Protein AF-A0A4T9T9B6-F1 (afdb_monomer_lite)

Organism: NCBI:txid747645

pLDDT: mean 70.19, std 24.86, range [22.59, 97.62]

Radius of gyration: 35.28 Å; chains: 1; bounding box: 96×68×118 Å

Foldseek 3Di:
DDPPPPPQDDDPDDPDDDDPPPPPVDPPCPCPQFDPLLVVCLVDFDQAGEDPPFDFKKKFFDDPPFTWIKMKTFDADPVQQAGQFMHIDTDDDSLLSSLNSQLRVVRHRDHLVNSLVDALVNSCVSRVHDHPVCSLSSLNSNLRSLLRVLRVCVSVPDALVNCCVPRNDDCPDPSNVSRPDINNVVSNVVRVVVVVVVVVVVPPDDDDDDDDDDDDDDDDDDDDDDDDDDDDDDDDDDCVVVVVVVQVVLQVVLVVLLLLVLLQVVVVVQAVCLLVLHWDWLVCSVVDLSDDPPDDSVRSQVVNVVCCVVPNDPQQEDDDLDAPDPPPDPPVPPPPDDDDDDDDDDDDDDDDDDDDDDDDDDDDDDDDDDDDDDDPPPDDDPPDDDDQRVQWDQAPPPRDTHGNQWHFDQDPNDTDTGGHVPDDRRDRDDRDNPQWHWYDDPNTIIIHGCVNHPPVSVVQSRCLVNLDLLCNLQVVQACCCQVPVEWAFLCVCCDPPNVQDSVSNVVSVVVLVVGPSRVQKDWDAEPVGTITIHGVVRHPPVSHHVRNCCVVPVPPPPD

Structure (mmCIF, N/CA/C/O backbone):
data_AF-A0A4T9T9B6-F1
#
_entry.id   AF-A0A4T9T9B6-F1
#
loop_
_atom_site.group_PDB
_atom_site.id
_atom_site.type_symbol
_atom_site.label_atom_id
_atom_site.label_alt_id
_atom_site.label_comp_id
_atom_site.label_asym_id
_atom_site.label_entity_id
_atom_site.label_seq_id
_atom_site.pdbx_PDB_ins_code
_atom_site.Cartn_x
_atom_site.Cartn_y
_atom_site.Cartn_z
_atom_site.occupancy
_atom_site.B_iso_or_equiv
_atom_site.auth_seq_id
_atom_site.auth_comp_id
_atom_site.auth_asym_id
_atom_site.auth_atom_id
_atom_site.pdbx_PDB_model_num
ATOM 1 N N . MET A 1 1 ? -18.193 35.977 -16.967 1.00 39.41 1 MET A N 1
ATOM 2 C CA . MET A 1 1 ? -18.194 34.610 -16.411 1.00 39.41 1 MET A CA 1
ATOM 3 C C . MET A 1 1 ? -17.295 33.796 -17.313 1.00 39.41 1 MET A C 1
ATOM 5 O O . MET A 1 1 ? -17.590 33.698 -18.492 1.00 39.41 1 MET A O 1
ATOM 9 N N . SER A 1 2 ? -16.124 33.406 -16.819 1.00 36.44 2 SER A N 1
ATOM 10 C CA . SER A 1 2 ? -15.125 32.674 -17.598 1.00 36.44 2 SER A CA 1
ATOM 11 C C . SER A 1 2 ? -15.703 31.337 -18.059 1.00 36.44 2 SER A C 1
ATOM 13 O O . SER A 1 2 ? -16.121 30.552 -17.209 1.00 36.44 2 SER A O 1
ATOM 15 N N . ASP A 1 3 ? -15.697 31.091 -19.371 1.00 49.25 3 ASP A N 1
ATOM 16 C CA . ASP A 1 3 ? -15.932 29.780 -19.990 1.00 49.25 3 ASP A CA 1
ATOM 17 C C . ASP A 1 3 ? -14.792 28.833 -19.582 1.00 49.25 3 ASP A C 1
ATOM 19 O O . ASP A 1 3 ? -13.838 28.571 -20.317 1.00 49.25 3 ASP A O 1
ATOM 23 N N . VAL A 1 4 ? -14.835 28.369 -18.335 1.00 45.12 4 VAL A N 1
ATOM 24 C CA . VAL A 1 4 ? -13.996 27.267 -17.884 1.00 45.12 4 VAL A CA 1
ATOM 25 C C . VAL A 1 4 ? -14.558 26.034 -18.568 1.00 45.12 4 VAL A C 1
ATOM 27 O O . VAL A 1 4 ? -15.692 25.643 -18.306 1.00 45.12 4 VAL A O 1
ATOM 30 N N . ARG A 1 5 ? -13.772 25.449 -19.476 1.00 45.28 5 ARG A N 1
ATOM 31 C CA . ARG A 1 5 ? -14.108 24.208 -20.175 1.00 45.28 5 ARG A CA 1
ATOM 32 C C . ARG A 1 5 ? -14.525 23.168 -19.138 1.00 45.28 5 ARG A C 1
ATOM 34 O O . ARG A 1 5 ? -13.685 22.669 -18.390 1.00 45.28 5 ARG A O 1
ATOM 41 N N . ASP A 1 6 ? -15.818 22.866 -19.083 1.00 57.53 6 ASP A N 1
ATOM 42 C CA . ASP A 1 6 ? -16.346 21.855 -18.183 1.00 57.53 6 ASP A CA 1
ATOM 43 C C . ASP A 1 6 ? -15.881 20.482 -18.668 1.00 57.53 6 ASP A C 1
ATOM 45 O O . ASP A 1 6 ? -16.494 19.845 -19.524 1.00 57.53 6 ASP A O 1
ATOM 49 N N . VAL A 1 7 ? -14.757 20.027 -18.112 1.00 51.78 7 VAL A N 1
ATOM 50 C CA . VAL A 1 7 ? -14.144 18.729 -18.417 1.00 51.78 7 VAL A CA 1
ATOM 51 C C . VAL A 1 7 ? -15.118 17.577 -18.111 1.00 51.78 7 VAL A C 1
ATOM 53 O O . VAL A 1 7 ? -14.856 16.437 -18.493 1.00 51.78 7 VAL A O 1
ATOM 56 N N . PHE A 1 8 ? -16.231 17.825 -17.404 1.00 46.34 8 PHE A N 1
ATOM 57 C CA . PHE A 1 8 ? -17.240 16.842 -17.008 1.00 46.34 8 PHE A CA 1
ATOM 58 C C . PHE A 1 8 ? -18.432 16.689 -17.947 1.00 46.34 8 PHE A C 1
ATOM 60 O O . PHE A 1 8 ? -19.163 15.711 -17.789 1.00 46.34 8 PHE A O 1
ATOM 67 N N . PHE A 1 9 ? -18.570 17.548 -18.952 1.00 52.28 9 PHE A N 1
ATOM 68 C CA . PHE A 1 9 ? -19.613 17.442 -19.965 1.00 52.28 9 PHE A CA 1
ATOM 69 C C . PHE A 1 9 ? -19.110 16.684 -21.204 1.00 52.28 9 PHE A C 1
ATOM 71 O O . PHE A 1 9 ? -18.056 17.007 -21.755 1.00 52.28 9 PHE A O 1
ATOM 78 N N . GLN A 1 10 ? -19.853 15.669 -21.652 1.00 49.59 10 GLN A N 1
ATOM 79 C CA . GLN A 1 10 ? -19.535 14.922 -22.869 1.00 49.59 10 GLN A CA 1
ATOM 80 C C . GLN A 1 10 ? -20.368 15.461 -24.044 1.00 49.59 10 GLN A C 1
ATOM 82 O O . GLN A 1 10 ? -21.593 15.499 -23.941 1.00 49.59 10 GLN A O 1
ATOM 87 N N . PRO A 1 11 ? -19.744 15.889 -25.157 1.00 51.25 11 PRO A N 1
ATOM 88 C CA . PRO A 1 11 ? -20.480 16.357 -26.327 1.00 51.25 11 PRO A CA 1
ATOM 89 C C . PRO A 1 11 ? -21.240 15.205 -27.002 1.00 51.25 11 PRO A C 1
ATOM 91 O O . PRO A 1 11 ? -20.767 14.069 -27.010 1.00 51.25 11 PRO A O 1
ATOM 94 N N . ALA A 1 12 ? -22.403 15.519 -27.581 1.00 49.34 12 ALA A N 1
ATOM 95 C CA . ALA A 1 12 ? -23.322 14.539 -28.167 1.00 49.34 12 ALA A CA 1
ATOM 96 C C . ALA A 1 12 ? -22.730 13.760 -29.359 1.00 49.34 12 ALA A C 1
ATOM 98 O O . ALA A 1 12 ? -23.023 12.578 -29.507 1.00 49.34 12 ALA A O 1
ATOM 99 N N . ASP A 1 13 ? -21.857 14.388 -30.154 1.00 42.00 13 ASP A N 1
ATOM 100 C CA . ASP A 1 13 ? -21.219 13.768 -31.317 1.00 42.00 13 ASP A CA 1
ATOM 101 C C . ASP A 1 13 ? -19.698 13.713 -31.156 1.00 42.00 13 ASP A C 1
ATOM 103 O O . ASP A 1 13 ? -19.012 14.735 -31.060 1.00 42.00 13 ASP A O 1
ATOM 107 N N . ARG A 1 14 ? -19.149 12.493 -31.169 1.00 45.69 14 ARG A N 1
ATOM 108 C CA . ARG A 1 14 ? -17.706 12.253 -31.250 1.00 45.69 14 ARG A CA 1
ATOM 109 C C . ARG A 1 14 ? -17.367 11.784 -32.661 1.00 45.69 14 ARG A C 1
ATOM 111 O O . ARG A 1 14 ? -17.537 10.613 -32.987 1.00 4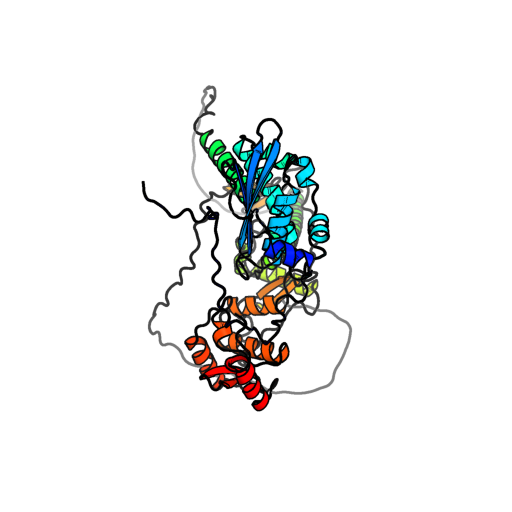5.69 14 ARG A O 1
ATOM 118 N N . ALA A 1 15 ? -16.843 12.679 -33.493 1.00 38.75 15 ALA A N 1
ATOM 119 C CA . ALA A 1 15 ? -16.238 12.283 -34.759 1.00 38.75 15 ALA A CA 1
ATOM 120 C C . ALA A 1 15 ? -14.876 11.627 -34.474 1.00 38.75 15 ALA A C 1
ATOM 122 O O . ALA A 1 15 ? -13.885 12.305 -34.208 1.00 38.75 15 ALA A O 1
ATOM 123 N N . VAL A 1 16 ? -14.830 10.295 -34.479 1.00 43.72 16 VAL A N 1
ATOM 124 C CA . VAL A 1 16 ? -13.568 9.548 -34.461 1.00 43.72 16 VAL A CA 1
ATOM 125 C C . VAL A 1 16 ? -13.115 9.411 -35.911 1.00 43.72 16 VAL A C 1
ATOM 127 O O . VAL A 1 16 ? -13.676 8.617 -36.662 1.00 43.72 16 VAL A O 1
ATOM 130 N N . ILE A 1 17 ? -12.132 10.209 -36.330 1.00 34.97 17 ILE A N 1
ATOM 131 C CA . ILE A 1 17 ? -11.514 10.043 -37.650 1.00 34.97 17 ILE A CA 1
ATOM 132 C C . ILE A 1 17 ? -10.691 8.754 -37.597 1.00 34.97 17 ILE A C 1
ATOM 134 O O . ILE A 1 17 ? -9.646 8.711 -36.952 1.00 34.97 17 ILE A O 1
ATOM 138 N N . ARG A 1 18 ? -11.173 7.694 -38.249 1.00 42.81 18 ARG A N 1
ATOM 139 C CA . ARG A 1 18 ? -10.375 6.502 -38.548 1.00 42.81 18 ARG A CA 1
ATOM 140 C C . ARG A 1 18 ? -9.937 6.604 -40.004 1.00 42.81 18 ARG A C 1
ATOM 142 O O . ARG A 1 18 ? -10.768 6.480 -40.899 1.00 42.81 18 ARG A O 1
ATOM 149 N N . THR A 1 19 ? -8.666 6.908 -40.244 1.00 36.88 19 THR A N 1
ATOM 150 C CA . THR A 1 19 ? -8.081 6.824 -41.587 1.00 36.88 19 THR A CA 1
ATOM 151 C C . THR A 1 19 ? -7.805 5.363 -41.941 1.00 36.88 19 THR A C 1
ATOM 153 O O . THR A 1 19 ? -7.561 4.534 -41.065 1.00 36.88 19 THR A O 1
ATOM 156 N N . ALA A 1 20 ? -7.885 5.044 -43.234 1.00 40.19 20 ALA A N 1
ATOM 157 C CA . ALA A 1 20 ? -7.827 3.685 -43.783 1.00 40.19 20 ALA A CA 1
ATOM 158 C C . ALA A 1 20 ? -6.448 2.998 -43.668 1.00 40.19 20 ALA A C 1
ATOM 160 O O . ALA A 1 20 ? -6.299 1.858 -44.100 1.00 40.19 20 ALA A O 1
ATOM 161 N N . ASP A 1 21 ? -5.465 3.665 -43.063 1.00 41.81 21 ASP A N 1
ATOM 162 C CA . ASP A 1 21 ? -4.065 3.228 -43.023 1.00 41.81 21 ASP A CA 1
ATOM 163 C C . ASP A 1 21 ? -3.727 2.458 -41.730 1.00 41.81 21 ASP A C 1
ATOM 165 O O . ASP A 1 21 ? -2.594 2.035 -41.528 1.00 41.81 21 ASP A O 1
ATOM 169 N N . VAL A 1 22 ? -4.714 2.240 -40.854 1.00 45.09 22 VAL A N 1
ATOM 170 C CA . VAL A 1 22 ? -4.575 1.434 -39.632 1.00 45.09 22 VAL A CA 1
ATO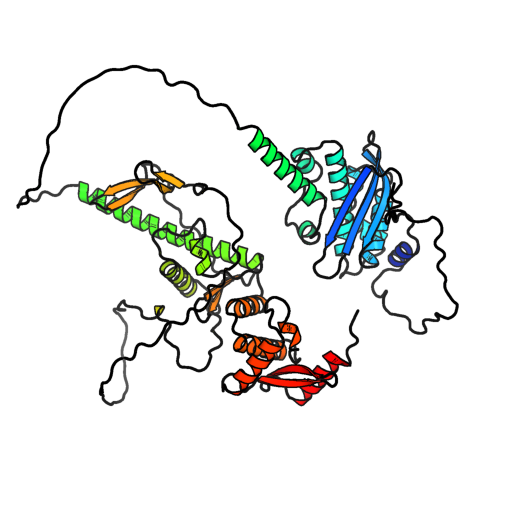M 171 C C . VAL A 1 22 ? -5.014 -0.002 -39.920 1.00 45.09 22 VAL A C 1
ATOM 173 O O . VAL A 1 22 ? -6.012 -0.491 -39.395 1.00 45.09 22 VAL A O 1
ATOM 176 N N . TYR A 1 23 ? -4.275 -0.693 -40.785 1.00 39.91 23 TYR A N 1
ATOM 177 C CA . TYR A 1 23 ? -4.243 -2.152 -40.730 1.00 39.91 23 TYR A CA 1
ATOM 178 C C . TYR A 1 23 ? -3.197 -2.528 -39.683 1.00 39.91 23 TYR A C 1
ATOM 180 O O . TYR A 1 23 ? -2.010 -2.620 -39.983 1.00 39.91 23 TYR A O 1
ATOM 188 N N . GLN A 1 24 ? -3.640 -2.703 -38.436 1.00 37.84 24 GLN A N 1
ATOM 189 C CA . GLN A 1 24 ? -2.887 -3.453 -37.430 1.00 37.84 24 GLN A CA 1
ATOM 190 C C . GLN A 1 24 ? -2.742 -4.885 -37.970 1.00 37.84 24 GLN A C 1
ATOM 192 O O . GLN A 1 24 ? -3.678 -5.679 -37.929 1.00 37.84 24 GLN A O 1
ATOM 197 N N . THR A 1 25 ? -1.601 -5.183 -38.592 1.00 36.56 25 THR A N 1
ATOM 198 C CA . THR A 1 25 ? -1.269 -6.515 -39.130 1.00 36.56 25 THR A CA 1
ATOM 199 C C . THR A 1 25 ? -0.764 -7.479 -38.061 1.00 36.56 25 THR A C 1
ATOM 201 O O . THR A 1 25 ? -0.588 -8.662 -38.341 1.00 36.56 25 THR A O 1
ATOM 204 N N . GLU A 1 26 ? -0.580 -6.998 -36.835 1.00 35.72 26 GLU A N 1
ATOM 205 C CA . GLU A 1 26 ? -0.356 -7.816 -35.652 1.00 35.72 26 GLU A CA 1
ATOM 206 C C . GLU A 1 26 ? -1.596 -7.712 -34.763 1.00 35.72 26 GLU A C 1
ATOM 208 O O . GLU A 1 26 ? -2.068 -6.615 -34.457 1.00 35.72 26 GLU A O 1
ATOM 213 N N . ILE A 1 27 ? -2.158 -8.861 -34.381 1.00 42.44 27 ILE A N 1
ATOM 214 C CA . ILE A 1 27 ? -3.179 -8.923 -33.338 1.00 42.44 27 ILE A CA 1
ATOM 215 C C . ILE A 1 27 ? -2.441 -8.595 -32.040 1.00 42.44 27 ILE A C 1
ATOM 217 O O . ILE A 1 27 ? -1.769 -9.458 -31.482 1.00 42.44 27 ILE A O 1
ATOM 221 N N . GLU A 1 28 ? -2.511 -7.344 -31.586 1.00 42.38 28 GLU A N 1
ATOM 222 C CA . GLU A 1 28 ? -2.079 -6.991 -30.235 1.00 42.38 28 GLU A CA 1
ATOM 223 C C . GLU A 1 28 ? -2.854 -7.871 -29.249 1.00 42.38 28 GLU A C 1
ATOM 225 O O . GLU A 1 28 ? -4.065 -7.719 -29.073 1.00 42.38 28 GLU A O 1
ATOM 230 N N . SER A 1 29 ? -2.160 -8.786 -28.574 1.00 48.81 29 SER A N 1
ATOM 231 C CA . SER A 1 29 ? -2.691 -9.615 -27.488 1.00 48.81 29 SER A CA 1
ATOM 232 C C . SER A 1 29 ? -2.919 -8.787 -26.204 1.00 48.81 29 SER A C 1
ATOM 234 O O . SER A 1 29 ? -2.569 -9.195 -25.100 1.00 48.81 29 SER A O 1
ATOM 236 N N . GLY A 1 30 ? -3.443 -7.562 -26.336 1.00 53.66 30 GLY A N 1
ATOM 237 C CA . GLY A 1 30 ? -3.680 -6.609 -25.243 1.00 53.66 30 GLY A CA 1
ATOM 238 C C . GLY A 1 30 ? -5.034 -6.786 -24.546 1.00 53.66 30 GLY A C 1
ATOM 239 O O . GLY A 1 30 ? -5.304 -6.145 -23.527 1.00 53.66 30 GLY A O 1
ATOM 240 N N . VAL A 1 31 ? -5.890 -7.654 -25.089 1.00 63.09 31 VAL A N 1
ATOM 241 C CA . VAL A 1 31 ? -7.201 -8.002 -24.522 1.00 63.09 31 VAL A CA 1
ATOM 242 C C . VAL A 1 31 ? -7.249 -9.417 -23.939 1.00 63.09 31 VAL A C 1
ATOM 244 O O . VAL A 1 31 ? -8.297 -9.840 -23.450 1.00 63.09 31 VAL A O 1
ATOM 247 N N . ASP A 1 32 ? -6.120 -10.126 -23.938 1.00 66.25 32 ASP A N 1
ATOM 248 C CA . ASP A 1 32 ? -6.032 -11.483 -23.407 1.00 66.25 32 ASP A CA 1
ATOM 249 C C . ASP A 1 32 ? -6.466 -11.520 -21.934 1.00 66.25 32 ASP A C 1
ATOM 251 O O . ASP A 1 32 ? -6.008 -10.748 -21.086 1.00 66.25 32 ASP A O 1
ATOM 255 N N . GLY A 1 33 ? -7.413 -12.414 -21.643 1.00 75.56 33 GLY A N 1
ATOM 256 C CA . GLY A 1 33 ? -8.013 -12.594 -20.321 1.00 75.56 33 GLY A CA 1
ATOM 257 C C . GLY A 1 33 ? -9.276 -11.767 -20.052 1.00 75.56 33 GLY A C 1
ATOM 258 O O . GLY A 1 33 ? -9.974 -12.067 -19.082 1.00 75.56 33 GLY A O 1
ATOM 259 N N . TYR A 1 34 ? -9.610 -10.762 -20.870 1.00 83.50 34 TYR A N 1
ATOM 260 C CA . TYR A 1 34 ? -10.922 -10.108 -20.797 1.00 83.50 34 TYR A CA 1
ATOM 261 C C . TYR A 1 34 ? -11.974 -10.933 -21.545 1.00 83.50 34 TYR A C 1
ATOM 263 O O . TYR A 1 34 ? -11.689 -11.511 -22.589 1.00 83.50 34 TYR A O 1
ATOM 271 N N . SER A 1 35 ? -13.197 -10.972 -21.022 1.00 89.81 35 SER A N 1
ATOM 272 C CA . SER A 1 35 ? -14.323 -11.606 -21.708 1.00 89.81 35 SER A CA 1
ATOM 273 C C . SER A 1 35 ? -14.823 -10.742 -22.872 1.00 89.81 35 SER A C 1
ATOM 275 O O . SER A 1 35 ? -14.729 -9.508 -22.845 1.00 89.81 35 SER A O 1
ATOM 277 N N . ASP A 1 36 ? -15.441 -11.381 -23.866 1.00 87.19 36 ASP A N 1
ATOM 278 C CA . ASP A 1 36 ? -16.078 -10.679 -24.987 1.00 87.19 36 ASP A CA 1
ATOM 279 C C . ASP A 1 36 ? -17.169 -9.714 -24.502 1.00 87.19 36 ASP A C 1
ATOM 281 O O . ASP A 1 36 ? -17.299 -8.596 -25.007 1.00 87.19 36 ASP A O 1
ATOM 285 N N . THR A 1 37 ? -17.919 -10.110 -23.469 1.00 91.06 37 THR A N 1
ATOM 286 C CA . THR A 1 37 ? -18.964 -9.289 -22.844 1.00 91.06 37 THR A CA 1
ATOM 287 C C . THR A 1 37 ? -18.385 -8.011 -22.239 1.00 91.06 37 THR A C 1
ATOM 289 O O . THR A 1 37 ? -18.909 -6.921 -22.477 1.00 91.06 37 THR A O 1
ATOM 292 N N . LEU A 1 38 ? -17.271 -8.108 -21.507 1.00 91.56 38 LEU A N 1
ATOM 293 C CA . LEU A 1 38 ? -16.600 -6.953 -20.916 1.00 91.56 38 LEU A CA 1
ATOM 294 C C . LEU A 1 38 ? -16.121 -5.981 -21.996 1.00 91.56 38 LEU A C 1
ATOM 296 O O . LEU A 1 38 ? -16.374 -4.777 -21.904 1.00 91.56 38 LEU A O 1
ATOM 300 N N . LEU A 1 39 ? -15.474 -6.493 -23.044 1.00 88.06 39 LEU A N 1
ATOM 301 C CA . LEU A 1 39 ? -15.006 -5.676 -24.164 1.00 88.06 39 LEU A CA 1
ATOM 302 C C . LEU A 1 39 ? -16.174 -5.012 -24.906 1.00 88.06 39 LEU A C 1
ATOM 304 O O . LEU A 1 39 ? -16.085 -3.838 -25.273 1.00 88.06 39 LEU A O 1
ATOM 308 N N . ALA A 1 40 ? -17.297 -5.717 -25.064 1.00 88.44 40 ALA A N 1
ATOM 309 C CA . ALA A 1 40 ? -18.508 -5.170 -25.663 1.00 88.44 40 ALA A CA 1
ATOM 310 C C . ALA A 1 40 ? -19.112 -4.030 -24.828 1.00 88.44 40 ALA A C 1
ATOM 312 O O . ALA A 1 40 ? -19.539 -3.025 -25.404 1.00 88.44 40 ALA A O 1
ATOM 313 N N . VAL A 1 41 ? -19.112 -4.137 -23.494 1.00 90.94 41 VAL A N 1
ATOM 314 C CA . VAL A 1 41 ? -19.533 -3.044 -22.597 1.00 90.94 41 VAL A CA 1
ATOM 315 C C . VAL A 1 41 ? -18.626 -1.830 -22.781 1.00 90.94 41 VAL A C 1
ATOM 317 O O . VAL A 1 41 ? -19.118 -0.718 -22.971 1.00 90.94 41 VAL A O 1
ATOM 320 N N . VAL A 1 42 ? -17.306 -2.029 -22.803 1.00 88.75 42 VAL A N 1
ATOM 321 C CA . VAL A 1 42 ? -16.341 -0.934 -22.994 1.00 88.75 42 VAL A CA 1
ATOM 322 C C . VAL A 1 42 ? -16.495 -0.266 -24.362 1.00 88.75 42 VAL A C 1
ATOM 324 O O . VAL A 1 42 ? -16.353 0.949 -24.474 1.00 88.75 42 VAL A O 1
ATOM 327 N N . ALA A 1 43 ? -16.822 -1.026 -25.404 1.00 85.44 43 ALA A N 1
ATOM 328 C CA . ALA A 1 43 ? -17.029 -0.476 -26.738 1.00 85.44 43 ALA A CA 1
ATOM 329 C C . ALA A 1 43 ? -18.327 0.346 -26.867 1.00 85.44 43 ALA A C 1
ATOM 331 O O . ALA A 1 43 ? -18.400 1.216 -27.736 1.00 85.44 43 ALA A O 1
ATOM 332 N N . ASN A 1 44 ? -19.344 0.078 -26.034 1.00 89.88 44 ASN A N 1
ATOM 333 C CA . ASN A 1 44 ? -20.717 0.547 -26.267 1.00 89.88 44 ASN A CA 1
ATOM 334 C C . ASN A 1 44 ? -21.378 1.304 -25.100 1.00 89.88 44 ASN A C 1
ATOM 336 O O . ASN A 1 44 ? -22.553 1.664 -25.223 1.00 89.88 44 ASN A O 1
ATOM 340 N N . PHE A 1 45 ? -20.687 1.547 -23.981 1.00 89.62 45 PHE A N 1
ATOM 341 C CA . PHE A 1 45 ? -21.273 2.273 -22.849 1.00 89.62 45 PHE A CA 1
ATOM 342 C C . PHE A 1 45 ? -21.786 3.665 -23.256 1.00 89.62 45 PHE A C 1
ATOM 344 O O . PHE A 1 45 ? -21.230 4.338 -24.127 1.00 89.62 45 PHE A O 1
ATOM 351 N N . ARG A 1 46 ? -22.865 4.114 -22.605 1.00 86.38 46 ARG A N 1
ATOM 352 C CA . ARG A 1 46 ? -23.519 5.415 -22.875 1.00 86.38 46 ARG A CA 1
ATOM 353 C C . ARG A 1 46 ? -23.698 6.291 -21.638 1.00 86.38 46 ARG A C 1
ATOM 355 O O . ARG A 1 46 ? -24.137 7.428 -21.748 1.00 86.38 46 ARG A O 1
ATOM 362 N N . ASN A 1 47 ? -23.364 5.756 -20.474 1.00 91.19 47 ASN A N 1
ATOM 363 C CA . ASN A 1 47 ? -23.527 6.358 -19.154 1.00 91.19 47 ASN A CA 1
ATOM 364 C C . ASN A 1 47 ? -22.215 6.964 -18.622 1.00 91.19 47 ASN A C 1
ATOM 366 O O . ASN A 1 47 ? -22.014 7.083 -17.416 1.00 91.19 47 ASN A O 1
ATOM 370 N N . SER A 1 48 ? -21.301 7.360 -19.507 1.00 85.88 48 SER A N 1
ATOM 371 C CA . SER A 1 48 ? -20.126 8.134 -19.110 1.00 85.88 48 SER A CA 1
ATOM 372 C C . SER A 1 48 ? -20.459 9.611 -18.907 1.00 85.88 48 SER A C 1
ATOM 374 O O . SER A 1 48 ? -21.309 10.183 -19.585 1.00 85.88 48 SER A O 1
ATOM 376 N N . GLY A 1 49 ? -19.727 10.252 -18.001 1.00 86.44 49 GLY A N 1
ATOM 377 C CA . GLY A 1 49 ? -19.934 11.643 -17.615 1.00 86.44 49 GLY A CA 1
ATOM 378 C C . GLY A 1 49 ? -20.879 11.790 -16.425 1.00 86.44 49 GLY A C 1
ATOM 379 O O . GLY A 1 49 ? -21.195 10.829 -15.726 1.00 86.44 49 GLY A O 1
ATOM 380 N N . ARG A 1 50 ? -21.286 13.032 -16.164 1.00 88.88 50 ARG A N 1
ATOM 381 C CA . ARG A 1 50 ? -22.255 13.356 -15.113 1.00 88.88 50 ARG A CA 1
ATOM 382 C C . ARG A 1 50 ? -23.645 13.542 -15.733 1.00 88.88 50 ARG A C 1
ATOM 384 O O . ARG A 1 50 ? -23.748 14.294 -16.705 1.00 88.88 50 ARG A O 1
ATOM 391 N N . PRO A 1 51 ? -24.702 12.904 -15.205 1.00 91.88 51 PRO A N 1
ATOM 392 C CA . PRO A 1 51 ? -26.059 13.208 -15.627 1.00 91.88 51 PRO A CA 1
ATOM 393 C C . PRO A 1 51 ? -26.424 14.644 -15.222 1.00 91.88 51 PRO A C 1
ATOM 395 O O . PRO A 1 51 ? -25.949 15.168 -14.210 1.00 91.88 51 PRO A O 1
ATOM 398 N N . GLU A 1 52 ? -27.253 15.301 -16.031 1.00 89.75 52 GLU A N 1
ATOM 399 C CA . GLU A 1 52 ? -27.760 16.638 -15.720 1.00 89.75 52 GLU A CA 1
ATOM 400 C C . GLU A 1 52 ? -28.603 16.599 -14.437 1.00 89.75 52 GLU A C 1
ATOM 402 O O . GLU A 1 52 ? -29.412 15.691 -14.250 1.00 89.75 52 GLU A O 1
ATOM 407 N N . GLY A 1 53 ? -28.389 17.564 -13.539 1.00 89.94 53 GLY A N 1
ATOM 408 C CA . GLY A 1 53 ? -29.103 17.630 -12.261 1.00 89.94 53 GLY A CA 1
ATOM 409 C C . GLY A 1 53 ? -28.646 16.622 -11.201 1.00 89.94 53 GLY A C 1
ATOM 410 O O . GLY A 1 53 ? -29.377 16.412 -10.237 1.00 89.94 53 GLY A O 1
ATOM 411 N N . PHE A 1 54 ? -27.469 15.994 -11.349 1.00 94.38 54 PHE A N 1
ATOM 412 C CA . PHE A 1 54 ? -26.941 15.083 -10.325 1.00 94.38 54 PHE A CA 1
ATOM 413 C C . PHE A 1 54 ? -26.882 15.765 -8.947 1.00 94.38 54 PHE A C 1
ATOM 415 O O . PHE A 1 54 ? -26.417 16.898 -8.807 1.00 94.38 54 PHE A O 1
ATOM 422 N N . ASN A 1 55 ? -27.347 15.057 -7.924 1.00 94.31 55 ASN A N 1
ATOM 423 C CA . ASN A 1 55 ? -27.457 15.539 -6.549 1.00 94.31 55 ASN A CA 1
ATOM 424 C C . ASN A 1 55 ? -26.715 14.647 -5.543 1.00 94.31 55 ASN A C 1
ATOM 426 O O . ASN A 1 55 ? -26.636 15.019 -4.374 1.00 94.31 55 ASN A O 1
ATOM 430 N N . ALA A 1 56 ? -26.069 13.571 -5.999 1.00 94.94 56 ALA A N 1
ATOM 431 C CA . ALA A 1 56 ? -25.067 12.825 -5.241 1.00 94.94 56 ALA A CA 1
ATOM 432 C C . ALA A 1 56 ? -23.856 12.454 -6.104 1.00 94.94 56 ALA A C 1
ATOM 434 O O . ALA A 1 56 ? -23.953 12.316 -7.329 1.00 94.94 56 ALA A O 1
ATOM 435 N N . GLN A 1 57 ? -22.702 12.300 -5.463 1.00 95.25 57 GLN A N 1
ATOM 436 C CA . GLN A 1 57 ? -21.474 11.840 -6.101 1.00 95.25 57 GLN A CA 1
ATOM 437 C C . GLN A 1 57 ? -20.593 11.040 -5.138 1.00 95.25 57 GLN A C 1
ATOM 439 O O . GLN A 1 57 ? -20.615 11.248 -3.931 1.00 95.25 57 GLN A O 1
ATOM 444 N N . SER A 1 58 ? -19.726 10.193 -5.679 1.00 95.38 58 SER A N 1
ATOM 445 C CA . SER A 1 58 ? -18.727 9.471 -4.889 1.00 95.38 58 SER A CA 1
ATOM 446 C C . SER A 1 58 ? -17.418 9.305 -5.630 1.00 95.38 58 SER A C 1
ATOM 448 O O . SER A 1 58 ? -17.379 9.406 -6.852 1.00 95.38 58 SER A O 1
ATOM 450 N N . MET A 1 59 ? -16.338 9.055 -4.894 1.00 92.69 59 MET A N 1
ATOM 451 C CA . MET A 1 59 ? -15.016 8.800 -5.456 1.00 92.69 59 MET A CA 1
ATOM 452 C C . MET A 1 59 ? -14.335 7.664 -4.705 1.00 92.69 59 MET A C 1
ATOM 454 O O . MET A 1 59 ? -14.205 7.730 -3.483 1.00 92.69 59 MET A O 1
ATOM 458 N N . VAL A 1 60 ? -13.831 6.683 -5.446 1.00 92.06 60 VAL A N 1
ATOM 459 C CA . VAL A 1 60 ? -12.913 5.659 -4.940 1.00 92.06 60 VAL A CA 1
ATOM 460 C C . VAL A 1 60 ? -11.706 5.524 -5.861 1.00 92.06 60 VAL A C 1
ATOM 462 O O . VAL A 1 60 ? -11.804 5.792 -7.061 1.00 92.06 60 VAL A O 1
ATOM 465 N N . GLY A 1 61 ? -10.560 5.114 -5.331 1.00 88.19 61 GLY A N 1
ATOM 466 C CA . GLY A 1 61 ? -9.390 4.846 -6.160 1.00 88.19 61 GLY A CA 1
ATOM 467 C C . GLY A 1 61 ? -8.124 4.523 -5.384 1.00 88.19 61 GLY A C 1
ATOM 468 O O . GLY A 1 61 ? -8.117 4.508 -4.155 1.00 88.19 61 GLY A O 1
ATOM 469 N N . LYS A 1 62 ? -7.047 4.297 -6.136 1.00 82.75 62 LYS A N 1
ATOM 470 C CA . LYS A 1 62 ? -5.684 4.085 -5.641 1.00 82.75 62 LYS A CA 1
ATOM 471 C C . LYS A 1 62 ? -4.658 4.810 -6.511 1.00 82.75 62 LYS A C 1
ATOM 473 O O . LYS A 1 62 ? -4.891 4.988 -7.709 1.00 82.75 62 LYS A O 1
ATOM 478 N N . SER A 1 63 ? -3.533 5.184 -5.906 1.00 72.56 63 SER A N 1
ATOM 479 C CA . SER A 1 63 ? -2.493 6.013 -6.530 1.00 72.56 63 SER A CA 1
ATOM 480 C C . SER A 1 63 ? -1.105 5.356 -6.547 1.00 72.56 63 SER A C 1
ATOM 482 O O . SER A 1 63 ? -0.285 5.711 -7.389 1.00 72.56 63 SER A O 1
ATOM 484 N N . LYS A 1 64 ? -0.818 4.367 -5.683 1.00 45.28 64 LYS A N 1
ATOM 485 C CA . LYS A 1 64 ? 0.552 3.833 -5.499 1.00 45.28 64 LYS A CA 1
ATOM 486 C C . LYS A 1 64 ? 1.176 3.085 -6.699 1.00 45.28 64 LYS A C 1
ATOM 488 O O . LYS A 1 64 ? 2.389 2.901 -6.703 1.00 45.28 64 LYS A O 1
ATOM 493 N N . ARG A 1 65 ? 0.409 2.640 -7.708 1.00 40.22 65 ARG A N 1
ATOM 494 C CA . ARG A 1 65 ? 0.914 1.935 -8.920 1.00 40.22 65 ARG A CA 1
ATOM 495 C C . ARG A 1 65 ? 0.062 2.244 -10.162 1.00 40.22 65 ARG A C 1
ATOM 497 O O . ARG A 1 65 ? -0.561 1.350 -10.732 1.00 40.22 65 ARG A O 1
ATOM 504 N N . GLY A 1 66 ? -0.002 3.522 -10.534 1.00 52.31 66 GLY A N 1
ATOM 505 C CA . GLY A 1 66 ? -0.887 4.036 -11.585 1.00 52.31 66 GLY A CA 1
ATOM 506 C C . GLY A 1 66 ? -2.250 4.465 -11.032 1.00 52.31 66 GLY A C 1
ATOM 507 O O . GLY A 1 66 ? -2.822 3.793 -10.174 1.00 52.31 66 GLY A O 1
ATOM 508 N N . GLU A 1 67 ? -2.760 5.606 -11.505 1.00 71.19 67 GLU A N 1
ATOM 509 C CA . GLU A 1 67 ? -4.035 6.170 -11.043 1.00 71.19 67 GLU A CA 1
ATOM 510 C C . GLU A 1 67 ? -5.218 5.357 -11.590 1.00 71.19 67 GLU A C 1
ATOM 512 O O . GLU A 1 67 ? -5.665 5.560 -12.725 1.00 71.19 67 GLU A O 1
ATOM 517 N N . VAL A 1 68 ? -5.758 4.452 -10.768 1.00 80.56 68 VAL A N 1
ATOM 518 C CA . VAL A 1 68 ? -7.061 3.825 -11.023 1.00 80.56 68 VAL A CA 1
ATOM 519 C C . VAL A 1 68 ? -8.080 4.457 -10.095 1.00 80.56 68 VAL A C 1
ATOM 521 O O . VAL A 1 68 ? -7.970 4.351 -8.875 1.00 80.56 68 VAL A O 1
ATOM 524 N N . ALA A 1 69 ? -9.080 5.110 -10.672 1.00 84.81 69 ALA A N 1
ATOM 525 C CA . ALA A 1 69 ? -10.107 5.811 -9.926 1.00 84.81 69 ALA A CA 1
ATOM 526 C C . ALA A 1 69 ? -11.465 5.689 -10.610 1.00 84.81 69 ALA A C 1
ATOM 528 O O . ALA A 1 69 ? -11.566 5.719 -11.839 1.00 84.81 69 ALA A O 1
ATOM 529 N N . LEU A 1 70 ? -12.509 5.623 -9.795 1.00 91.75 70 LEU A N 1
ATOM 530 C CA . LEU A 1 70 ? -13.904 5.637 -10.197 1.00 91.75 70 LEU A CA 1
ATOM 531 C C . LEU A 1 70 ? -14.618 6.764 -9.456 1.00 91.75 70 LEU A C 1
ATOM 533 O O . LEU A 1 70 ? -14.599 6.838 -8.229 1.00 91.75 70 LEU A O 1
ATOM 537 N N . ARG A 1 71 ? -15.291 7.615 -10.224 1.00 93.06 71 ARG A N 1
ATOM 538 C CA . ARG A 1 71 ? -16.251 8.594 -9.735 1.00 93.06 71 ARG A CA 1
ATOM 539 C C . ARG A 1 71 ? -17.637 8.260 -10.264 1.00 93.06 71 ARG A C 1
ATOM 541 O O . ARG A 1 71 ? -17.788 8.155 -11.480 1.00 93.06 71 ARG A O 1
ATOM 548 N N . ILE A 1 72 ? -18.624 8.144 -9.382 1.00 96.69 72 ILE A N 1
ATOM 549 C CA . ILE A 1 72 ? -20.036 7.984 -9.754 1.00 96.69 72 ILE A CA 1
ATOM 550 C C . ILE A 1 72 ? -20.771 9.295 -9.471 1.00 96.69 72 ILE A C 1
ATOM 552 O O . ILE A 1 72 ? -20.470 9.992 -8.504 1.00 96.69 72 ILE A O 1
ATOM 556 N N . PHE A 1 73 ? -21.726 9.626 -10.330 1.00 96.56 73 PHE A N 1
ATOM 557 C CA . PHE A 1 73 ? -22.656 10.737 -10.197 1.00 96.56 73 PHE A CA 1
ATOM 558 C C . PHE A 1 73 ? -24.070 10.192 -10.349 1.00 96.56 73 PHE A C 1
ATOM 560 O O . PHE A 1 73 ? -24.324 9.440 -11.289 1.00 96.56 73 PHE A O 1
ATOM 567 N N . ALA A 1 74 ? -24.995 10.590 -9.483 1.00 97.06 74 ALA A N 1
ATOM 568 C CA . ALA A 1 74 ? -26.373 10.129 -9.569 1.00 97.06 74 ALA A CA 1
ATOM 569 C C . ALA A 1 74 ? -27.387 11.254 -9.376 1.00 97.06 74 ALA A C 1
ATOM 571 O O . ALA A 1 74 ? -27.138 12.227 -8.661 1.00 97.06 74 ALA A O 1
ATOM 572 N N . VAL A 1 75 ? -28.532 11.089 -10.035 1.00 97.38 75 VAL A N 1
ATOM 573 C CA . VAL A 1 75 ? -29.767 11.829 -9.774 1.00 97.38 75 VAL A CA 1
ATOM 574 C C . VAL A 1 75 ? -30.646 10.926 -8.924 1.00 97.38 75 VAL A C 1
ATOM 576 O O . VAL A 1 75 ? -31.072 9.867 -9.387 1.00 97.38 75 VAL A O 1
ATOM 579 N N . ILE A 1 76 ? -30.890 11.331 -7.687 1.00 97.06 76 ILE A N 1
ATOM 580 C CA . ILE A 1 76 ? -31.694 10.595 -6.716 1.00 97.06 76 ILE A CA 1
ATOM 581 C C . ILE A 1 76 ? -32.981 11.365 -6.471 1.00 97.06 76 ILE A C 1
ATOM 583 O O . ILE A 1 76 ? -32.963 12.585 -6.299 1.00 97.06 76 ILE A O 1
ATOM 587 N N . ASP A 1 77 ? -34.090 10.643 -6.452 1.00 95.25 77 ASP A N 1
ATOM 588 C CA . ASP A 1 77 ? -35.380 11.190 -6.067 1.00 95.25 77 ASP A CA 1
ATOM 589 C C . ASP A 1 77 ? -35.455 11.373 -4.538 1.00 95.25 77 ASP A C 1
ATOM 591 O O . ASP A 1 77 ? -35.383 10.374 -3.817 1.00 95.25 77 ASP A O 1
ATOM 595 N N . PRO A 1 78 ? -35.614 12.605 -4.020 1.00 92.00 78 PRO A N 1
ATOM 596 C CA . PRO A 1 78 ? -35.687 12.853 -2.583 1.00 92.00 78 PRO A CA 1
ATOM 597 C C . PRO A 1 78 ? -36.933 12.275 -1.902 1.00 92.00 78 PRO A C 1
ATOM 599 O O . PRO A 1 78 ? -36.921 12.117 -0.685 1.00 92.00 78 PRO A O 1
ATOM 602 N N . GLU A 1 79 ? -38.010 11.982 -2.638 1.00 90.19 79 GLU A N 1
ATOM 603 C CA . GLU A 1 79 ? -39.235 11.434 -2.041 1.00 90.19 79 GLU A CA 1
ATOM 604 C C . GLU A 1 79 ? -39.180 9.912 -1.895 1.00 90.19 79 GLU A C 1
ATOM 606 O O . GLU A 1 79 ? -39.789 9.349 -0.985 1.00 90.19 79 GLU A O 1
ATOM 611 N N . THR A 1 80 ? -38.464 9.240 -2.799 1.00 90.00 80 THR A N 1
ATOM 612 C CA . THR A 1 80 ? -38.480 7.774 -2.916 1.00 90.00 80 THR A CA 1
ATOM 613 C C . THR A 1 80 ? -37.124 7.115 -2.674 1.00 90.00 80 THR A C 1
ATOM 615 O O . THR A 1 80 ? -37.048 5.888 -2.707 1.00 90.00 80 THR A O 1
ATOM 618 N N . ASP A 1 81 ? -36.053 7.893 -2.471 1.00 90.38 81 ASP A N 1
ATOM 619 C CA . ASP A 1 81 ? -34.664 7.413 -2.369 1.00 90.38 81 ASP A CA 1
ATOM 620 C C . ASP A 1 81 ? -34.257 6.492 -3.539 1.00 90.38 81 ASP A C 1
ATOM 622 O O . ASP A 1 81 ? -33.433 5.580 -3.407 1.00 90.38 81 ASP A O 1
ATOM 626 N N . THR A 1 82 ? -34.858 6.725 -4.710 1.00 96.38 82 THR A N 1
ATOM 627 C CA . THR A 1 82 ? -34.629 5.937 -5.924 1.00 96.38 82 THR A CA 1
ATOM 628 C C . THR A 1 82 ? -33.580 6.606 -6.801 1.00 96.38 82 THR A C 1
ATOM 630 O O . THR A 1 82 ? -33.652 7.804 -7.086 1.00 96.38 82 THR A O 1
A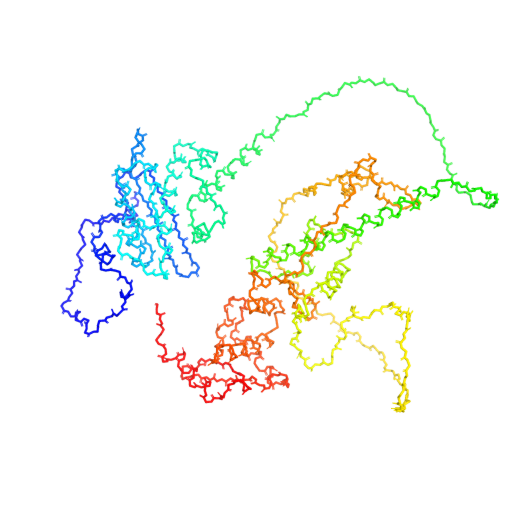TOM 633 N N . ILE A 1 83 ? -32.613 5.823 -7.280 1.00 97.12 83 ILE A N 1
ATOM 634 C CA . ILE A 1 83 ? -31.565 6.281 -8.194 1.00 97.12 83 ILE A CA 1
ATOM 635 C C . ILE A 1 83 ? -32.165 6.370 -9.603 1.00 97.12 83 ILE A C 1
ATOM 637 O O . ILE A 1 83 ? -32.308 5.365 -10.292 1.00 97.12 83 ILE A O 1
ATOM 641 N N . GLN A 1 84 ? -32.542 7.568 -10.052 1.00 96.94 84 GLN A N 1
ATOM 642 C CA . GLN A 1 84 ? -33.198 7.764 -11.351 1.00 96.94 84 GLN A CA 1
ATOM 643 C C . GLN A 1 84 ? -32.227 7.623 -12.526 1.00 96.94 84 GLN A C 1
ATOM 645 O O . GLN A 1 84 ? -32.580 7.059 -13.561 1.00 96.94 84 GLN A O 1
ATOM 650 N N . LYS A 1 85 ? -31.019 8.176 -12.381 1.00 96.62 85 LYS A N 1
ATOM 651 C CA . LYS A 1 85 ? -29.948 8.116 -13.384 1.00 96.62 85 LYS A CA 1
ATOM 652 C C . LYS A 1 85 ? -28.593 8.053 -12.708 1.00 96.62 85 LYS A C 1
ATOM 654 O O . LYS A 1 85 ? -28.371 8.776 -11.736 1.00 96.62 85 LYS A O 1
ATOM 659 N N . ALA A 1 86 ? -27.677 7.279 -13.273 1.00 97.06 86 ALA A N 1
ATOM 660 C CA . ALA A 1 86 ? -26.301 7.178 -12.821 1.00 97.06 86 ALA A CA 1
ATOM 661 C C . ALA A 1 86 ? -25.333 7.345 -13.996 1.00 97.06 86 ALA A C 1
ATOM 663 O O . ALA A 1 86 ? -25.517 6.799 -15.080 1.00 97.06 86 ALA A O 1
ATOM 664 N N . GLY A 1 87 ? -24.269 8.106 -13.771 1.00 94.44 87 GLY A N 1
ATOM 665 C CA . GLY A 1 87 ? -23.170 8.247 -14.712 1.00 94.44 87 GLY A CA 1
ATOM 666 C C . GLY A 1 87 ? -21.829 8.127 -14.014 1.00 94.44 87 GLY A C 1
ATOM 667 O O . GLY A 1 87 ? -21.731 8.292 -12.796 1.00 94.44 87 GLY A O 1
ATOM 668 N N . PHE A 1 88 ? -20.780 7.841 -14.778 1.00 95.12 88 PHE A N 1
ATOM 669 C CA . PHE A 1 88 ? -19.454 7.628 -14.212 1.00 95.12 88 PHE A CA 1
ATOM 670 C C . PHE A 1 88 ? -18.342 8.379 -14.935 1.00 95.12 88 PHE A C 1
ATOM 672 O O . PHE A 1 88 ? -18.405 8.705 -16.120 1.00 95.12 88 PHE A O 1
ATOM 679 N N . LYS A 1 89 ? -17.239 8.574 -14.219 1.00 89.38 89 LYS A N 1
ATOM 680 C CA . LYS A 1 89 ? -15.930 8.848 -14.799 1.00 89.38 89 LYS A CA 1
ATOM 681 C C . LYS A 1 89 ? -14.897 7.919 -14.202 1.00 89.38 89 LYS A C 1
ATOM 683 O O . LYS A 1 89 ? -14.815 7.790 -12.986 1.00 89.38 89 LYS A O 1
ATOM 688 N N . THR A 1 90 ? -14.064 7.347 -15.058 1.00 87.44 90 THR A N 1
ATOM 689 C CA . THR A 1 90 ? -12.974 6.473 -14.630 1.00 87.44 90 THR A CA 1
ATOM 690 C C . THR A 1 90 ? -11.634 6.937 -15.165 1.00 87.44 90 THR A C 1
ATOM 692 O O . THR A 1 90 ? -11.543 7.460 -16.276 1.00 87.44 90 THR A O 1
ATOM 695 N N . ARG A 1 91 ? -10.588 6.655 -14.395 1.00 81.06 91 ARG A N 1
ATOM 696 C CA . ARG A 1 91 ? -9.224 6.468 -14.890 1.00 81.06 91 ARG A CA 1
ATOM 697 C C . ARG A 1 91 ? -8.786 5.052 -14.553 1.00 81.06 91 ARG A C 1
ATOM 699 O O . ARG A 1 91 ? -9.150 4.549 -13.495 1.00 81.06 91 ARG A O 1
ATOM 706 N N . GLY A 1 92 ? -8.058 4.406 -15.454 1.00 79.44 92 GLY A N 1
ATOM 707 C CA . GLY A 1 92 ? -7.572 3.044 -15.259 1.00 79.44 92 GLY A CA 1
ATOM 708 C C . GLY A 1 92 ? -7.815 2.141 -16.462 1.00 79.44 92 GLY A C 1
ATOM 709 O O . GLY A 1 92 ? -8.040 2.608 -17.576 1.00 79.44 92 GLY A O 1
ATOM 710 N N . CYS A 1 93 ? -7.735 0.836 -16.217 1.00 84.69 93 CYS A N 1
ATOM 711 C CA . CYS A 1 93 ? -7.833 -0.206 -17.233 1.00 84.69 93 CYS A CA 1
ATOM 712 C C . CYS A 1 93 ? -9.269 -0.426 -17.746 1.00 84.69 93 CYS A C 1
ATOM 714 O O . CYS A 1 93 ? -10.245 0.023 -17.140 1.00 84.69 93 CYS A O 1
ATOM 716 N N . LEU A 1 94 ? -9.398 -1.196 -18.835 1.00 88.94 94 LEU A N 1
ATOM 717 C CA . LEU A 1 94 ? -10.685 -1.549 -19.452 1.00 88.94 94 LEU A CA 1
ATOM 718 C C . LEU A 1 94 ? -11.652 -2.215 -18.455 1.00 88.94 94 LEU A C 1
ATOM 720 O O . LEU A 1 94 ? -12.843 -1.916 -18.480 1.00 88.94 94 LEU A O 1
ATOM 724 N N . ALA A 1 95 ? -11.142 -3.039 -17.526 1.00 89.25 95 ALA A N 1
ATOM 725 C CA . ALA A 1 95 ? -11.953 -3.630 -16.453 1.00 89.25 95 ALA A CA 1
ATOM 726 C C . ALA A 1 95 ? -12.620 -2.572 -15.564 1.00 89.25 95 ALA A C 1
ATOM 728 O O . ALA A 1 95 ? -13.789 -2.723 -15.219 1.00 89.25 95 ALA A O 1
ATOM 729 N N . MET A 1 96 ? -11.921 -1.482 -15.230 1.00 92.00 96 MET A N 1
ATOM 730 C CA . MET A 1 96 ? -12.492 -0.428 -14.392 1.00 92.00 96 MET A CA 1
ATOM 731 C C . MET A 1 96 ? -13.624 0.303 -15.118 1.00 92.00 96 MET A C 1
ATOM 733 O O . MET A 1 96 ? -14.677 0.545 -14.535 1.00 92.00 96 MET A O 1
ATOM 737 N N . THR A 1 97 ? -13.438 0.620 -16.403 1.00 92.38 97 THR A N 1
ATOM 738 C CA . THR A 1 97 ? -14.488 1.237 -17.228 1.00 92.38 97 THR A CA 1
ATOM 739 C C . THR A 1 97 ? -15.697 0.316 -17.384 1.00 92.38 97 THR A C 1
ATOM 741 O O . THR A 1 97 ? -16.831 0.774 -17.248 1.00 92.38 97 THR A O 1
ATOM 744 N N . ALA A 1 98 ? -15.474 -0.981 -17.606 1.00 94.44 98 ALA A N 1
ATOM 745 C CA . ALA A 1 98 ? -16.552 -1.954 -17.721 1.00 94.44 98 ALA A CA 1
ATOM 746 C C . ALA A 1 98 ? -17.340 -2.103 -16.413 1.00 94.44 98 ALA A C 1
ATOM 748 O O . ALA A 1 98 ? -18.568 -2.019 -16.423 1.00 94.44 98 ALA A O 1
ATOM 749 N N . ALA A 1 99 ? -16.647 -2.263 -15.281 1.00 95.88 99 ALA A N 1
ATOM 750 C CA . ALA A 1 99 ? -17.269 -2.368 -13.965 1.00 95.88 99 ALA A CA 1
ATOM 751 C C . ALA A 1 99 ? -18.046 -1.093 -13.602 1.00 95.88 99 ALA A C 1
ATOM 753 O O . ALA A 1 99 ? -19.172 -1.187 -13.123 1.00 95.88 99 ALA A O 1
ATOM 754 N N . ALA A 1 100 ? -17.503 0.089 -13.911 1.00 95.62 100 ALA A N 1
ATOM 755 C CA . ALA A 1 100 ? -18.159 1.376 -13.678 1.00 95.62 100 ALA A CA 1
ATOM 756 C C . ALA A 1 100 ? -19.444 1.560 -14.498 1.00 95.62 100 ALA A C 1
ATOM 758 O O . ALA A 1 100 ? -20.478 1.954 -13.957 1.00 95.62 100 ALA A O 1
ATOM 759 N N . SER A 1 101 ? -19.393 1.244 -15.794 1.00 96.75 101 SER A N 1
ATOM 760 C CA . SER A 1 101 ? -20.575 1.263 -16.658 1.00 96.75 101 SER A CA 1
ATOM 761 C C . SER A 1 101 ? -21.633 0.289 -16.154 1.00 96.75 101 SER A C 1
ATOM 763 O O . SER A 1 101 ? -22.810 0.636 -16.089 1.00 96.75 101 SER A O 1
ATOM 765 N N . THR A 1 102 ? -21.206 -0.919 -15.787 1.00 97.62 102 THR A N 1
ATOM 766 C CA . THR A 1 102 ? -22.095 -2.001 -15.360 1.00 97.62 102 THR A CA 1
ATOM 767 C C . THR A 1 102 ? -22.789 -1.654 -14.052 1.00 97.62 102 THR A C 1
ATOM 769 O O . THR A 1 102 ? -24.013 -1.715 -13.996 1.00 97.62 102 THR A O 1
ATOM 772 N N . ILE A 1 103 ? -22.054 -1.198 -13.030 1.00 97.44 103 ILE A N 1
ATOM 773 C CA . ILE A 1 103 ? -22.672 -0.822 -11.754 1.00 97.44 103 ILE A CA 1
ATOM 774 C C . ILE A 1 103 ? -23.647 0.344 -11.922 1.00 97.44 103 ILE A C 1
ATOM 776 O O . ILE A 1 103 ? -24.742 0.278 -11.379 1.00 97.44 103 ILE A O 1
ATOM 780 N N . CYS A 1 104 ? -23.318 1.358 -12.736 1.00 97.12 104 CYS A N 1
ATOM 781 C CA . CYS A 1 104 ? -24.233 2.472 -13.000 1.00 97.12 104 CYS A CA 1
ATOM 782 C C . CYS A 1 104 ? -25.532 1.991 -13.660 1.00 97.12 104 CYS A C 1
ATOM 784 O O . CYS A 1 104 ? -26.608 2.407 -13.253 1.00 97.12 104 CYS A O 1
ATOM 786 N N . SER A 1 105 ? -25.456 1.072 -14.625 1.00 97.00 105 SER A N 1
ATOM 787 C CA . SER A 1 105 ? -26.655 0.487 -15.236 1.00 97.00 105 SER A CA 1
ATOM 788 C C . SER A 1 105 ? -27.444 -0.412 -14.280 1.00 97.00 105 SER A C 1
ATOM 790 O O . SER A 1 105 ? -28.663 -0.480 -14.381 1.00 97.00 105 SER A O 1
ATOM 792 N N . MET A 1 106 ? -26.776 -1.107 -13.356 1.00 97.06 106 MET A N 1
ATOM 793 C CA . MET A 1 106 ? -27.442 -2.003 -12.406 1.00 97.06 106 MET A CA 1
ATOM 794 C C . MET A 1 106 ? -28.195 -1.259 -11.300 1.00 97.06 106 MET A C 1
ATOM 796 O O . MET A 1 106 ? -29.154 -1.815 -10.768 1.00 97.06 106 MET A O 1
ATOM 800 N N . ILE A 1 107 ? -27.761 -0.051 -10.928 1.00 97.56 107 ILE A N 1
ATOM 801 C CA . ILE A 1 107 ? -28.362 0.723 -9.829 1.00 97.56 107 ILE A CA 1
ATOM 802 C C . ILE A 1 107 ? -29.510 1.635 -10.274 1.00 97.56 107 ILE A C 1
ATOM 804 O O . ILE A 1 107 ? -30.303 2.048 -9.434 1.00 97.56 107 ILE A O 1
ATOM 808 N N . GLU A 1 108 ? -29.624 1.951 -11.566 1.00 96.88 108 GLU A N 1
ATOM 809 C CA . GLU A 1 108 ? -30.723 2.775 -12.081 1.00 96.88 108 GLU A CA 1
ATOM 810 C C . GLU A 1 108 ? -32.091 2.115 -11.845 1.00 96.88 108 GLU A C 1
ATOM 812 O O . GLU A 1 108 ? -32.297 0.929 -12.102 1.00 96.88 108 GLU A O 1
ATOM 817 N N . GLY A 1 109 ? -33.039 2.901 -11.336 1.00 95.88 109 GLY A N 1
ATOM 818 C CA . GLY A 1 109 ? -34.383 2.460 -10.967 1.00 95.88 109 GLY A CA 1
ATOM 819 C C . GLY A 1 109 ? -34.472 1.702 -9.640 1.00 95.88 109 GLY A C 1
ATOM 820 O O . GLY A 1 109 ? -35.571 1.289 -9.277 1.00 95.88 109 GLY A O 1
ATOM 821 N N . LYS A 1 110 ? -33.360 1.519 -8.915 1.00 97.25 110 LYS A N 1
ATOM 822 C CA . LYS A 1 110 ? -33.338 0.873 -7.595 1.00 97.25 110 LYS A CA 1
ATOM 823 C C . LYS A 1 110 ? -33.333 1.891 -6.462 1.00 97.25 110 LYS A C 1
ATOM 825 O O . LYS A 1 110 ? -32.785 2.989 -6.586 1.00 97.25 110 LYS A O 1
ATOM 830 N N . THR A 1 111 ? -33.879 1.477 -5.326 1.00 96.38 111 THR A N 1
ATOM 831 C CA . THR A 1 111 ? -33.665 2.146 -4.036 1.00 96.38 111 THR A CA 1
ATOM 832 C C . THR A 1 111 ? -32.278 1.816 -3.478 1.00 96.38 111 THR A C 1
ATOM 834 O O . THR A 1 111 ? -31.657 0.825 -3.872 1.00 96.38 111 THR A O 1
ATOM 837 N N . PHE A 1 112 ? -31.771 2.602 -2.525 1.00 93.62 112 PHE A N 1
ATOM 838 C CA . PHE A 1 112 ? -30.465 2.324 -1.912 1.00 93.62 112 PHE A CA 1
ATOM 839 C C . PHE A 1 112 ? -30.325 0.936 -1.262 1.00 93.62 112 PHE A C 1
ATOM 841 O O . PHE A 1 112 ? -29.298 0.301 -1.499 1.00 93.62 112 PHE A O 1
ATOM 848 N N . PRO A 1 113 ? -31.303 0.407 -0.499 1.00 92.75 113 PRO A N 1
ATOM 849 C CA . PRO A 1 113 ? -31.212 -0.951 0.042 1.00 92.75 113 PRO A CA 1
ATOM 850 C C . PRO A 1 113 ? -31.085 -2.026 -1.045 1.00 92.75 113 PRO A C 1
ATOM 852 O O . PRO A 1 113 ? -30.301 -2.964 -0.910 1.00 92.75 113 PRO A O 1
ATOM 855 N N . GLU A 1 114 ? -31.813 -1.872 -2.152 1.00 94.69 114 GLU A N 1
ATOM 856 C CA . GLU A 1 114 ? -31.731 -2.787 -3.293 1.00 94.69 114 GLU A CA 1
ATOM 857 C C . GLU A 1 114 ? -30.403 -2.639 -4.036 1.00 94.69 114 GLU A C 1
ATOM 859 O O . GLU A 1 114 ? -29.808 -3.635 -4.444 1.00 94.69 114 GLU A O 1
ATOM 864 N N . ALA A 1 115 ? -29.919 -1.409 -4.206 1.00 95.31 115 ALA A N 1
ATOM 865 C CA . ALA A 1 115 ? -28.643 -1.135 -4.849 1.00 95.31 115 ALA A CA 1
ATOM 866 C C . ALA A 1 115 ? -27.478 -1.710 -4.024 1.00 95.31 115 ALA A C 1
ATOM 868 O O . ALA A 1 115 ? -26.606 -2.376 -4.573 1.00 95.31 115 ALA A O 1
ATOM 869 N N . LEU A 1 116 ? -27.496 -1.542 -2.699 1.00 93.69 116 LEU A N 1
ATOM 870 C CA . LEU A 1 116 ? -26.479 -2.073 -1.785 1.00 93.69 116 LEU A CA 1
ATOM 871 C C . LEU A 1 116 ? -26.442 -3.606 -1.702 1.00 93.69 116 LEU A C 1
ATOM 873 O O . LEU A 1 116 ? -25.458 -4.152 -1.208 1.00 93.69 116 LEU A O 1
ATOM 877 N N . SER A 1 117 ? -27.484 -4.300 -2.170 1.00 95.19 117 SER A N 1
ATOM 878 C CA . SER A 1 117 ? -27.482 -5.765 -2.270 1.00 95.19 117 SER A CA 1
ATOM 879 C C . SER A 1 117 ? -26.641 -6.296 -3.438 1.00 95.19 117 SER A C 1
ATOM 881 O O . SER A 1 117 ? -26.362 -7.492 -3.489 1.00 95.19 117 SER A O 1
ATOM 883 N N . ILE A 1 118 ? -26.225 -5.422 -4.365 1.00 96.25 118 ILE A N 1
ATOM 884 C CA . ILE A 1 118 ? -25.377 -5.787 -5.500 1.00 96.25 118 ILE A CA 1
ATOM 885 C C . ILE A 1 118 ? -23.969 -6.110 -4.994 1.00 96.25 118 ILE A C 1
ATOM 887 O O . ILE A 1 118 ? -23.285 -5.263 -4.419 1.00 96.25 118 ILE A O 1
ATOM 891 N N . SER A 1 119 ? -23.531 -7.338 -5.253 1.00 95.88 119 SER A N 1
ATOM 892 C CA . SER A 1 119 ? -22.213 -7.849 -4.881 1.00 95.88 119 SER A CA 1
ATOM 893 C C . SER A 1 119 ? -21.199 -7.748 -6.024 1.00 95.88 119 SER A C 1
ATOM 895 O O . SER A 1 119 ? -21.552 -7.582 -7.194 1.00 95.88 119 SER A O 1
ATOM 897 N N . GLU A 1 120 ? -19.915 -7.927 -5.700 1.00 95.56 120 GLU A N 1
ATOM 898 C CA . GLU A 1 120 ? -18.851 -8.045 -6.706 1.00 95.56 120 GLU A CA 1
ATOM 899 C C . GLU A 1 120 ? -19.120 -9.186 -7.698 1.00 95.56 120 GLU A C 1
ATOM 901 O O . GLU A 1 120 ? -18.858 -9.046 -8.894 1.00 95.56 120 GLU A O 1
ATOM 906 N N . ASP A 1 121 ? -19.692 -10.296 -7.222 1.00 96.12 121 ASP A N 1
ATOM 907 C CA . ASP A 1 121 ? -20.025 -11.451 -8.052 1.00 96.12 121 ASP A CA 1
ATOM 908 C C . ASP A 1 121 ? -21.165 -11.166 -9.027 1.00 96.12 121 ASP A C 1
ATOM 910 O O . ASP A 1 121 ? -21.179 -11.728 -10.121 1.00 96.12 121 ASP A O 1
ATOM 914 N N . ASP A 1 122 ? -22.111 -10.292 -8.675 1.00 97.44 122 ASP A N 1
ATOM 915 C CA . ASP A 1 122 ? -23.164 -9.877 -9.605 1.00 97.44 122 ASP A CA 1
ATOM 916 C C . ASP A 1 122 ? -22.575 -9.083 -10.773 1.00 97.44 122 ASP A C 1
ATOM 918 O O . ASP A 1 122 ? -22.902 -9.353 -11.930 1.00 97.44 122 ASP A O 1
ATOM 922 N N . ILE A 1 123 ? -21.647 -8.165 -10.484 1.00 97.31 123 ILE A N 1
ATOM 923 C CA . ILE A 1 123 ? -20.939 -7.381 -11.506 1.00 97.31 123 ILE A CA 1
ATOM 924 C C . ILE A 1 123 ? -20.039 -8.300 -12.342 1.00 97.31 123 ILE A C 1
ATOM 926 O O . ILE A 1 123 ? -20.032 -8.214 -13.569 1.00 97.31 123 ILE A O 1
ATOM 930 N N . ARG A 1 124 ? -19.318 -9.230 -11.701 1.00 95.88 124 ARG A N 1
ATOM 931 C CA . ARG A 1 124 ? -18.487 -10.232 -12.385 1.00 95.88 124 ARG A CA 1
ATOM 932 C C . ARG A 1 124 ? -19.312 -11.083 -13.344 1.00 95.88 124 ARG A C 1
ATOM 934 O O . ARG A 1 124 ? -18.880 -11.296 -14.472 1.00 95.88 124 ARG A O 1
ATOM 941 N N . ARG A 1 125 ? -20.482 -11.559 -12.907 1.00 96.31 125 ARG A N 1
ATOM 942 C CA . ARG A 1 125 ? -21.412 -12.341 -13.734 1.00 96.31 125 ARG A CA 1
ATOM 943 C C . ARG A 1 125 ? -21.964 -11.516 -14.894 1.00 96.31 125 ARG A C 1
ATOM 945 O O . ARG A 1 125 ? -22.015 -12.021 -16.007 1.00 96.31 125 ARG A O 1
ATOM 952 N N . ALA A 1 126 ? -22.320 -10.253 -14.660 1.00 95.69 126 ALA A N 1
ATOM 953 C CA . ALA A 1 126 ? -22.794 -9.350 -15.711 1.00 95.69 126 ALA A CA 1
ATOM 954 C C . ALA A 1 126 ? -21.725 -9.063 -16.781 1.00 95.69 126 ALA A C 1
ATOM 956 O O . ALA A 1 126 ? -22.057 -8.863 -17.946 1.00 95.69 126 ALA A O 1
ATOM 957 N N . LEU A 1 127 ? -20.449 -9.073 -16.391 1.00 95.12 127 LEU A N 1
ATOM 958 C CA . LEU A 1 127 ? -19.310 -8.913 -17.291 1.00 95.12 127 LEU A CA 1
ATOM 959 C C . LEU A 1 127 ? -18.821 -10.231 -17.900 1.00 95.12 127 LEU A C 1
ATOM 961 O O . LEU A 1 127 ? -17.869 -10.195 -18.665 1.00 95.12 127 LEU A O 1
ATOM 965 N N . ASP A 1 128 ? -19.431 -11.376 -17.587 1.00 93.75 128 ASP A N 1
ATOM 966 C CA . ASP A 1 128 ? -18.944 -12.705 -17.993 1.00 93.75 128 ASP A CA 1
ATOM 967 C C . ASP A 1 128 ? -17.472 -12.952 -17.601 1.00 93.75 128 ASP A C 1
ATOM 969 O O . ASP A 1 128 ? -16.672 -13.530 -18.333 1.00 93.75 128 ASP A O 1
ATOM 973 N N . GLY A 1 129 ? -17.094 -12.451 -16.423 1.00 88.62 129 GLY A N 1
ATOM 974 C CA . GLY A 1 129 ? -15.745 -12.556 -15.885 1.00 88.62 129 GLY A CA 1
ATOM 975 C C . GLY A 1 129 ? -14.910 -11.281 -16.009 1.00 88.62 129 GLY A C 1
ATOM 976 O O . GLY A 1 129 ? -15.111 -10.411 -16.850 1.00 88.62 129 GLY A O 1
ATOM 977 N N . VAL A 1 130 ? -13.936 -11.184 -15.108 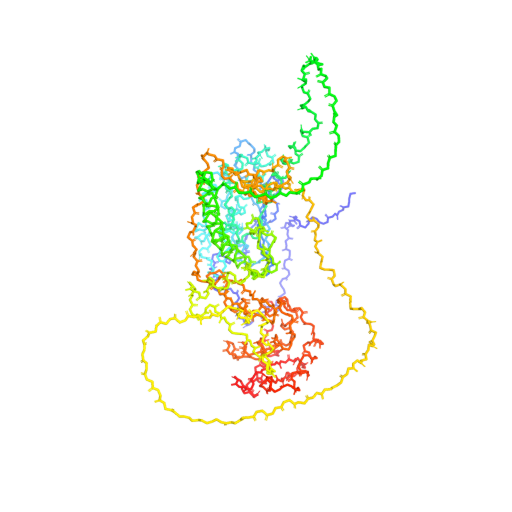1.00 88.62 130 VAL A N 1
ATOM 978 C CA . VAL A 1 130 ? -12.903 -10.144 -15.077 1.00 88.62 130 VAL A CA 1
ATOM 979 C C . VAL A 1 130 ? -11.584 -10.850 -14.761 1.00 88.62 130 VAL A C 1
ATOM 981 O O . VAL A 1 130 ? -11.596 -11.704 -13.864 1.00 88.62 130 VAL A O 1
ATOM 984 N N . PRO A 1 131 ? -10.469 -10.507 -15.438 1.00 84.81 131 PRO A N 1
ATOM 985 C CA . PRO A 1 131 ? -9.148 -11.040 -15.116 1.00 84.81 131 PRO A CA 1
ATOM 986 C C . PRO A 1 131 ? -8.851 -11.010 -13.611 1.00 84.81 131 PRO A C 1
ATOM 988 O O . PRO A 1 131 ? -9.158 -10.028 -12.927 1.00 84.81 131 PRO A O 1
ATOM 991 N N . TRP A 1 132 ? -8.256 -12.085 -13.089 1.00 81.56 132 TRP A N 1
ATOM 992 C CA . TRP A 1 132 ? -7.973 -12.249 -11.656 1.00 81.56 132 TRP A CA 1
ATOM 993 C C . TRP A 1 132 ? -7.137 -11.095 -11.079 1.00 81.56 132 TRP A C 1
ATOM 995 O O . TRP A 1 132 ? -7.480 -10.539 -10.033 1.00 81.56 132 TRP A O 1
ATOM 1005 N N . ASP A 1 133 ? -6.107 -10.671 -11.811 1.00 80.88 133 ASP A N 1
ATOM 1006 C CA . ASP A 1 133 ? -5.210 -9.555 -11.489 1.00 80.88 133 ASP A CA 1
ATOM 1007 C C . ASP A 1 133 ? -5.919 -8.186 -11.445 1.00 80.88 133 ASP A C 1
ATOM 1009 O O . ASP A 1 133 ? -5.381 -7.217 -10.908 1.00 80.88 133 ASP A O 1
ATOM 1013 N N . LYS A 1 134 ? -7.148 -8.099 -11.975 1.00 86.00 134 LYS A N 1
ATOM 1014 C CA . LYS A 1 134 ? -7.975 -6.881 -12.055 1.00 86.00 134 LYS A CA 1
ATOM 1015 C C . LYS A 1 134 ? -9.270 -6.979 -11.249 1.00 86.00 134 LYS A C 1
ATOM 1017 O O . LYS A 1 134 ? -10.127 -6.101 -11.360 1.00 86.00 134 LYS A O 1
ATOM 1022 N N . SER A 1 135 ? -9.407 -8.003 -10.410 1.00 88.06 135 SER A N 1
ATOM 1023 C CA . SER A 1 135 ? -10.582 -8.235 -9.557 1.00 88.06 135 SER A CA 1
ATOM 1024 C C . SER A 1 135 ? -10.929 -7.046 -8.652 1.00 88.06 135 SER A C 1
ATOM 1026 O O . SER A 1 135 ? -12.106 -6.742 -8.488 1.00 88.06 135 SER A O 1
ATOM 1028 N N . TYR A 1 136 ? -9.928 -6.295 -8.182 1.00 88.88 136 TYR A N 1
ATOM 1029 C CA . TYR A 1 136 ? -10.102 -5.086 -7.361 1.00 88.88 136 TYR A CA 1
ATOM 1030 C C . TYR A 1 136 ? -10.991 -3.999 -8.002 1.00 88.88 136 TYR A C 1
ATOM 1032 O O . TYR A 1 136 ? -11.530 -3.142 -7.303 1.00 88.88 136 TYR A O 1
ATOM 1040 N N . THR A 1 137 ? -11.160 -4.010 -9.331 1.00 91.88 137 THR A N 1
ATOM 1041 C CA . THR A 1 137 ? -12.058 -3.073 -10.034 1.00 91.88 137 THR A CA 1
ATOM 1042 C C . THR A 1 137 ? -13.533 -3.300 -9.692 1.00 91.88 137 THR A C 1
ATOM 1044 O O . THR A 1 137 ? -14.324 -2.358 -9.739 1.00 91.88 137 THR A O 1
ATOM 1047 N N . LEU A 1 138 ? -13.895 -4.523 -9.296 1.00 95.44 138 LEU A N 1
ATOM 1048 C CA . LEU A 1 138 ? -15.233 -4.873 -8.823 1.00 95.44 138 LEU A CA 1
ATOM 1049 C C . LEU A 1 138 ? -15.475 -4.320 -7.417 1.00 95.44 138 LEU A C 1
ATOM 1051 O O . LEU A 1 138 ? -16.505 -3.693 -7.181 1.00 95.44 138 LEU A O 1
ATOM 1055 N N . THR A 1 139 ? -14.489 -4.456 -6.527 1.00 94.56 139 THR A N 1
ATOM 1056 C CA . THR A 1 139 ? -14.511 -3.845 -5.192 1.00 94.56 139 THR A CA 1
ATOM 1057 C C . THR A 1 139 ? -14.690 -2.333 -5.288 1.00 94.56 139 THR A C 1
ATOM 1059 O O . THR A 1 139 ? -15.540 -1.766 -4.610 1.00 94.56 139 THR A O 1
ATOM 1062 N N . PHE A 1 140 ? -13.974 -1.666 -6.203 1.00 94.69 140 PHE A N 1
ATOM 1063 C CA . PHE A 1 140 ? -14.160 -0.231 -6.447 1.00 94.69 140 PHE A CA 1
ATOM 1064 C C . PHE A 1 140 ? -15.589 0.106 -6.883 1.00 94.69 140 PHE A C 1
ATOM 1066 O O . PHE A 1 140 ? -16.147 1.097 -6.422 1.00 94.69 140 PHE A O 1
ATOM 1073 N N . ALA A 1 141 ? -16.213 -0.701 -7.739 1.00 95.88 141 ALA A N 1
ATOM 1074 C CA . ALA A 1 141 ? -17.589 -0.456 -8.160 1.00 95.88 141 ALA A CA 1
ATOM 1075 C C . ALA A 1 141 ? -18.586 -0.530 -6.984 1.00 95.88 141 ALA A C 1
ATOM 1077 O O . ALA A 1 141 ? -19.429 0.359 -6.845 1.00 95.88 141 ALA A O 1
ATOM 1078 N N . VAL A 1 142 ? -18.454 -1.531 -6.108 1.00 95.88 142 VAL A N 1
ATOM 1079 C CA . VAL A 1 142 ? -19.323 -1.702 -4.928 1.00 95.88 142 VAL A CA 1
ATOM 1080 C C . VAL A 1 142 ? -19.061 -0.620 -3.876 1.00 95.88 142 VAL A C 1
ATOM 1082 O O . VAL A 1 142 ? -19.996 0.013 -3.384 1.00 95.88 142 VAL A O 1
ATOM 1085 N N . GLU A 1 143 ? -17.798 -0.332 -3.564 1.00 95.31 143 GLU A N 1
ATOM 1086 C CA . GLU A 1 143 ? -17.443 0.704 -2.587 1.00 95.31 143 GLU A CA 1
ATOM 1087 C C . GLU A 1 143 ? -17.816 2.111 -3.075 1.00 95.31 143 GLU A C 1
ATOM 1089 O O . GLU A 1 143 ? -18.256 2.948 -2.284 1.00 95.31 143 GLU A O 1
ATOM 1094 N N . ALA A 1 144 ? -17.745 2.378 -4.385 1.00 95.44 144 ALA A N 1
ATOM 1095 C CA . ALA A 1 144 ? -18.229 3.633 -4.957 1.00 95.44 144 ALA A CA 1
ATOM 1096 C C . ALA A 1 144 ? -19.739 3.815 -4.762 1.00 95.44 144 ALA A C 1
ATOM 1098 O O . ALA A 1 144 ? -20.185 4.938 -4.519 1.00 95.44 144 ALA A O 1
ATOM 1099 N N . LEU A 1 145 ? -20.523 2.737 -4.831 1.00 96.25 145 LEU A N 1
ATOM 1100 C CA . LEU A 1 145 ? -21.959 2.775 -4.559 1.00 96.25 145 LEU A CA 1
ATOM 1101 C C . LEU A 1 145 ? -22.249 3.040 -3.076 1.00 96.25 145 LEU A C 1
ATOM 1103 O O . LEU A 1 145 ? -23.078 3.890 -2.751 1.00 96.25 145 LEU A O 1
ATOM 1107 N N . ARG A 1 146 ? -21.523 2.380 -2.166 1.00 94.94 146 ARG A N 1
ATOM 1108 C CA . ARG A 1 146 ? -21.619 2.657 -0.721 1.00 94.94 146 ARG A CA 1
ATOM 1109 C C . ARG A 1 146 ? -21.289 4.117 -0.423 1.00 94.94 146 ARG A C 1
ATOM 1111 O O . ARG A 1 146 ? -22.014 4.792 0.306 1.00 94.94 146 ARG A O 1
ATOM 1118 N N . ALA A 1 147 ? -20.228 4.628 -1.039 1.00 95.06 147 ALA A N 1
ATOM 1119 C CA . ALA A 1 147 ? -19.821 6.013 -0.891 1.00 95.06 147 ALA A CA 1
ATOM 1120 C C . ALA A 1 147 ? -20.819 7.010 -1.491 1.00 95.06 147 ALA A C 1
ATOM 1122 O O . ALA A 1 147 ? -20.982 8.097 -0.941 1.00 95.06 147 ALA A O 1
ATOM 1123 N N . LEU A 1 148 ? -21.516 6.638 -2.568 1.00 96.75 148 LEU A N 1
ATOM 1124 C CA . LEU A 1 148 ? -22.570 7.455 -3.175 1.00 96.75 148 LEU A CA 1
ATOM 1125 C C . LEU A 1 148 ? -23.752 7.620 -2.221 1.00 96.75 148 LEU A C 1
ATOM 1127 O O . LEU A 1 148 ? -24.268 8.724 -2.066 1.00 96.75 148 LEU A O 1
ATOM 1131 N N . TYR A 1 149 ? -24.145 6.538 -1.548 1.00 95.38 149 TYR A N 1
ATOM 1132 C CA . TYR A 1 149 ? -25.210 6.606 -0.557 1.00 95.38 149 TYR A CA 1
ATOM 1133 C C . TYR A 1 149 ? -24.809 7.444 0.660 1.00 95.38 149 TYR A C 1
ATOM 1135 O O . TYR A 1 149 ? -25.602 8.238 1.158 1.00 95.38 149 TYR A O 1
ATOM 1143 N N . GLY A 1 150 ? -23.559 7.333 1.116 1.00 93.94 150 GLY A N 1
ATOM 1144 C CA . GLY A 1 150 ? -23.081 8.177 2.207 1.00 93.94 150 GLY A CA 1
ATOM 1145 C C . GLY A 1 150 ? -23.063 9.671 1.867 1.00 93.94 150 GLY A C 1
ATOM 1146 O O . GLY A 1 150 ? -23.474 10.471 2.704 1.00 93.94 150 GLY A O 1
ATOM 1147 N N . ASP A 1 151 ? -22.663 10.054 0.649 1.00 95.50 151 ASP A N 1
ATOM 1148 C CA . ASP A 1 151 ? -22.748 11.450 0.183 1.00 95.50 151 ASP A CA 1
ATOM 1149 C C . ASP A 1 151 ? -24.208 11.930 0.112 1.00 95.50 151 ASP A C 1
ATOM 1151 O O . ASP A 1 151 ? -24.510 13.029 0.578 1.00 95.50 151 ASP A O 1
ATOM 1155 N N . TRP A 1 152 ? -25.133 11.092 -0.373 1.00 95.75 152 TRP A N 1
ATOM 1156 C CA . TRP A 1 152 ? -26.569 11.394 -0.362 1.00 95.75 152 TRP A CA 1
ATOM 1157 C C . TRP A 1 152 ? -27.105 11.652 1.052 1.00 95.75 152 TRP A C 1
ATOM 1159 O O . TRP A 1 152 ? -27.728 12.683 1.306 1.00 95.75 152 TRP A O 1
ATOM 1169 N N . LEU A 1 153 ? -26.815 10.751 1.994 1.00 92.69 153 LEU A N 1
ATOM 1170 C CA . LEU A 1 153 ? -27.227 10.894 3.390 1.00 92.69 153 LEU A CA 1
ATOM 1171 C C . LEU A 1 153 ? -26.649 12.170 4.010 1.00 92.69 153 LEU A C 1
ATOM 1173 O O . LEU A 1 153 ? -27.382 12.940 4.631 1.00 92.69 153 LEU A O 1
ATOM 1177 N N . GLN A 1 154 ? -25.354 12.428 3.812 1.00 91.38 154 GLN A N 1
ATOM 1178 C CA . GLN A 1 154 ? -24.687 13.607 4.361 1.00 91.38 154 GLN A CA 1
ATOM 1179 C C . GLN A 1 154 ? -25.299 14.910 3.825 1.00 91.38 154 GLN A C 1
ATOM 1181 O O . GLN A 1 154 ? -25.540 15.837 4.597 1.00 91.38 154 GLN A O 1
ATOM 1186 N N . ARG A 1 155 ? -25.616 14.981 2.524 1.00 90.88 155 ARG A N 1
ATOM 1187 C CA . ARG A 1 155 ? -26.273 16.154 1.912 1.00 90.88 155 ARG A CA 1
ATOM 1188 C C . ARG A 1 155 ? -27.679 16.397 2.441 1.00 90.88 155 ARG A C 1
ATOM 1190 O O . ARG A 1 155 ? -28.096 17.548 2.530 1.00 90.88 155 ARG A O 1
ATOM 1197 N N . ASN A 1 156 ? -28.369 15.335 2.843 1.00 90.69 156 ASN A N 1
ATOM 1198 C CA . ASN A 1 156 ? -29.668 15.409 3.506 1.00 90.69 156 ASN A CA 1
ATOM 1199 C C . ASN A 1 156 ? -29.562 15.628 5.027 1.00 90.69 156 ASN A C 1
ATOM 1201 O O . ASN A 1 156 ? -30.550 15.495 5.747 1.00 90.69 156 ASN A O 1
ATOM 1205 N N . GLY A 1 157 ? -28.377 15.999 5.526 1.00 88.12 157 GLY A N 1
ATOM 1206 C CA . GLY A 1 157 ? -28.154 16.380 6.918 1.00 88.12 157 GLY A CA 1
ATOM 1207 C C . GLY A 1 157 ? -27.871 15.211 7.859 1.00 88.12 157 GLY A C 1
ATOM 1208 O O . GLY A 1 157 ? -27.936 15.391 9.077 1.00 88.12 157 GLY A O 1
ATOM 1209 N N . ALA A 1 158 ? -27.559 14.022 7.336 1.00 87.62 158 ALA A N 1
ATOM 1210 C CA . ALA A 1 158 ? -27.229 12.888 8.182 1.00 87.62 158 ALA A CA 1
ATOM 1211 C C . ALA A 1 158 ? -25.891 13.093 8.904 1.00 87.62 158 ALA A C 1
ATOM 1213 O O . ALA A 1 158 ? -24.851 13.332 8.289 1.00 87.62 158 ALA A O 1
ATOM 1214 N N . GLY A 1 159 ? -25.920 12.956 10.229 1.00 87.75 159 GLY A N 1
ATOM 1215 C CA . GLY A 1 159 ? -24.721 12.968 11.062 1.00 87.75 159 GLY A CA 1
ATOM 1216 C C . GLY A 1 159 ? -23.996 11.620 11.078 1.00 87.75 159 GLY A C 1
ATOM 1217 O O . GLY A 1 159 ? -24.485 10.605 10.573 1.00 87.75 159 GLY A O 1
ATOM 1218 N N . LEU A 1 160 ? -22.841 11.583 11.746 1.00 87.81 160 LEU A N 1
ATOM 1219 C CA . LEU A 1 160 ? -21.983 10.396 11.818 1.00 87.81 160 LEU A CA 1
ATOM 1220 C C . LEU A 1 160 ? -22.710 9.142 12.343 1.00 87.81 160 LEU A C 1
ATOM 1222 O O . LEU A 1 160 ? -22.508 8.051 11.817 1.00 87.81 160 LEU A O 1
ATOM 1226 N N . THR A 1 161 ? -23.590 9.279 13.339 1.00 88.44 161 THR A N 1
ATOM 1227 C CA . THR A 1 161 ? -24.350 8.150 13.907 1.00 88.44 161 THR A CA 1
ATOM 1228 C C . THR A 1 161 ? -25.271 7.493 12.880 1.00 88.44 161 THR A C 1
ATOM 1230 O O . THR A 1 161 ? -25.338 6.269 12.803 1.00 88.44 161 THR A O 1
ATOM 1233 N N . GLN A 1 162 ? -25.956 8.291 12.058 1.00 87.50 162 GLN A N 1
ATOM 1234 C CA . GLN A 1 162 ? -26.839 7.773 11.010 1.00 87.50 162 GLN A CA 1
ATOM 1235 C C . GLN A 1 162 ? -26.032 7.116 9.887 1.00 87.50 162 GLN A C 1
ATOM 1237 O O . GLN A 1 162 ? -26.390 6.032 9.430 1.00 87.50 162 GLN A O 1
ATOM 1242 N N . LEU A 1 163 ? -24.894 7.707 9.512 1.00 89.62 163 LEU A N 1
ATOM 1243 C CA . LEU A 1 163 ? -23.938 7.096 8.586 1.00 89.62 163 LEU A CA 1
ATOM 1244 C C . LEU A 1 163 ? -23.385 5.760 9.114 1.00 89.62 163 LEU A C 1
ATOM 1246 O O . LEU A 1 163 ? -23.249 4.820 8.341 1.00 89.62 163 LEU A O 1
ATOM 1250 N N . ASN A 1 164 ? -23.088 5.634 10.414 1.00 88.69 164 ASN A N 1
ATOM 1251 C CA . ASN A 1 164 ? -22.677 4.370 11.050 1.00 88.69 164 ASN A CA 1
ATOM 1252 C C . ASN A 1 164 ? -23.759 3.287 10.968 1.00 88.69 164 ASN A C 1
ATOM 1254 O O . ASN A 1 164 ? -23.424 2.129 10.735 1.00 88.69 164 ASN A O 1
ATOM 1258 N N . ALA A 1 165 ? -25.030 3.659 11.120 1.00 90.31 165 ALA A N 1
ATOM 1259 C CA . ALA A 1 165 ? -26.139 2.711 11.092 1.00 90.31 165 ALA A CA 1
ATOM 1260 C C . ALA A 1 165 ? -26.513 2.257 9.671 1.00 90.31 165 ALA A C 1
ATOM 1262 O O . ALA A 1 165 ? -26.753 1.074 9.449 1.00 90.31 165 ALA A O 1
ATOM 1263 N N . LEU A 1 166 ? -26.580 3.189 8.714 1.00 87.62 166 LEU A N 1
ATOM 1264 C CA . LEU A 1 166 ? -27.098 2.921 7.366 1.00 87.62 166 LEU A CA 1
ATOM 1265 C C . LEU A 1 166 ? -26.014 2.485 6.375 1.00 87.62 166 LEU A C 1
ATOM 1267 O O . LEU A 1 166 ? -26.289 1.685 5.484 1.00 87.62 166 LEU A O 1
ATOM 1271 N N . VAL A 1 167 ? -24.790 3.001 6.520 1.00 89.88 167 VAL A N 1
ATOM 1272 C CA . VAL A 1 167 ? -23.651 2.681 5.644 1.00 89.88 167 VAL A CA 1
ATOM 1273 C C . VAL A 1 167 ? -22.407 2.464 6.504 1.00 89.88 167 VAL A C 1
ATOM 1275 O O . VAL A 1 167 ? -21.545 3.352 6.604 1.00 89.88 167 VAL A O 1
ATOM 1278 N N . PRO A 1 168 ? -22.308 1.304 7.180 1.00 86.38 168 PRO A N 1
ATOM 1279 C CA . PRO A 1 168 ? -21.186 1.028 8.062 1.00 86.38 168 PRO A CA 1
ATOM 1280 C C . PRO A 1 168 ? -19.884 1.042 7.261 1.00 86.38 168 PRO A C 1
ATOM 1282 O O . PRO A 1 168 ? -19.798 0.483 6.170 1.00 86.38 168 PRO A O 1
ATOM 1285 N N . CYS A 1 169 ? -18.865 1.708 7.783 1.00 83.31 169 CYS A N 1
ATOM 1286 C CA . CYS A 1 169 ? -17.534 1.683 7.197 1.00 83.31 169 CYS A CA 1
ATOM 1287 C C . CYS A 1 169 ? -16.662 0.816 8.094 1.00 83.31 169 CYS A C 1
ATOM 1289 O O . CYS A 1 169 ? -16.475 1.157 9.260 1.00 83.31 169 CYS A O 1
ATOM 1291 N N . ASP A 1 170 ? -16.144 -0.280 7.553 1.00 84.38 170 ASP A N 1
ATOM 1292 C CA . ASP A 1 170 ? -15.155 -1.095 8.246 1.00 84.38 170 ASP A CA 1
ATOM 1293 C C . ASP A 1 170 ? -13.762 -0.558 7.906 1.00 84.38 170 ASP A C 1
ATOM 1295 O O . ASP A 1 170 ? -13.185 -0.843 6.846 1.00 84.38 170 ASP A O 1
ATOM 1299 N N . THR A 1 171 ? -13.285 0.348 8.757 1.00 74.88 171 THR A N 1
ATOM 1300 C CA . THR A 1 171 ? -11.971 0.972 8.595 1.00 74.88 171 THR A CA 1
ATOM 1301 C C . THR A 1 171 ? -10.908 -0.110 8.741 1.00 74.88 171 THR A C 1
ATOM 1303 O O . THR A 1 171 ? -10.957 -0.879 9.690 1.00 74.88 171 THR A O 1
ATOM 1306 N N . TYR A 1 172 ? -9.958 -0.166 7.805 1.00 79.25 172 TYR A N 1
ATOM 1307 C CA . TYR A 1 172 ? -8.911 -1.199 7.720 1.00 79.25 172 TYR A CA 1
ATOM 1308 C C . TYR A 1 172 ? -9.358 -2.585 7.226 1.00 79.25 172 TYR A C 1
ATOM 1310 O O . TYR A 1 172 ? -8.517 -3.472 7.094 1.00 79.25 172 TYR A O 1
ATOM 1318 N N . SER A 1 173 ? -10.626 -2.770 6.844 1.00 88.06 173 SER A N 1
ATOM 1319 C CA . SER A 1 173 ? -11.018 -3.957 6.069 1.00 88.06 173 SER A CA 1
ATOM 1320 C C . SER A 1 173 ? -10.234 -4.052 4.749 1.00 88.06 173 SER A C 1
ATOM 1322 O O . SER A 1 173 ? -9.826 -3.018 4.204 1.00 88.06 173 SER A O 1
ATOM 1324 N N . PRO A 1 174 ? -10.075 -5.254 4.160 1.00 87.62 174 PRO A N 1
ATOM 1325 C CA . PRO A 1 174 ? -9.415 -5.407 2.864 1.00 87.62 174 PRO A CA 1
ATOM 1326 C C . PRO A 1 174 ? -9.992 -4.484 1.780 1.00 87.62 174 PRO A C 1
ATOM 1328 O O . PRO A 1 174 ? -9.232 -3.857 1.047 1.00 87.62 174 PRO A O 1
ATOM 1331 N N . ALA A 1 175 ? -11.318 -4.311 1.729 1.00 86.62 175 ALA A N 1
ATOM 1332 C CA . ALA A 1 175 ? -11.975 -3.396 0.791 1.00 86.62 175 ALA A CA 1
ATOM 1333 C C . ALA A 1 175 ? -11.582 -1.924 1.030 1.00 86.62 175 ALA A C 1
ATOM 1335 O O . ALA A 1 175 ? -11.296 -1.189 0.082 1.00 86.62 175 ALA A O 1
ATOM 1336 N N . CYS A 1 176 ? -11.499 -1.506 2.298 1.00 87.50 176 CYS A N 1
ATOM 1337 C CA . CYS A 1 176 ? -11.095 -0.156 2.694 1.00 87.50 176 CYS A CA 1
ATOM 1338 C C . CYS A 1 176 ? -9.608 0.126 2.421 1.00 87.50 176 CYS A C 1
ATOM 1340 O O . CYS A 1 176 ? -9.260 1.238 2.022 1.00 87.50 176 CYS A O 1
ATOM 1342 N N . LEU A 1 177 ? -8.734 -0.870 2.601 1.00 87.81 177 LEU A N 1
ATOM 1343 C CA . LEU A 1 177 ? -7.302 -0.768 2.297 1.00 87.81 177 LEU A CA 1
ATOM 1344 C C . LEU A 1 177 ? -7.038 -0.736 0.787 1.00 87.81 177 LEU A C 1
ATOM 1346 O O . LEU A 1 177 ? -6.205 0.040 0.325 1.00 87.81 177 LEU A O 1
ATOM 1350 N N . ILE A 1 178 ? -7.780 -1.536 0.012 1.00 87.00 178 ILE A N 1
ATOM 1351 C CA . ILE A 1 178 ? -7.726 -1.525 -1.456 1.00 87.00 178 ILE A CA 1
ATOM 1352 C C . ILE A 1 178 ? -8.176 -0.157 -1.999 1.00 87.00 178 ILE A C 1
ATOM 1354 O O . ILE A 1 178 ? -7.582 0.358 -2.951 1.00 87.00 178 ILE A O 1
ATOM 1358 N N . CYS A 1 179 ? -9.183 0.463 -1.374 1.00 88.31 179 CYS A N 1
ATOM 1359 C CA . CYS A 1 179 ? -9.619 1.832 -1.658 1.00 88.31 179 CYS A CA 1
ATOM 1360 C C . CYS A 1 179 ? -8.768 2.871 -0.899 1.00 88.31 179 CYS A C 1
ATOM 1362 O O . CYS A 1 179 ? -9.240 3.526 0.037 1.00 88.31 179 CYS A O 1
ATOM 1364 N N . GLU A 1 180 ? -7.513 3.065 -1.325 1.00 86.31 180 GLU A N 1
ATOM 1365 C CA . GLU A 1 180 ? -6.592 4.070 -0.751 1.00 86.31 180 GLU A CA 1
ATOM 1366 C C . GLU A 1 180 ? -7.224 5.468 -0.671 1.00 86.31 180 GLU A C 1
ATOM 1368 O O . GLU A 1 180 ? -6.977 6.218 0.272 1.00 86.31 180 GLU A O 1
ATOM 1373 N N . HIS A 1 181 ? -8.085 5.801 -1.629 1.00 87.44 181 HIS A N 1
ATOM 1374 C CA . HIS A 1 181 ? -8.926 6.986 -1.622 1.00 87.44 181 HIS A CA 1
ATOM 1375 C C . HIS A 1 181 ? -10.394 6.561 -1.630 1.00 87.44 181 HIS A C 1
ATOM 1377 O O . HIS A 1 181 ? -10.820 5.832 -2.521 1.00 87.44 181 HIS A O 1
ATOM 1383 N N . CYS A 1 182 ? -11.174 7.042 -0.660 1.00 91.81 182 CYS A N 1
ATOM 1384 C CA . CYS A 1 182 ? -12.612 6.804 -0.575 1.00 91.81 182 CYS A CA 1
ATOM 1385 C C . CYS A 1 182 ? -13.312 8.051 -0.026 1.00 91.81 182 CYS A C 1
ATOM 1387 O O . CYS A 1 182 ? -13.012 8.500 1.083 1.00 91.81 182 CYS A O 1
ATOM 1389 N N . SER A 1 183 ? -14.258 8.610 -0.785 1.00 92.19 183 SER A N 1
ATOM 1390 C CA . SER A 1 183 ? -14.993 9.811 -0.377 1.00 92.19 183 SER A CA 1
ATOM 1391 C C . SER A 1 183 ? -15.840 9.578 0.872 1.00 92.19 183 SER A C 1
ATOM 1393 O O . SER A 1 183 ? -15.946 10.484 1.685 1.00 92.19 183 SER A O 1
ATOM 1395 N N . LEU A 1 184 ? -16.369 8.365 1.078 1.00 91.62 184 LEU A N 1
ATOM 1396 C CA . LEU A 1 184 ? -17.122 8.025 2.291 1.00 91.62 184 LEU A CA 1
ATOM 1397 C C . LEU A 1 184 ? -16.269 8.151 3.549 1.00 91.62 184 LEU A C 1
ATOM 1399 O O . LEU A 1 184 ? -16.727 8.674 4.562 1.00 91.62 184 LEU A O 1
ATOM 1403 N N . ARG A 1 185 ? -15.027 7.659 3.483 1.00 90.12 185 ARG A N 1
ATOM 1404 C CA . ARG A 1 185 ? -14.083 7.744 4.597 1.00 90.12 185 ARG A CA 1
ATOM 1405 C C . ARG A 1 185 ? -13.746 9.202 4.892 1.00 90.12 185 ARG A C 1
ATOM 1407 O O . ARG A 1 185 ? -13.821 9.605 6.045 1.00 90.12 185 ARG A O 1
ATOM 1414 N N . ASN A 1 186 ? -13.477 9.995 3.854 1.00 88.75 186 ASN A N 1
ATOM 1415 C CA . ASN A 1 186 ? -13.201 11.425 4.001 1.00 88.75 186 ASN A CA 1
ATOM 1416 C C . ASN A 1 186 ? -14.385 12.168 4.642 1.00 88.75 186 ASN A C 1
ATOM 1418 O O . ASN A 1 186 ? -14.198 12.827 5.657 1.00 88.75 186 ASN A O 1
ATOM 1422 N N . SER A 1 187 ? -15.609 11.962 4.142 1.00 86.38 187 SER A N 1
ATOM 1423 C CA . SER A 1 187 ? -16.833 12.548 4.707 1.00 86.38 187 SER A CA 1
ATOM 1424 C C . SER A 1 187 ? -17.019 12.239 6.195 1.00 86.38 187 SER A C 1
ATOM 1426 O O . SER A 1 187 ? -17.472 13.091 6.958 1.00 86.38 187 SER A O 1
ATOM 1428 N N . ARG A 1 188 ? -16.674 11.023 6.639 1.00 90.25 188 ARG A N 1
ATOM 1429 C CA . ARG A 1 188 ? -16.744 10.648 8.061 1.00 90.25 188 ARG A CA 1
ATOM 1430 C C . ARG A 1 188 ? -15.694 11.366 8.895 1.00 90.25 188 ARG A C 1
ATOM 1432 O O . ARG A 1 188 ? -16.016 11.818 9.990 1.00 90.25 188 ARG A O 1
ATOM 1439 N N . THR A 1 189 ? -14.469 11.463 8.386 1.00 87.75 189 THR A N 1
ATOM 1440 C CA . THR A 1 189 ? -13.396 12.219 9.036 1.00 87.75 189 THR A CA 1
ATOM 1441 C C . THR A 1 189 ? -13.784 13.687 9.184 1.00 87.75 189 THR A C 1
ATOM 1443 O O . THR A 1 189 ? -13.631 14.239 10.269 1.00 87.75 189 THR A O 1
ATOM 1446 N N . ASP A 1 190 ? -14.373 14.291 8.152 1.00 85.69 190 ASP A N 1
ATOM 1447 C CA . ASP A 1 190 ? -14.832 15.682 8.198 1.00 85.69 190 ASP A CA 1
ATOM 1448 C C . ASP A 1 190 ? -15.901 15.881 9.286 1.00 85.69 190 ASP A C 1
ATOM 1450 O O . ASP A 1 190 ? -15.763 16.759 10.135 1.00 85.69 190 ASP A O 1
ATOM 1454 N N . LEU A 1 191 ? -16.909 15.001 9.352 1.00 86.00 191 LEU A N 1
ATOM 1455 C CA . LEU A 1 191 ? -17.943 15.045 10.396 1.00 86.00 191 LEU A CA 1
ATOM 1456 C C . LEU A 1 191 ? -17.378 14.845 11.815 1.00 86.00 191 LEU A C 1
ATOM 1458 O O . LEU A 1 191 ? -17.874 15.452 12.767 1.00 86.00 191 LEU A O 1
ATOM 1462 N N . LEU A 1 192 ? -16.351 14.002 11.975 1.00 84.56 192 LEU A N 1
ATOM 1463 C CA . LEU A 1 192 ? -15.648 13.819 13.249 1.00 84.56 192 LEU A CA 1
ATOM 1464 C C . LEU A 1 192 ? -14.928 15.104 13.671 1.00 84.56 192 LEU A C 1
ATOM 1466 O O . LEU A 1 192 ? -15.084 15.554 14.807 1.00 84.56 192 LEU A O 1
ATOM 1470 N N . VAL A 1 193 ? -14.182 15.717 12.751 1.00 85.25 193 VAL A N 1
ATOM 1471 C CA . VAL A 1 193 ? -13.441 16.961 12.997 1.00 85.25 193 VAL A CA 1
ATOM 1472 C C . VAL A 1 193 ? -14.396 18.117 13.302 1.00 85.25 193 VAL A C 1
ATOM 1474 O O . VAL A 1 193 ? -14.177 18.860 14.261 1.00 85.25 193 VAL A O 1
ATOM 1477 N N . GLU A 1 194 ? -15.493 18.249 12.553 1.00 80.00 194 GLU A N 1
ATOM 1478 C CA . GLU A 1 194 ? -16.539 19.244 12.811 1.00 80.00 194 GLU A CA 1
ATOM 1479 C C . GLU A 1 194 ? -17.191 19.049 14.187 1.00 80.00 194 GLU A C 1
ATOM 1481 O O . GLU A 1 194 ? -17.417 20.025 14.909 1.00 80.00 194 GLU A O 1
ATOM 1486 N N . GLY A 1 195 ? -17.439 17.798 14.589 1.00 76.56 195 GLY A N 1
ATOM 1487 C CA . GLY A 1 195 ? -17.948 17.453 15.916 1.00 76.56 195 GLY A CA 1
ATOM 1488 C C . GLY A 1 195 ? -17.005 17.883 17.044 1.00 76.56 195 GLY A C 1
ATOM 1489 O O . GLY A 1 195 ? -17.448 18.515 18.007 1.00 76.56 195 GLY A O 1
ATOM 1490 N N . VAL A 1 196 ? -15.702 17.616 16.901 1.00 70.62 196 VAL A N 1
ATOM 1491 C CA . VAL A 1 196 ? -14.664 18.036 17.862 1.00 70.62 196 VAL A CA 1
ATOM 1492 C C . VAL A 1 196 ? -14.561 19.561 17.928 1.00 70.62 196 VAL A C 1
ATOM 1494 O O . VAL A 1 196 ? -14.572 20.136 19.018 1.00 70.62 196 VAL A O 1
ATOM 1497 N N . ALA A 1 197 ? -14.549 20.243 16.781 1.00 67.50 197 ALA A N 1
ATOM 1498 C CA . ALA A 1 197 ? -14.502 21.702 16.719 1.00 67.50 197 ALA A CA 1
ATOM 1499 C C . ALA A 1 197 ? -15.755 22.355 17.337 1.00 67.50 197 ALA A C 1
ATOM 1501 O O . ALA A 1 197 ? -15.664 23.395 17.995 1.00 67.50 197 ALA A O 1
ATOM 1502 N N . ALA A 1 198 ? -16.935 21.751 17.162 1.00 64.62 198 ALA A N 1
ATOM 1503 C CA . ALA A 1 198 ? -18.175 22.210 17.781 1.00 64.62 198 ALA A CA 1
ATOM 1504 C C . ALA A 1 198 ? -18.211 21.959 19.299 1.00 64.62 198 ALA A C 1
ATOM 1506 O O . ALA A 1 198 ? -18.778 22.777 20.023 1.00 64.62 198 ALA A O 1
ATOM 1507 N N . ALA A 1 199 ? -17.606 20.871 19.789 1.00 57.41 199 ALA A N 1
ATOM 1508 C CA . ALA A 1 199 ? -17.463 20.593 21.219 1.00 57.41 199 ALA A CA 1
ATOM 1509 C C . ALA A 1 199 ? -16.482 21.568 21.894 1.00 57.41 199 ALA A C 1
ATOM 1511 O O . ALA A 1 199 ? -16.798 22.133 22.939 1.00 57.41 199 ALA A O 1
ATOM 1512 N N . GLN A 1 200 ? -15.348 21.861 21.250 1.00 54.81 200 GLN A N 1
ATOM 1513 C CA . GLN A 1 200 ? -14.373 22.848 21.728 1.00 54.81 200 GLN A CA 1
ATOM 1514 C C . GLN A 1 200 ? -14.959 24.269 21.785 1.00 54.81 200 GLN A C 1
ATOM 1516 O O . GLN A 1 200 ? -14.693 25.009 22.728 1.00 54.81 200 GLN A O 1
ATOM 1521 N N . LYS A 1 201 ? -15.817 24.646 20.826 1.00 51.47 201 LYS A N 1
ATOM 1522 C CA . LYS A 1 201 ? -16.509 25.950 20.825 1.00 51.47 201 LYS A CA 1
ATOM 1523 C C . LYS A 1 201 ? -17.619 26.075 21.877 1.00 51.47 201 LYS A C 1
ATOM 1525 O O . LYS A 1 201 ? -17.984 27.200 22.210 1.00 51.47 201 LYS A O 1
ATOM 1530 N N . ARG A 1 202 ? -18.166 24.965 22.392 1.00 47.12 202 ARG A N 1
ATOM 1531 C CA . ARG A 1 202 ? -19.223 24.964 23.426 1.00 47.12 202 ARG A CA 1
ATOM 1532 C C . ARG A 1 202 ? -18.703 25.146 24.857 1.00 47.12 202 ARG A C 1
ATOM 1534 O O . ARG A 1 202 ? -19.513 25.456 25.718 1.00 47.12 202 ARG A O 1
ATOM 1541 N N . ASN A 1 203 ? -17.389 25.056 25.094 1.00 48.84 203 ASN A N 1
ATOM 1542 C CA . ASN A 1 203 ? -16.773 25.301 26.407 1.00 48.84 203 ASN A CA 1
ATOM 1543 C C . ASN A 1 203 ? -15.967 26.624 26.505 1.00 48.84 203 ASN A C 1
ATOM 1545 O O . ASN A 1 203 ? -14.743 26.568 26.629 1.00 48.84 203 ASN A O 1
ATOM 1549 N N . PRO A 1 204 ? -16.601 27.822 26.511 1.00 42.44 204 PRO A N 1
ATOM 1550 C CA . PRO A 1 204 ? -15.923 29.028 27.014 1.00 42.44 204 PRO A CA 1
ATOM 1551 C C . PRO A 1 204 ? -16.466 29.610 28.332 1.00 42.44 204 PRO A C 1
ATOM 1553 O O . PRO A 1 204 ? -15.858 30.550 28.836 1.00 42.44 204 PRO A O 1
ATOM 1556 N N . ALA A 1 205 ? -17.568 29.123 28.913 1.00 41.19 205 ALA A N 1
ATOM 1557 C CA . ALA A 1 205 ? -18.078 29.661 30.181 1.00 41.19 205 ALA A CA 1
ATOM 1558 C C . ALA A 1 205 ? -19.111 28.728 30.828 1.00 41.19 205 ALA A C 1
ATOM 1560 O O . ALA A 1 205 ? -20.219 28.653 30.320 1.00 41.19 205 ALA A O 1
ATOM 1561 N N . GLU A 1 206 ? -18.745 28.047 31.922 1.00 36.38 206 GLU A N 1
ATOM 1562 C CA . GLU A 1 206 ? -19.584 27.760 33.108 1.00 36.38 206 GLU A CA 1
ATOM 1563 C C . GLU A 1 206 ? -18.970 26.633 33.959 1.00 36.38 206 GLU A C 1
ATOM 1565 O O . GLU A 1 206 ? -19.177 25.458 33.688 1.00 36.38 206 GLU A O 1
ATOM 1570 N N . SER A 1 207 ? -18.241 27.005 35.018 1.00 33.22 207 SER A N 1
ATOM 1571 C CA . SER A 1 207 ? -18.340 26.369 36.348 1.00 33.22 207 SER A CA 1
ATOM 1572 C C . SER A 1 207 ? -17.510 27.147 37.381 1.00 33.22 207 SER A C 1
ATOM 1574 O O . SER A 1 207 ? -16.580 26.629 37.991 1.00 33.22 207 SER A O 1
ATOM 1576 N N . ASN A 1 208 ? -17.851 28.423 37.578 1.00 35.28 208 ASN A N 1
ATOM 1577 C CA . ASN A 1 208 ? -17.618 29.100 38.852 1.00 35.28 208 ASN A CA 1
ATOM 1578 C C . ASN A 1 208 ? -18.928 28.989 39.636 1.00 35.28 208 ASN A C 1
ATOM 1580 O O . ASN A 1 208 ? -19.874 29.719 39.347 1.00 35.28 208 ASN A O 1
ATOM 1584 N N . VAL A 1 209 ? -18.997 28.076 40.607 1.00 32.09 209 VAL A N 1
ATOM 1585 C CA . VAL A 1 209 ? -20.061 28.065 41.620 1.00 32.09 209 VAL A CA 1
ATOM 1586 C C . VAL A 1 209 ? -19.427 27.943 43.005 1.00 32.09 209 VAL A C 1
ATOM 1588 O O . VAL A 1 209 ? -19.024 26.873 43.437 1.00 32.09 209 VAL A O 1
ATOM 1591 N N . ALA A 1 210 ? -19.325 29.115 43.634 1.00 27.03 210 ALA A N 1
ATOM 1592 C CA . ALA A 1 210 ? -19.492 29.429 45.053 1.00 27.03 210 ALA A CA 1
ATOM 1593 C C . ALA A 1 210 ? -19.029 28.410 46.117 1.00 27.03 210 ALA A C 1
ATOM 1595 O O . ALA A 1 210 ? -19.738 27.464 46.455 1.00 27.03 210 ALA A O 1
ATOM 1596 N N . ALA A 1 211 ? -17.917 28.744 46.777 1.00 24.94 211 ALA A N 1
ATOM 1597 C CA . ALA A 1 211 ? -17.627 28.334 48.150 1.00 24.94 211 ALA A CA 1
ATOM 1598 C C . ALA A 1 211 ? -18.354 29.263 49.151 1.00 24.94 211 ALA A C 1
ATOM 1600 O O . ALA A 1 211 ? -18.384 30.477 48.917 1.00 24.94 211 ALA A O 1
ATOM 1601 N N . PRO A 1 212 ? -18.908 28.753 50.269 1.00 30.88 212 PRO A N 1
ATOM 1602 C CA . PRO A 1 212 ? -19.327 29.587 51.386 1.00 30.88 212 PRO A CA 1
ATOM 1603 C C . PRO A 1 212 ? -18.169 29.826 52.371 1.00 30.88 212 PRO A C 1
ATOM 1605 O O . PRO A 1 212 ? -17.319 28.966 52.597 1.00 30.88 212 PRO A O 1
ATOM 1608 N N . SER A 1 213 ? -18.163 31.031 52.934 1.00 32.69 213 SER A N 1
ATOM 1609 C CA . SER A 1 213 ? -17.276 31.552 53.976 1.00 32.69 213 SER A CA 1
ATOM 1610 C C . SER A 1 213 ? -17.608 31.024 55.376 1.00 32.69 213 SER A C 1
ATOM 1612 O O . SER A 1 213 ? -18.775 30.753 55.640 1.00 32.69 213 SER A O 1
ATOM 1614 N N . ASP A 1 214 ? -16.593 30.958 56.250 1.00 27.16 214 ASP A N 1
ATOM 1615 C CA . ASP A 1 214 ? -16.572 31.348 57.685 1.00 27.16 214 ASP A CA 1
ATOM 1616 C C . ASP A 1 214 ? -15.273 30.778 58.303 1.00 27.16 214 ASP A C 1
ATOM 1618 O O . ASP A 1 214 ? -15.074 29.571 58.371 1.00 27.16 214 ASP A O 1
ATOM 1622 N N . ASP A 1 215 ? -14.207 31.564 58.461 1.00 25.36 215 ASP A N 1
ATOM 1623 C CA . ASP A 1 215 ? -13.860 32.395 59.628 1.00 25.36 215 ASP A CA 1
ATOM 1624 C C . ASP A 1 215 ? -13.810 31.641 60.974 1.00 25.36 215 ASP A C 1
ATOM 1626 O O . ASP A 1 215 ? -14.845 31.324 61.561 1.00 25.36 215 ASP A O 1
ATOM 1630 N N . ARG A 1 216 ? -12.586 31.414 61.490 1.00 28.12 216 ARG A N 1
ATOM 1631 C CA . ARG A 1 216 ? -12.115 31.882 62.817 1.00 28.12 216 ARG A CA 1
ATOM 1632 C C . ARG A 1 216 ? -10.771 31.264 63.233 1.00 28.12 216 ARG A C 1
ATOM 1634 O O . ARG A 1 216 ? -10.674 30.093 63.571 1.00 28.12 216 ARG A O 1
ATOM 1641 N N . THR A 1 217 ? -9.757 32.133 63.261 1.00 24.67 217 THR A N 1
ATOM 1642 C CA . THR A 1 217 ? -8.774 32.349 64.350 1.00 24.67 217 THR A CA 1
ATOM 1643 C C . THR A 1 217 ? -8.357 31.163 65.235 1.00 24.67 217 THR A C 1
ATOM 1645 O O . THR A 1 217 ? -9.153 30.687 66.039 1.00 24.67 217 THR A O 1
ATOM 1648 N N . SER A 1 218 ? -7.047 30.894 65.337 1.00 27.19 218 SER A N 1
ATOM 1649 C CA . SER A 1 218 ? -6.204 31.424 66.435 1.00 27.19 218 SER A CA 1
ATOM 1650 C C . SER A 1 218 ? -4.785 30.805 66.456 1.00 27.19 218 SER A C 1
ATOM 1652 O O . SER A 1 218 ? -4.649 29.593 66.402 1.00 27.19 218 SER A O 1
ATOM 1654 N N . THR A 1 219 ? -3.762 31.683 66.514 1.00 24.66 219 THR A N 1
ATOM 1655 C CA . THR A 1 219 ? -2.502 31.634 67.318 1.00 24.66 219 THR A CA 1
ATOM 1656 C C . THR A 1 219 ? -1.733 30.305 67.487 1.00 24.66 219 THR A C 1
ATOM 1658 O O . THR A 1 219 ? -2.317 29.297 67.834 1.00 24.66 219 THR A O 1
ATOM 1661 N N . LEU A 1 220 ? -0.397 30.222 67.454 1.00 27.11 220 LEU A N 1
ATOM 1662 C CA . LEU A 1 220 ? 0.644 31.143 67.931 1.00 27.11 220 LEU A CA 1
ATOM 1663 C C . LEU A 1 220 ? 2.032 30.581 67.523 1.00 27.11 220 LEU A C 1
ATOM 1665 O O . LEU A 1 220 ? 2.235 29.376 67.560 1.00 27.11 220 LEU A O 1
ATOM 1669 N N . ALA A 1 221 ? 2.949 31.495 67.191 1.00 26.05 221 ALA A N 1
ATOM 1670 C CA . ALA A 1 221 ? 4.411 31.495 67.380 1.00 26.05 221 ALA A CA 1
ATOM 1671 C C . ALA A 1 221 ? 5.248 30.191 67.319 1.00 26.05 221 ALA A C 1
ATOM 1673 O O . ALA A 1 221 ? 5.205 29.368 68.222 1.00 26.05 221 ALA A O 1
ATOM 1674 N N . GLY A 1 222 ? 6.151 30.150 66.329 1.00 25.16 222 GLY A N 1
ATOM 1675 C CA . GLY A 1 222 ? 7.611 30.308 66.482 1.00 25.16 222 GLY A CA 1
ATOM 1676 C C . GLY A 1 222 ? 8.375 29.476 67.523 1.00 25.16 222 GLY A C 1
ATOM 1677 O O . GLY A 1 222 ? 8.099 29.563 68.711 1.00 25.16 222 GLY A O 1
ATOM 1678 N N . ILE A 1 223 ? 9.459 28.825 67.090 1.00 27.33 223 ILE A N 1
ATOM 1679 C CA . ILE A 1 223 ? 10.860 29.156 67.427 1.00 27.33 223 ILE A CA 1
ATOM 1680 C C . ILE A 1 223 ? 11.796 28.174 66.699 1.00 27.33 223 ILE A C 1
ATOM 1682 O O . ILE A 1 223 ? 11.439 27.053 66.357 1.00 27.33 223 ILE A O 1
ATOM 1686 N N . ASP A 1 224 ? 12.967 28.720 66.424 1.00 24.03 224 ASP A N 1
ATOM 1687 C CA . ASP A 1 224 ? 14.082 28.321 65.584 1.00 24.03 224 ASP A CA 1
ATOM 1688 C C . ASP A 1 224 ? 15.026 27.258 66.203 1.00 24.03 224 ASP A C 1
ATOM 1690 O O . ASP A 1 224 ? 15.031 27.032 67.413 1.00 24.03 224 ASP A O 1
ATOM 1694 N N . LEU A 1 225 ? 15.917 26.758 65.337 1.00 25.34 225 LEU A N 1
ATOM 1695 C CA . LEU A 1 225 ? 17.281 26.258 65.576 1.00 25.34 225 LEU A CA 1
ATOM 1696 C C . LEU A 1 225 ? 17.546 24.835 66.122 1.00 25.34 225 LEU A C 1
ATOM 1698 O O . LEU A 1 225 ? 17.563 24.564 67.318 1.00 25.34 225 LEU A O 1
ATOM 1702 N N . SER A 1 226 ? 18.158 24.073 65.208 1.00 25.67 226 SER A N 1
ATOM 1703 C CA . SER A 1 226 ? 19.535 23.548 65.308 1.00 25.67 226 SER A CA 1
ATOM 1704 C C . SER A 1 226 ? 19.789 22.142 65.859 1.00 25.67 226 SER A C 1
ATOM 1706 O O . SER A 1 226 ? 19.241 21.690 66.857 1.00 25.67 226 SER A O 1
ATOM 1708 N N . LEU A 1 227 ? 20.714 21.490 65.146 1.00 31.05 227 LEU A N 1
ATOM 1709 C CA . LEU A 1 227 ? 21.311 20.184 65.379 1.00 31.05 227 LEU A CA 1
ATOM 1710 C C . LEU A 1 227 ? 21.846 19.990 66.804 1.00 31.05 227 LEU A C 1
ATOM 1712 O O . LEU A 1 227 ? 22.572 20.833 67.326 1.00 31.05 227 LEU A O 1
ATOM 1716 N N . SER A 1 228 ? 21.714 18.760 67.303 1.00 26.53 228 SER A N 1
ATOM 1717 C CA . SER A 1 228 ? 22.830 18.093 67.979 1.00 26.53 228 SER A CA 1
ATOM 1718 C C . SER A 1 228 ? 22.745 16.577 67.794 1.00 26.53 228 SER A C 1
ATOM 1720 O O . SER A 1 228 ? 21.680 15.975 67.906 1.00 26.53 228 SER A O 1
ATOM 1722 N N . ALA A 1 229 ? 23.888 15.980 67.470 1.00 27.31 229 ALA A N 1
ATOM 1723 C CA . ALA A 1 229 ? 24.123 14.546 67.464 1.00 27.31 229 ALA A CA 1
ATOM 1724 C C . ALA A 1 229 ? 24.711 14.128 68.820 1.00 27.31 229 ALA A C 1
ATOM 1726 O O . ALA A 1 229 ? 25.575 14.847 69.322 1.00 27.31 229 ALA A O 1
ATOM 1727 N N . ALA A 1 230 ? 24.296 12.973 69.362 1.00 25.19 230 ALA A N 1
ATOM 1728 C CA . ALA A 1 230 ? 25.169 11.958 69.981 1.00 25.19 230 ALA A CA 1
ATOM 1729 C C . ALA A 1 230 ? 24.384 10.872 70.758 1.00 25.19 230 ALA A C 1
ATOM 1731 O O . ALA A 1 230 ? 23.807 11.137 71.806 1.00 25.19 230 ALA A O 1
ATOM 1732 N N . SER A 1 231 ? 24.528 9.638 70.263 1.00 25.27 231 SER A N 1
ATOM 1733 C CA . SER A 1 231 ? 24.927 8.428 71.006 1.00 25.27 231 SER A CA 1
ATOM 1734 C C . SER A 1 231 ? 23.958 7.680 71.943 1.00 25.27 231 SER A C 1
ATOM 1736 O O . SER A 1 231 ? 23.755 8.055 73.091 1.00 25.27 231 SER A O 1
ATOM 1738 N N . ALA A 1 232 ? 23.642 6.469 71.467 1.00 27.53 232 ALA A N 1
ATOM 1739 C CA . ALA A 1 232 ? 23.800 5.164 72.125 1.00 27.53 232 ALA A CA 1
ATOM 1740 C C . ALA A 1 232 ? 22.707 4.610 73.069 1.00 27.53 232 ALA A C 1
ATOM 1742 O O . ALA A 1 232 ? 22.502 5.076 74.184 1.00 27.53 232 ALA A O 1
ATOM 1743 N N . ASP A 1 233 ? 22.229 3.443 72.617 1.00 25.05 233 ASP A N 1
ATOM 1744 C CA . ASP A 1 233 ? 22.032 2.180 73.346 1.00 25.05 233 ASP A CA 1
ATOM 1745 C C . ASP A 1 233 ? 20.607 1.810 73.790 1.00 25.05 233 ASP A C 1
ATOM 1747 O O . ASP A 1 233 ? 19.928 2.548 74.500 1.00 25.05 233 ASP A O 1
ATOM 1751 N N . GLY A 1 234 ? 20.189 0.602 73.392 1.00 25.45 234 GLY A N 1
ATOM 1752 C CA . GLY A 1 234 ? 18.962 -0.051 73.853 1.00 25.45 234 GLY A CA 1
ATOM 1753 C C . GLY A 1 234 ? 18.161 -0.714 72.736 1.00 25.45 234 GLY A C 1
ATOM 1754 O O . GLY A 1 234 ? 17.198 -0.137 72.243 1.00 25.45 234 GLY A O 1
ATOM 1755 N N . GLY A 1 235 ? 18.544 -1.933 72.351 1.00 36.12 235 GLY A N 1
ATOM 1756 C CA . GLY A 1 235 ? 17.742 -2.766 71.457 1.00 36.12 235 GLY A CA 1
ATOM 1757 C C . GLY A 1 235 ? 16.399 -3.152 72.075 1.00 36.12 235 GLY A C 1
ATOM 1758 O O . GLY A 1 235 ? 16.350 -3.551 73.238 1.00 36.12 235 GLY A O 1
ATOM 1759 N N . VAL A 1 236 ? 15.339 -3.070 71.272 1.00 29.53 236 VAL A N 1
ATOM 1760 C CA . VAL A 1 236 ? 14.100 -3.843 71.412 1.00 29.53 236 VAL A CA 1
ATOM 1761 C C . VAL A 1 236 ? 13.545 -4.039 70.000 1.00 29.53 236 VAL A C 1
ATOM 1763 O O . VAL A 1 236 ? 13.320 -3.060 69.292 1.00 29.53 236 VAL A O 1
ATOM 1766 N N . ASP A 1 237 ? 13.364 -5.298 69.607 1.00 35.22 237 ASP A N 1
ATOM 1767 C CA . ASP A 1 237 ? 12.705 -5.726 68.372 1.00 35.22 237 ASP A CA 1
ATOM 1768 C C . ASP A 1 237 ? 11.367 -4.989 68.185 1.00 35.22 237 ASP A C 1
ATOM 1770 O O . ASP A 1 237 ? 10.461 -5.120 69.014 1.00 35.22 237 ASP A O 1
ATOM 1774 N N . ASN A 1 238 ? 11.237 -4.207 67.109 1.00 33.69 238 ASN A N 1
ATOM 1775 C CA . ASN A 1 238 ? 10.023 -3.459 66.791 1.00 33.69 238 ASN A CA 1
ATOM 1776 C C . ASN A 1 238 ? 9.354 -4.099 65.553 1.00 33.69 238 ASN A C 1
ATOM 1778 O O . ASN A 1 238 ? 10.017 -4.269 64.532 1.00 33.69 238 ASN A O 1
ATOM 1782 N N . PRO A 1 239 ? 8.052 -4.444 65.579 1.00 39.16 239 PRO A N 1
ATOM 1783 C CA . PRO A 1 239 ? 7.362 -5.077 64.445 1.00 39.16 239 PRO A CA 1
ATOM 1784 C C . PRO A 1 239 ? 7.211 -4.165 63.208 1.00 39.16 239 PRO A C 1
ATOM 1786 O O . PRO A 1 239 ? 6.758 -4.627 62.166 1.00 39.16 239 PRO A O 1
ATOM 1789 N N . ALA A 1 240 ? 7.623 -2.897 63.306 1.00 36.12 240 ALA A N 1
ATOM 1790 C CA . ALA A 1 240 ? 7.604 -1.919 62.219 1.00 36.12 240 ALA A CA 1
ATOM 1791 C C . ALA A 1 240 ? 8.656 -2.194 61.124 1.00 36.12 240 ALA A C 1
ATOM 1793 O O . ALA A 1 240 ? 8.416 -1.882 59.959 1.00 36.12 240 ALA A O 1
ATOM 1794 N N . ASP A 1 241 ? 9.785 -2.833 61.451 1.00 34.47 241 ASP A N 1
ATOM 1795 C CA . ASP A 1 241 ? 10.822 -3.142 60.453 1.00 34.47 241 ASP A CA 1
ATOM 1796 C C . ASP A 1 241 ? 10.365 -4.268 59.507 1.00 34.47 241 ASP A C 1
ATOM 1798 O O . ASP A 1 241 ? 10.668 -4.254 58.318 1.00 34.47 241 ASP A O 1
ATOM 1802 N N . ALA A 1 242 ? 9.538 -5.199 60.000 1.00 36.47 242 ALA A N 1
ATOM 1803 C CA . ALA A 1 242 ? 8.980 -6.291 59.201 1.00 36.47 242 ALA A CA 1
ATOM 1804 C C . ALA A 1 242 ? 7.905 -5.819 58.204 1.00 36.47 242 ALA A C 1
ATOM 1806 O O . ALA A 1 242 ? 7.857 -6.321 57.081 1.00 36.47 242 ALA A O 1
ATOM 1807 N N . GLU A 1 243 ? 7.072 -4.842 58.585 1.00 39.66 243 GLU A N 1
ATOM 1808 C CA . GLU A 1 243 ? 6.094 -4.215 57.679 1.00 39.66 243 GLU A CA 1
ATOM 1809 C C . GLU A 1 243 ? 6.789 -3.386 56.586 1.00 39.66 243 GLU A C 1
ATOM 1811 O O . GLU A 1 243 ? 6.331 -3.351 55.443 1.00 39.66 243 GLU A O 1
ATOM 1816 N N . THR A 1 244 ? 7.938 -2.781 56.904 1.00 51.06 244 THR A N 1
ATOM 1817 C CA . THR A 1 244 ? 8.745 -1.992 55.960 1.00 51.06 244 THR A CA 1
ATOM 1818 C C . THR A 1 244 ? 9.512 -2.891 54.980 1.00 51.06 244 THR A C 1
ATOM 1820 O O . THR A 1 244 ? 9.541 -2.611 53.781 1.00 51.06 244 THR A O 1
ATOM 1823 N N . GLU A 1 245 ? 10.060 -4.016 55.453 1.00 50.12 245 GLU A N 1
ATOM 1824 C CA . GLU A 1 245 ? 10.718 -5.034 54.621 1.00 50.12 245 GLU A CA 1
ATOM 1825 C C . GLU A 1 245 ? 9.713 -5.733 53.685 1.00 50.12 245 GLU A C 1
ATOM 1827 O O . GLU A 1 245 ? 9.965 -5.869 52.489 1.00 50.12 245 GLU A O 1
ATOM 1832 N N . GLN A 1 246 ? 8.526 -6.104 54.189 1.00 48.22 246 GLN A N 1
ATOM 1833 C CA . GLN A 1 246 ? 7.462 -6.703 53.370 1.00 48.22 246 GLN A CA 1
ATOM 1834 C C . GLN A 1 246 ? 6.906 -5.730 52.330 1.00 48.22 246 GLN A C 1
ATOM 1836 O O . GLN A 1 246 ? 6.633 -6.138 51.198 1.00 48.22 246 GLN A O 1
ATOM 1841 N N . ALA A 1 247 ? 6.761 -4.447 52.675 1.00 54.00 247 ALA A N 1
ATOM 1842 C CA . ALA A 1 247 ? 6.367 -3.420 51.717 1.00 54.00 247 ALA A CA 1
ATOM 1843 C C . ALA A 1 247 ? 7.428 -3.243 50.618 1.00 54.00 247 ALA A C 1
ATOM 1845 O O . ALA A 1 247 ? 7.072 -3.169 49.443 1.00 54.00 247 ALA A O 1
ATOM 1846 N N . ARG A 1 248 ? 8.724 -3.256 50.968 1.00 52.81 248 ARG A N 1
ATOM 1847 C CA . ARG A 1 248 ? 9.843 -3.209 50.008 1.00 52.81 248 ARG A CA 1
ATOM 1848 C C . ARG A 1 248 ? 9.873 -4.429 49.091 1.00 52.81 248 ARG A C 1
ATOM 1850 O O . ARG A 1 248 ? 9.985 -4.270 47.879 1.00 52.81 248 ARG A O 1
ATOM 1857 N N . GLU A 1 249 ? 9.711 -5.629 49.642 1.00 57.12 249 GLU A N 1
ATOM 1858 C CA . GLU A 1 249 ? 9.708 -6.879 48.875 1.00 57.12 249 GLU A CA 1
ATOM 1859 C C . GLU A 1 249 ? 8.489 -6.978 47.939 1.00 57.12 249 GLU A C 1
ATOM 1861 O O . GLU A 1 249 ? 8.598 -7.440 46.804 1.00 57.12 249 GLU A O 1
ATOM 1866 N N . THR A 1 250 ? 7.327 -6.495 48.385 1.00 58.50 250 THR A N 1
ATOM 1867 C CA . THR A 1 250 ? 6.109 -6.431 47.561 1.00 58.50 250 THR A CA 1
ATOM 1868 C C . THR A 1 250 ? 6.253 -5.403 46.438 1.00 58.50 250 THR A C 1
ATOM 1870 O O . THR A 1 250 ? 5.833 -5.657 45.312 1.00 58.50 250 THR A O 1
ATOM 1873 N N . ASN A 1 251 ? 6.892 -4.264 46.711 1.00 63.81 251 ASN A N 1
ATOM 1874 C CA . ASN A 1 251 ? 7.144 -3.232 45.708 1.00 63.81 251 ASN A CA 1
ATOM 1875 C C . ASN A 1 251 ? 8.163 -3.689 44.652 1.00 63.81 251 ASN A C 1
ATOM 1877 O O . ASN A 1 251 ? 7.955 -3.474 43.462 1.00 63.81 251 ASN A O 1
ATOM 1881 N N . ALA A 1 252 ? 9.217 -4.397 45.073 1.00 67.44 252 ALA A N 1
ATOM 1882 C CA . ALA A 1 252 ? 10.187 -5.009 44.167 1.00 67.44 252 ALA A CA 1
ATOM 1883 C C . ALA A 1 252 ? 9.525 -6.034 43.231 1.00 67.44 252 ALA A C 1
ATOM 1885 O O . ALA A 1 252 ? 9.706 -5.957 42.019 1.00 67.44 252 ALA A O 1
ATOM 1886 N N . LYS A 1 253 ? 8.671 -6.919 43.764 1.00 69.19 253 LYS A N 1
ATOM 1887 C CA . LYS A 1 253 ? 7.910 -7.884 42.949 1.00 69.19 253 LYS A CA 1
ATOM 1888 C C . LYS A 1 253 ? 6.950 -7.199 41.979 1.00 69.19 253 LYS A C 1
ATOM 1890 O O . LYS A 1 253 ? 6.861 -7.596 40.824 1.00 69.19 253 LYS A O 1
ATOM 1895 N N . ASN A 1 254 ? 6.250 -6.154 42.420 1.00 72.50 254 ASN A N 1
ATOM 1896 C CA . ASN A 1 254 ? 5.366 -5.391 41.536 1.00 72.50 254 ASN A CA 1
ATOM 1897 C C . ASN A 1 254 ? 6.151 -4.700 40.411 1.00 72.50 254 ASN A C 1
ATOM 1899 O O . ASN A 1 254 ? 5.675 -4.649 39.281 1.00 72.50 254 ASN A O 1
ATOM 1903 N N . ARG A 1 255 ? 7.360 -4.206 40.701 1.00 76.06 255 ARG A N 1
ATOM 1904 C CA . ARG A 1 255 ? 8.248 -3.581 39.717 1.00 76.06 255 ARG A CA 1
ATOM 1905 C C . ARG A 1 255 ? 8.752 -4.576 38.671 1.00 76.06 255 ARG A C 1
ATOM 1907 O O . ARG A 1 255 ? 8.670 -4.263 37.491 1.00 76.06 255 ARG A O 1
ATOM 1914 N N . GLU A 1 256 ? 9.174 -5.772 39.076 1.00 78.50 256 GLU A N 1
ATOM 1915 C CA . GLU A 1 256 ? 9.563 -6.845 38.143 1.00 78.50 256 GLU A CA 1
ATOM 1916 C C . GLU A 1 256 ? 8.414 -7.211 37.189 1.00 78.50 256 GLU A C 1
ATOM 1918 O O . GLU A 1 256 ? 8.619 -7.379 35.987 1.00 78.50 256 GLU A O 1
ATOM 1923 N N . VAL A 1 257 ? 7.178 -7.272 37.700 1.00 77.50 257 VAL A N 1
ATOM 1924 C CA . VAL A 1 257 ? 5.997 -7.537 36.865 1.00 77.50 257 VAL A CA 1
ATOM 1925 C C . VAL A 1 257 ? 5.725 -6.390 35.886 1.00 77.50 257 VAL A C 1
ATOM 1927 O O . VAL A 1 257 ? 5.372 -6.640 34.736 1.00 77.50 257 VAL A O 1
ATOM 1930 N N . LEU A 1 258 ? 5.907 -5.135 36.300 1.00 78.38 258 LEU A N 1
ATOM 1931 C CA . LEU A 1 258 ? 5.753 -3.977 35.412 1.00 78.38 258 LEU A CA 1
ATOM 1932 C C . LEU A 1 258 ? 6.829 -3.935 34.319 1.00 78.38 258 LEU A C 1
ATOM 1934 O O . LEU A 1 258 ? 6.508 -3.640 33.171 1.00 78.38 258 LEU A O 1
ATOM 1938 N N . GLU A 1 259 ? 8.079 -4.264 34.650 1.00 85.50 259 GLU A N 1
ATOM 1939 C CA . GLU A 1 259 ? 9.177 -4.389 33.682 1.00 85.50 259 GLU A CA 1
ATOM 1940 C C . GLU A 1 259 ? 8.885 -5.497 32.660 1.00 85.50 259 GLU A C 1
ATOM 1942 O O . GLU A 1 259 ? 8.966 -5.269 31.453 1.00 85.50 259 GLU A O 1
ATOM 1947 N N . HIS A 1 260 ? 8.425 -6.663 33.123 1.00 85.50 260 HIS A N 1
ATOM 1948 C CA . HIS A 1 260 ? 7.985 -7.756 32.254 1.00 85.50 260 HIS A CA 1
ATOM 1949 C C . HIS A 1 260 ? 6.828 -7.342 31.329 1.00 85.50 260 HIS A C 1
ATOM 1951 O O . HIS A 1 260 ? 6.846 -7.611 30.126 1.00 85.50 260 HIS A O 1
ATOM 1957 N N . ASN A 1 261 ? 5.843 -6.621 31.868 1.00 86.00 261 ASN A N 1
ATOM 1958 C CA . ASN A 1 261 ? 4.721 -6.099 31.091 1.00 86.00 261 ASN A CA 1
ATOM 1959 C C . ASN A 1 261 ? 5.176 -5.064 30.053 1.00 86.00 261 ASN A C 1
ATOM 1961 O O . ASN A 1 261 ? 4.637 -5.033 28.947 1.00 86.00 261 ASN A O 1
ATOM 1965 N N . ALA A 1 262 ? 6.188 -4.252 30.365 1.00 86.75 262 ALA A N 1
ATOM 1966 C CA . ALA A 1 262 ? 6.762 -3.303 29.417 1.00 86.75 262 ALA A CA 1
ATOM 1967 C C . ALA A 1 262 ? 7.416 -4.013 28.220 1.00 86.75 262 ALA A C 1
ATOM 1969 O O . ALA A 1 262 ? 7.251 -3.554 27.091 1.00 86.75 262 ALA A O 1
ATOM 1970 N N . ILE A 1 263 ? 8.076 -5.161 28.425 1.00 88.88 263 ILE A N 1
ATOM 1971 C CA . ILE A 1 263 ? 8.588 -5.998 27.323 1.00 88.88 263 ILE A CA 1
ATOM 1972 C C . ILE A 1 263 ? 7.425 -6.533 26.477 1.00 88.88 263 ILE A C 1
ATOM 1974 O O . ILE A 1 263 ? 7.464 -6.439 25.250 1.00 88.88 263 ILE A O 1
ATOM 1978 N N . ALA A 1 264 ? 6.360 -7.043 27.109 1.00 87.62 264 ALA A N 1
ATOM 1979 C CA . ALA A 1 264 ? 5.182 -7.542 26.393 1.00 87.62 264 ALA A CA 1
ATOM 1980 C C . ALA A 1 264 ? 4.571 -6.463 25.481 1.00 87.62 264 ALA A C 1
ATOM 1982 O O . ALA A 1 264 ? 4.294 -6.709 24.303 1.00 87.62 264 ALA A O 1
ATOM 1983 N N . LEU A 1 265 ? 4.396 -5.255 26.021 1.00 88.31 265 LEU A N 1
ATOM 1984 C CA . LEU A 1 265 ? 3.867 -4.101 25.297 1.00 88.31 265 LEU A CA 1
ATOM 1985 C C . LEU A 1 265 ? 4.822 -3.633 24.197 1.00 88.31 265 LEU A C 1
ATOM 1987 O O . LEU A 1 265 ? 4.371 -3.329 23.092 1.00 88.31 265 LEU A O 1
ATOM 1991 N N . LEU A 1 266 ? 6.134 -3.661 24.446 1.00 91.44 266 LEU A N 1
ATOM 1992 C CA . LEU A 1 266 ? 7.127 -3.359 23.425 1.00 91.44 266 LEU A CA 1
ATOM 1993 C C . LEU A 1 266 ? 7.023 -4.326 22.249 1.00 91.44 266 LEU A C 1
ATOM 1995 O O . LEU A 1 266 ? 6.967 -3.882 21.108 1.00 91.44 266 LEU A O 1
ATOM 1999 N N . LEU A 1 267 ? 6.942 -5.636 22.490 1.00 91.00 267 LEU A N 1
ATOM 2000 C CA . LEU A 1 267 ? 6.822 -6.602 21.398 1.00 91.00 267 LEU A CA 1
ATOM 2001 C C . LEU A 1 267 ? 5.501 -6.443 20.635 1.00 91.00 267 LEU A C 1
ATOM 2003 O O . LEU A 1 267 ? 5.458 -6.690 19.433 1.00 91.00 267 LEU A O 1
ATOM 2007 N N . GLN A 1 268 ? 4.418 -6.006 21.281 1.00 89.19 268 GLN A N 1
ATOM 2008 C CA . GLN A 1 268 ? 3.189 -5.628 20.571 1.00 89.19 268 GLN A CA 1
ATOM 2009 C C . GLN A 1 268 ? 3.396 -4.385 19.693 1.00 89.19 268 GLN A C 1
ATOM 2011 O O . GLN A 1 268 ? 2.932 -4.360 18.550 1.00 89.19 268 GLN A O 1
ATOM 2016 N N . GLU A 1 269 ? 4.137 -3.391 20.180 1.00 91.38 269 GLU A N 1
ATOM 2017 C CA . GLU A 1 269 ? 4.490 -2.199 19.409 1.00 91.38 269 GLU A CA 1
ATOM 2018 C C . GLU A 1 269 ? 5.412 -2.533 18.229 1.00 91.38 269 GLU A C 1
ATOM 2020 O O . GLU A 1 269 ? 5.155 -2.082 17.118 1.00 91.38 269 GLU A O 1
ATOM 2025 N N . VAL A 1 270 ? 6.407 -3.409 18.407 1.00 90.81 270 VAL A N 1
ATOM 2026 C CA . VAL A 1 270 ? 7.266 -3.916 17.321 1.00 90.81 270 VAL A CA 1
ATOM 2027 C C . VAL A 1 270 ? 6.419 -4.545 16.214 1.00 90.81 270 VAL A C 1
ATOM 2029 O O . VAL A 1 270 ? 6.658 -4.303 15.028 1.00 90.81 270 VAL A O 1
ATOM 2032 N N . ARG A 1 271 ? 5.389 -5.321 16.575 1.00 91.75 271 ARG A N 1
ATOM 2033 C CA . ARG A 1 271 ? 4.451 -5.915 15.607 1.00 91.75 271 ARG A CA 1
ATOM 2034 C C . ARG A 1 271 ? 3.622 -4.865 14.879 1.00 91.75 271 ARG A C 1
ATOM 2036 O O . ARG A 1 271 ? 3.353 -5.032 13.686 1.00 91.75 271 ARG A O 1
ATOM 2043 N N . ARG A 1 272 ? 3.206 -3.807 15.580 1.00 89.62 272 ARG A N 1
ATOM 2044 C CA . ARG A 1 272 ? 2.492 -2.668 14.989 1.00 89.62 272 ARG A CA 1
ATOM 2045 C C . ARG A 1 272 ? 3.394 -1.913 14.015 1.00 89.62 272 ARG A C 1
ATOM 2047 O O . ARG A 1 272 ? 3.034 -1.795 12.849 1.00 89.62 272 ARG A O 1
ATOM 2054 N N . ALA A 1 273 ? 4.589 -1.522 14.451 1.00 88.12 273 ALA A N 1
ATOM 2055 C CA . ALA A 1 273 ? 5.595 -0.857 13.627 1.00 88.12 273 ALA A CA 1
ATOM 2056 C C . ALA A 1 273 ? 5.938 -1.683 12.377 1.00 88.12 273 ALA A C 1
ATOM 2058 O O . ALA A 1 273 ? 5.921 -1.162 11.264 1.00 88.12 273 ALA A O 1
ATOM 2059 N N . SER A 1 274 ? 6.122 -2.998 12.532 1.00 90.56 274 SER A N 1
ATOM 2060 C CA . SER A 1 274 ? 6.385 -3.908 11.410 1.00 90.56 274 SER A CA 1
ATOM 2061 C C . SER A 1 274 ? 5.221 -3.966 10.417 1.00 90.56 274 SER A C 1
ATOM 2063 O O . SER A 1 274 ? 5.447 -4.004 9.209 1.00 90.56 274 SER A O 1
ATOM 2065 N N . ALA A 1 275 ? 3.971 -3.938 10.896 1.00 87.75 275 ALA A N 1
ATOM 2066 C CA . ALA A 1 275 ? 2.791 -3.861 10.030 1.00 87.75 275 ALA A CA 1
ATOM 2067 C C . ALA A 1 275 ? 2.724 -2.527 9.262 1.00 87.75 275 ALA A C 1
ATOM 2069 O O . ALA A 1 275 ? 2.318 -2.503 8.099 1.00 87.75 275 ALA A O 1
ATOM 2070 N N . ASP A 1 276 ? 3.209 -1.448 9.875 1.00 86.62 276 ASP A N 1
ATOM 2071 C CA . ASP A 1 276 ? 3.358 -0.125 9.265 1.00 86.62 276 ASP A CA 1
ATOM 2072 C C . ASP A 1 276 ? 4.665 0.029 8.460 1.00 86.62 276 ASP A C 1
ATOM 2074 O O . ASP A 1 276 ? 4.999 1.131 8.018 1.00 86.62 276 ASP A O 1
ATOM 2078 N N . SER A 1 277 ? 5.391 -1.070 8.209 1.00 86.12 277 SER A N 1
ATOM 2079 C CA . SER A 1 277 ? 6.652 -1.099 7.448 1.00 86.12 277 SER A CA 1
ATOM 2080 C C . SER A 1 277 ? 7.792 -0.277 8.071 1.00 86.12 277 SER A C 1
ATOM 2082 O O . SER A 1 277 ? 8.644 0.241 7.349 1.00 86.12 277 SER A O 1
ATOM 2084 N N . HIS A 1 278 ? 7.807 -0.155 9.399 1.00 86.75 278 HIS A N 1
ATOM 2085 C CA . HIS A 1 278 ? 8.852 0.506 10.179 1.00 86.75 278 HIS A CA 1
ATOM 2086 C C . HIS A 1 278 ? 9.590 -0.501 11.069 1.00 86.75 278 HIS A C 1
ATOM 2088 O O . HIS A 1 278 ? 8.990 -1.407 11.647 1.00 86.75 278 HIS A O 1
ATOM 2094 N N . LEU A 1 279 ? 10.907 -0.328 11.174 1.00 88.00 279 LEU A N 1
ATOM 2095 C CA . LEU A 1 279 ? 11.736 -1.042 12.140 1.00 88.00 279 LEU A CA 1
ATOM 2096 C C . LEU A 1 279 ? 11.635 -0.348 13.494 1.00 88.00 279 LEU A C 1
ATOM 2098 O O . LEU A 1 279 ? 11.731 0.872 13.547 1.00 88.00 279 LEU A O 1
ATOM 2102 N N . SER A 1 280 ? 11.482 -1.118 14.569 1.00 88.81 280 SER A N 1
ATOM 2103 C CA . SER A 1 280 ? 11.507 -0.555 15.917 1.00 88.81 280 SER A CA 1
ATOM 2104 C C . SER A 1 280 ? 12.946 -0.448 16.403 1.00 88.81 280 SER A C 1
ATOM 2106 O O . SER A 1 280 ? 13.666 -1.451 16.408 1.00 88.81 280 SER A O 1
ATOM 2108 N N . ALA A 1 281 ? 13.354 0.752 16.807 1.00 86.31 281 ALA A N 1
ATOM 2109 C CA . ALA A 1 281 ? 14.703 1.031 17.280 1.00 86.31 281 ALA A CA 1
ATOM 2110 C C . ALA A 1 281 ? 14.700 1.475 18.760 1.00 86.31 281 ALA A C 1
ATOM 2112 O O . ALA A 1 281 ? 13.801 2.215 19.169 1.00 86.31 281 ALA A O 1
ATOM 2113 N N . PRO A 1 282 ? 15.704 1.076 19.566 1.00 82.69 282 PRO A N 1
ATOM 2114 C CA . PRO A 1 282 ? 15.810 1.416 20.987 1.00 82.69 282 PRO A CA 1
ATOM 2115 C C . PRO A 1 282 ? 15.700 2.905 21.321 1.00 82.69 282 PRO A C 1
ATOM 2117 O O . PRO A 1 282 ? 15.154 3.269 22.358 1.00 82.69 282 PRO A O 1
ATOM 2120 N N . ASN A 1 283 ? 16.153 3.787 20.428 1.00 80.69 283 ASN A N 1
ATOM 2121 C CA . ASN A 1 283 ? 16.057 5.240 20.596 1.00 80.69 283 ASN A CA 1
ATOM 2122 C C . ASN A 1 283 ? 14.611 5.780 20.600 1.00 80.69 283 ASN A C 1
ATOM 2124 O O . ASN A 1 283 ? 14.383 6.897 21.066 1.00 80.69 283 ASN A O 1
ATOM 2128 N N . GLU A 1 284 ? 13.638 5.020 20.093 1.00 82.88 284 GLU A N 1
ATOM 2129 C CA . GLU A 1 284 ? 12.223 5.403 20.052 1.00 82.88 284 GLU A CA 1
ATOM 2130 C C . GLU A 1 284 ? 11.456 4.948 21.300 1.00 82.88 284 GLU A C 1
ATOM 2132 O O . GLU A 1 284 ? 10.414 5.516 21.628 1.00 82.88 284 GLU A O 1
ATOM 2137 N N . TRP A 1 285 ? 11.959 3.943 22.020 1.00 85.56 285 TRP A N 1
ATOM 2138 C CA . TRP A 1 285 ? 11.241 3.309 23.128 1.00 85.56 285 TRP A CA 1
ATOM 2139 C C . TRP A 1 285 ? 11.002 4.224 24.333 1.00 85.56 285 TRP A C 1
ATOM 2141 O O . TRP A 1 285 ? 9.903 4.161 24.886 1.00 85.56 285 TRP A O 1
ATOM 2151 N N . PRO A 1 286 ? 11.926 5.132 24.713 1.00 82.44 286 PRO A N 1
ATOM 2152 C CA . PRO A 1 286 ? 11.674 6.105 25.778 1.00 82.44 286 PRO A CA 1
ATOM 2153 C C . PRO A 1 286 ? 10.504 7.055 25.500 1.00 82.44 286 PRO A C 1
ATOM 2155 O O . PRO A 1 286 ? 10.004 7.699 26.416 1.00 82.44 286 PRO A O 1
ATOM 2158 N N . LEU A 1 287 ? 10.061 7.170 24.242 1.00 81.75 287 LEU A N 1
ATOM 2159 C CA . LEU A 1 287 ? 8.926 8.009 23.851 1.00 81.75 287 LEU A CA 1
ATOM 2160 C C . LEU A 1 287 ? 7.573 7.293 23.999 1.00 81.75 287 LEU A C 1
ATOM 2162 O O . LEU A 1 287 ? 6.544 7.892 23.676 1.00 81.75 287 LEU A O 1
ATOM 2166 N N . LEU A 1 288 ? 7.565 6.023 24.418 1.00 81.94 288 LEU A N 1
ATOM 2167 C CA . LEU A 1 288 ? 6.365 5.200 24.522 1.00 81.94 288 LEU A CA 1
ATOM 2168 C C . LEU A 1 288 ? 5.700 5.328 25.896 1.00 81.94 288 LEU A C 1
ATOM 2170 O O . LEU A 1 288 ? 6.343 5.325 26.947 1.00 81.94 288 LEU A O 1
ATOM 2174 N N . ASP A 1 289 ? 4.368 5.320 25.890 1.00 79.00 289 ASP A N 1
ATOM 2175 C CA . ASP A 1 289 ? 3.526 5.486 27.080 1.00 79.00 289 ASP A CA 1
ATOM 2176 C C . ASP A 1 289 ? 3.597 4.313 28.072 1.00 79.00 289 ASP A C 1
ATOM 2178 O O . ASP A 1 289 ? 2.912 4.342 29.083 1.00 79.00 289 ASP A O 1
ATOM 2182 N N . PHE A 1 290 ? 4.456 3.318 27.868 1.00 82.12 290 PHE A N 1
ATOM 2183 C CA . PHE A 1 290 ? 4.684 2.221 28.816 1.00 82.12 290 PHE A CA 1
ATOM 2184 C C . PHE A 1 290 ? 6.158 2.052 29.214 1.00 82.12 290 PHE A C 1
ATOM 2186 O O . PHE A 1 290 ? 6.494 1.103 29.917 1.00 82.12 290 PHE A O 1
ATOM 2193 N N . PHE A 1 291 ? 7.046 2.956 28.781 1.00 81.31 291 PHE A N 1
ATOM 2194 C CA . PHE A 1 291 ? 8.456 2.910 29.161 1.00 81.31 291 PHE A CA 1
ATOM 2195 C C . PHE A 1 291 ? 8.622 3.068 30.692 1.00 81.31 291 PHE A C 1
ATOM 2197 O O . PHE A 1 291 ? 8.053 4.021 31.249 1.00 81.31 291 PHE A O 1
ATOM 2204 N N . PRO A 1 292 ? 9.365 2.170 31.379 1.00 78.94 292 PRO A N 1
ATOM 2205 C CA . PRO A 1 292 ? 9.600 2.264 32.821 1.00 78.94 292 PRO A CA 1
ATOM 2206 C C . PRO A 1 292 ? 10.477 3.471 33.187 1.00 78.94 292 PRO A C 1
ATOM 2208 O O . PRO A 1 292 ? 11.636 3.547 32.794 1.00 78.94 292 PRO A O 1
ATOM 2211 N N . GLU A 1 293 ? 9.948 4.408 33.978 1.00 73.12 293 GLU A N 1
ATOM 2212 C CA . GLU A 1 293 ? 10.615 5.689 34.293 1.00 73.12 293 GLU A CA 1
ATOM 2213 C C . GLU A 1 293 ? 11.918 5.544 35.091 1.00 73.12 293 GLU A C 1
ATOM 2215 O O . GLU A 1 293 ? 12.763 6.437 35.089 1.00 73.12 293 GLU A O 1
ATOM 2220 N N . HIS A 1 294 ? 12.089 4.417 35.783 1.00 75.75 294 HIS A N 1
ATOM 2221 C CA . HIS A 1 294 ? 13.280 4.127 36.575 1.00 75.75 294 HIS A CA 1
ATOM 2222 C C . HIS A 1 294 ? 14.409 3.465 35.776 1.00 75.75 294 HIS A C 1
ATOM 2224 O O . HIS A 1 294 ? 15.471 3.241 36.357 1.00 75.75 294 HIS A O 1
ATOM 2230 N N . LEU A 1 295 ? 14.184 3.097 34.507 1.00 74.19 295 LEU A N 1
ATOM 2231 C CA . LEU A 1 295 ? 15.203 2.515 33.631 1.00 74.19 295 LEU A CA 1
ATOM 2232 C C . LEU A 1 295 ? 15.737 3.569 32.666 1.00 74.19 295 LEU A C 1
ATOM 2234 O O . LEU A 1 295 ? 15.000 4.394 32.132 1.00 74.19 295 LEU A O 1
ATOM 2238 N N . SER A 1 296 ? 17.033 3.513 32.392 1.00 76.19 296 SER A N 1
ATOM 2239 C CA . SER A 1 296 ? 17.605 4.193 31.235 1.00 76.19 296 SER A CA 1
ATOM 2240 C C . SER A 1 296 ? 17.257 3.458 29.935 1.00 76.19 296 SER A C 1
ATOM 2242 O O . SER A 1 296 ? 16.931 2.269 29.933 1.00 76.19 296 SER A O 1
ATOM 2244 N N . SER A 1 297 ? 17.364 4.164 28.802 1.00 73.62 297 SER A N 1
ATOM 2245 C CA . SER A 1 297 ? 17.168 3.568 27.472 1.00 73.62 297 SER A CA 1
ATOM 2246 C C . SER A 1 297 ? 18.069 2.350 27.257 1.00 73.62 297 SER A C 1
ATOM 2248 O O . SER A 1 297 ? 17.610 1.357 26.713 1.00 73.62 297 SER A O 1
ATOM 2250 N N . GLU A 1 298 ? 19.320 2.412 27.722 1.00 72.25 298 GLU A N 1
ATOM 2251 C CA . GLU A 1 298 ? 20.306 1.334 27.580 1.00 72.25 298 GLU A CA 1
ATOM 2252 C C . GLU A 1 298 ? 19.981 0.122 28.468 1.00 72.25 298 GLU A C 1
ATOM 2254 O O . GLU A 1 298 ? 20.172 -1.020 28.058 1.00 72.25 298 GLU A O 1
ATOM 2259 N N . GLU A 1 299 ? 19.476 0.346 29.686 1.00 77.88 299 GLU A N 1
ATOM 2260 C CA . GLU A 1 299 ? 19.082 -0.739 30.596 1.00 77.88 299 GLU A CA 1
ATOM 2261 C C . GLU A 1 299 ? 17.846 -1.477 30.082 1.00 77.88 299 GLU A C 1
ATOM 2263 O O . GLU A 1 299 ? 17.812 -2.707 30.099 1.00 77.88 299 GLU A O 1
ATOM 2268 N N . PHE A 1 300 ? 16.850 -0.740 29.581 1.00 81.69 300 PHE A N 1
ATOM 2269 C CA . PHE A 1 300 ? 15.671 -1.346 28.968 1.00 81.69 300 PHE A CA 1
ATOM 2270 C C . PHE A 1 300 ? 16.019 -2.036 27.640 1.00 81.69 300 PHE A C 1
ATOM 2272 O O . PHE A 1 300 ? 15.543 -3.136 27.371 1.00 81.69 300 PHE A O 1
ATOM 2279 N N . GLU A 1 301 ? 16.916 -1.445 26.846 1.00 81.50 301 GLU A N 1
ATOM 2280 C CA . GLU A 1 301 ? 17.488 -2.067 25.649 1.00 81.50 301 GLU A CA 1
ATOM 2281 C C . GLU A 1 301 ? 18.164 -3.408 25.965 1.00 81.50 301 GLU A C 1
ATOM 2283 O O . GLU A 1 301 ? 17.901 -4.408 25.292 1.00 81.50 301 GLU A O 1
ATOM 2288 N N . MET A 1 302 ? 19.000 -3.457 27.002 1.00 78.31 302 MET A N 1
ATOM 2289 C CA . MET A 1 302 ? 19.652 -4.695 27.427 1.00 78.31 302 MET A CA 1
ATOM 2290 C C . MET A 1 302 ? 18.632 -5.736 27.892 1.00 78.31 302 MET A C 1
ATOM 2292 O O . MET A 1 302 ? 18.705 -6.889 27.482 1.00 78.31 302 MET A O 1
ATOM 2296 N N . MET A 1 303 ? 17.644 -5.321 28.686 1.00 83.06 303 MET A N 1
ATOM 2297 C CA . MET A 1 303 ? 16.596 -6.202 29.205 1.00 83.06 303 MET A CA 1
ATOM 2298 C C . MET A 1 303 ? 15.803 -6.883 28.081 1.00 83.06 303 MET A C 1
ATOM 2300 O O . MET A 1 303 ? 15.554 -8.086 28.135 1.00 83.06 303 MET A O 1
ATOM 2304 N N . VAL A 1 304 ? 15.426 -6.136 27.042 1.00 84.44 304 VAL A N 1
ATOM 2305 C CA . VAL A 1 304 ? 14.693 -6.677 25.886 1.00 84.44 304 VAL A CA 1
ATOM 2306 C C . VAL A 1 304 ? 15.561 -7.655 25.098 1.00 84.44 304 VAL A C 1
ATOM 2308 O O . VAL A 1 304 ? 15.081 -8.713 24.692 1.00 84.44 304 VAL A O 1
ATOM 2311 N N . TYR A 1 305 ? 16.840 -7.328 24.902 1.00 81.44 305 TYR A N 1
ATOM 2312 C CA . TYR A 1 305 ? 17.783 -8.202 24.212 1.00 81.44 305 TYR A CA 1
ATOM 2313 C C . TYR A 1 305 ? 18.010 -9.517 24.975 1.00 81.44 305 TYR A C 1
ATOM 2315 O O . TYR A 1 305 ? 17.883 -10.589 24.388 1.00 81.44 305 TYR A O 1
ATOM 2323 N N . GLU A 1 306 ? 18.274 -9.448 26.283 1.00 81.94 306 GLU A N 1
ATOM 2324 C CA . GLU A 1 306 ? 18.431 -10.622 27.153 1.00 81.94 306 GLU A CA 1
ATOM 2325 C C . GLU A 1 306 ? 17.166 -11.489 27.150 1.00 81.94 306 GLU A C 1
ATOM 2327 O O . GLU A 1 306 ? 17.247 -12.714 27.031 1.00 81.94 306 GLU A O 1
ATOM 2332 N N . TYR A 1 307 ? 15.987 -10.859 27.193 1.00 85.06 307 TYR A N 1
ATOM 2333 C CA . TYR A 1 307 ? 14.714 -11.569 27.131 1.00 85.06 307 TYR A CA 1
ATOM 2334 C C . TYR A 1 307 ? 14.542 -12.339 25.815 1.00 85.06 307 TYR A C 1
ATOM 2336 O O . TYR A 1 307 ? 14.125 -13.500 25.830 1.00 85.06 307 TYR A O 1
ATOM 2344 N N . LEU A 1 308 ? 14.889 -11.720 24.681 1.00 83.12 308 LEU A N 1
ATOM 2345 C CA . LEU A 1 308 ? 14.851 -12.359 23.363 1.00 83.12 308 LEU A CA 1
ATOM 2346 C C . LEU A 1 308 ? 15.918 -13.453 23.208 1.00 83.12 308 LEU A C 1
ATOM 2348 O O . LEU A 1 308 ? 15.646 -14.455 22.557 1.00 83.12 308 LEU A O 1
ATOM 2352 N N . GLU A 1 309 ? 17.102 -13.318 23.808 1.00 79.56 309 GLU A N 1
ATOM 2353 C CA . GLU A 1 309 ? 18.102 -14.396 23.806 1.00 79.56 309 GLU A CA 1
ATOM 2354 C C . GLU A 1 309 ? 17.652 -15.617 24.619 1.00 79.56 309 GLU A C 1
ATOM 2356 O O . GLU A 1 309 ? 17.929 -16.753 24.228 1.00 79.56 309 GLU A O 1
ATOM 2361 N N . GLU A 1 310 ? 16.969 -15.401 25.745 1.00 82.38 310 GLU A N 1
ATOM 2362 C CA . GLU A 1 310 ? 16.508 -16.485 26.616 1.00 82.38 310 GLU A CA 1
ATOM 2363 C C . GLU A 1 310 ? 15.233 -17.167 26.089 1.00 82.38 310 GLU A C 1
ATOM 2365 O O . GLU A 1 310 ? 15.107 -18.391 26.184 1.00 82.38 310 GLU A O 1
ATOM 2370 N N . HIS A 1 311 ? 14.299 -16.395 25.521 1.00 82.12 311 HIS A N 1
ATOM 2371 C CA . HIS A 1 311 ? 12.948 -16.862 25.172 1.00 82.12 311 HIS A CA 1
ATOM 2372 C C . HIS A 1 311 ? 12.636 -16.846 23.664 1.00 82.12 311 HIS A C 1
ATOM 2374 O O . HIS A 1 311 ? 11.579 -17.335 23.260 1.00 82.12 311 HIS A O 1
ATOM 2380 N N . GLY A 1 312 ? 13.508 -16.274 22.832 1.00 73.06 312 GLY A N 1
ATOM 2381 C CA . GLY A 1 312 ? 13.361 -16.221 21.377 1.00 73.06 312 GLY A CA 1
ATOM 2382 C C . GLY A 1 312 ? 13.853 -17.477 20.651 1.00 73.06 312 GLY A C 1
ATOM 2383 O O . GLY A 1 312 ? 14.432 -18.404 21.219 1.00 73.06 312 GLY A O 1
ATOM 2384 N N . GLU A 1 313 ? 13.615 -17.516 19.346 1.00 67.19 313 GLU A N 1
ATOM 2385 C CA . GLU A 1 313 ? 14.096 -18.548 18.434 1.00 67.19 313 GLU A CA 1
ATOM 2386 C C . GLU A 1 313 ? 15.586 -18.328 18.076 1.00 67.19 313 GLU A C 1
ATOM 2388 O O . GLU A 1 313 ? 16.032 -17.206 17.848 1.00 67.19 313 GLU A O 1
ATOM 2393 N N . PRO A 1 314 ? 16.388 -19.391 17.877 1.00 55.12 314 PRO A N 1
ATOM 2394 C CA . PRO A 1 314 ? 17.845 -19.299 17.671 1.00 55.12 314 PRO A CA 1
ATOM 2395 C C . PRO A 1 314 ? 18.294 -18.569 16.387 1.00 55.12 314 PRO A C 1
ATOM 2397 O O . PRO A 1 314 ? 19.484 -18.326 16.196 1.00 55.12 314 PRO A O 1
ATOM 2400 N N . HIS A 1 315 ? 17.364 -18.235 15.487 1.00 53.34 315 HIS A N 1
ATOM 2401 C CA . HIS A 1 315 ? 17.607 -17.431 14.283 1.00 53.34 315 HIS A CA 1
ATOM 2402 C C . HIS A 1 315 ? 17.137 -15.973 14.432 1.00 53.34 315 HIS A C 1
ATOM 2404 O O . HIS A 1 315 ? 17.100 -15.249 13.435 1.00 53.34 315 HIS A O 1
ATOM 2410 N N . ASP A 1 316 ? 16.758 -15.551 15.643 1.00 52.53 316 ASP A N 1
ATOM 2411 C CA . ASP A 1 316 ? 16.241 -14.210 15.924 1.00 52.53 316 ASP A CA 1
ATOM 2412 C C . ASP A 1 316 ? 17.308 -13.125 15.818 1.00 52.53 316 ASP A C 1
ATOM 2414 O O . ASP A 1 316 ? 16.949 -11.969 15.693 1.00 52.53 316 ASP A O 1
ATOM 2418 N N . ILE A 1 317 ? 18.598 -13.461 15.758 1.00 52.12 317 ILE A N 1
ATOM 2419 C CA . ILE A 1 317 ? 19.680 -12.479 15.621 1.00 52.12 317 ILE A CA 1
ATOM 2420 C C . ILE A 1 317 ? 20.329 -12.650 14.247 1.00 52.12 317 ILE A C 1
ATOM 2422 O O . ILE A 1 317 ? 21.182 -13.518 14.036 1.00 52.12 317 ILE A O 1
ATOM 2426 N N . LEU A 1 318 ? 19.927 -11.822 13.281 1.00 49.47 318 LEU A N 1
ATOM 2427 C CA . LEU A 1 318 ? 20.621 -11.754 11.998 1.00 49.47 318 LEU A CA 1
ATOM 2428 C C . LEU A 1 318 ? 21.959 -11.043 12.223 1.00 49.47 318 LEU A C 1
ATOM 2430 O O . LEU A 1 318 ? 22.004 -9.860 12.563 1.00 49.47 318 LEU A O 1
ATOM 2434 N N . GLN A 1 319 ? 23.052 -11.796 12.076 1.00 48.09 319 GLN A N 1
ATOM 2435 C CA . GLN A 1 319 ? 24.401 -11.287 12.312 1.00 48.09 319 GLN A CA 1
ATOM 2436 C C . GLN A 1 319 ? 24.719 -10.106 11.379 1.00 48.09 319 GLN A C 1
ATOM 2438 O O . GLN A 1 319 ? 24.350 -10.141 10.199 1.00 48.09 319 GLN A O 1
ATOM 2443 N N . PRO A 1 320 ? 25.431 -9.080 11.878 1.00 43.12 320 PRO A N 1
ATOM 2444 C CA . PRO A 1 320 ? 25.823 -7.940 11.066 1.00 43.12 320 PRO A CA 1
ATOM 2445 C C . PRO A 1 320 ? 26.757 -8.385 9.939 1.00 43.12 320 PRO A C 1
ATOM 2447 O O . PRO A 1 320 ? 27.583 -9.288 10.100 1.00 43.12 320 PRO A O 1
ATOM 2450 N N . VAL A 1 321 ? 26.667 -7.700 8.801 1.00 41.84 321 VAL A N 1
ATOM 2451 C CA . VAL A 1 321 ? 27.662 -7.800 7.729 1.00 41.84 321 VAL A CA 1
ATOM 2452 C C . VAL A 1 321 ? 28.932 -7.133 8.251 1.00 41.84 321 VAL A C 1
ATOM 2454 O O . VAL A 1 321 ? 29.008 -5.911 8.358 1.00 41.84 321 VAL A O 1
ATOM 2457 N N . GLN A 1 322 ? 29.903 -7.938 8.675 1.00 42.19 322 GLN A N 1
ATOM 2458 C CA . GLN A 1 322 ? 31.148 -7.439 9.251 1.00 42.19 322 GLN A CA 1
ATOM 2459 C C . GLN A 1 322 ? 31.985 -6.736 8.175 1.00 42.19 322 GLN A C 1
ATOM 2461 O O . GLN A 1 322 ? 32.390 -7.364 7.200 1.00 42.19 322 GLN A O 1
ATOM 2466 N N . ARG A 1 323 ? 32.302 -5.450 8.388 1.00 37.50 323 ARG A N 1
ATOM 2467 C CA . ARG A 1 323 ? 33.540 -4.865 7.855 1.00 37.50 323 ARG A CA 1
ATOM 2468 C C . ARG A 1 323 ? 34.710 -5.469 8.628 1.00 37.50 323 ARG A C 1
ATOM 2470 O O . ARG A 1 323 ? 34.731 -5.415 9.859 1.00 37.50 323 ARG A O 1
ATOM 2477 N N . GLY A 1 324 ? 35.685 -6.008 7.915 1.00 40.78 324 GLY A N 1
ATOM 2478 C CA . GLY A 1 324 ? 36.970 -6.487 8.386 1.00 40.78 324 GLY A CA 1
ATOM 2479 C C . GLY A 1 324 ? 37.820 -5.375 8.993 1.00 40.78 324 GLY A C 1
ATOM 2480 O O . GLY A 1 324 ? 38.817 -4.943 8.429 1.00 40.78 324 GLY A O 1
ATOM 2481 N N . GLN A 1 325 ? 37.483 -4.966 10.211 1.00 31.45 325 GLN A N 1
ATOM 2482 C CA . GLN A 1 325 ? 38.444 -4.532 11.219 1.00 31.45 325 GLN A CA 1
ATOM 2483 C C . GLN A 1 325 ? 37.992 -5.142 12.544 1.00 31.45 325 GLN A C 1
ATOM 2485 O O . GLN A 1 325 ? 36.801 -5.123 12.844 1.00 31.45 325 GLN A O 1
ATOM 2490 N N . LYS A 1 326 ? 38.939 -5.738 13.292 1.00 30.38 326 LYS A N 1
ATOM 2491 C CA . LYS A 1 326 ? 38.758 -6.299 14.646 1.00 30.38 326 LYS A CA 1
ATOM 2492 C C . LYS A 1 326 ? 37.584 -5.631 15.347 1.00 30.38 326 LYS A C 1
ATOM 2494 O O . LYS A 1 326 ? 37.657 -4.420 15.542 1.00 30.38 326 LYS A O 1
ATOM 2499 N N . ALA A 1 327 ? 36.584 -6.427 15.729 1.00 31.72 327 ALA A N 1
ATOM 2500 C CA . ALA A 1 327 ? 35.495 -6.008 16.595 1.00 31.72 327 ALA A CA 1
ATOM 2501 C C . ALA A 1 327 ? 36.035 -5.009 17.626 1.00 31.72 327 ALA A C 1
ATOM 2503 O O . ALA A 1 327 ? 36.774 -5.382 18.541 1.00 31.72 327 ALA A O 1
ATOM 2504 N N . LEU A 1 328 ? 35.725 -3.725 17.435 1.00 34.97 328 LEU A N 1
ATOM 2505 C CA . LEU A 1 328 ? 35.644 -2.830 18.568 1.00 34.97 328 LEU A CA 1
ATOM 2506 C C . LEU A 1 328 ? 34.544 -3.467 19.398 1.00 34.97 328 LEU A C 1
ATOM 2508 O O . LEU A 1 328 ? 33.389 -3.485 18.979 1.00 34.97 328 LEU A O 1
ATOM 2512 N N . GLU A 1 329 ? 34.971 -4.156 20.459 1.00 30.92 329 GLU A N 1
ATOM 2513 C CA . GLU A 1 329 ? 34.099 -4.800 21.428 1.00 30.92 329 GLU A CA 1
ATOM 2514 C C . GLU A 1 329 ? 32.923 -3.865 21.668 1.00 30.92 329 GLU A C 1
ATOM 2516 O O . GLU A 1 329 ? 33.138 -2.702 22.017 1.00 30.92 329 GLU A O 1
ATOM 2521 N N . ASN A 1 330 ? 31.705 -4.362 21.448 1.00 38.09 330 ASN A N 1
ATOM 2522 C CA . ASN A 1 330 ? 30.513 -3.649 21.859 1.00 38.09 330 ASN A CA 1
ATOM 2523 C C . ASN A 1 330 ? 30.724 -3.285 23.346 1.00 38.09 330 ASN A C 1
ATOM 2525 O O . ASN A 1 330 ? 30.916 -4.200 24.158 1.00 38.09 330 ASN A O 1
ATOM 2529 N N . PRO A 1 331 ? 30.820 -1.993 23.720 1.00 37.97 331 PRO A N 1
ATOM 2530 C CA . PRO A 1 331 ? 31.212 -1.600 25.073 1.00 37.97 331 PRO A CA 1
ATOM 2531 C C . PRO A 1 331 ? 30.247 -2.142 26.138 1.00 37.97 331 PRO A C 1
ATOM 2533 O O . PRO A 1 331 ? 30.644 -2.314 27.292 1.00 37.97 331 PRO A O 1
ATOM 2536 N N . HIS A 1 332 ? 29.033 -2.514 25.726 1.00 38.22 332 HIS A N 1
ATOM 2537 C CA . HIS A 1 332 ? 27.993 -3.120 26.551 1.00 38.22 332 HIS A CA 1
ATOM 2538 C C . HIS A 1 332 ? 28.182 -4.631 26.818 1.00 38.22 332 HIS A C 1
ATOM 2540 O O . HIS A 1 332 ? 27.495 -5.184 27.666 1.00 38.22 332 HIS A O 1
ATOM 2546 N N . VAL A 1 333 ? 29.159 -5.308 26.191 1.00 37.19 333 VAL A N 1
ATOM 2547 C CA . VAL A 1 333 ? 29.422 -6.760 26.376 1.00 37.19 333 VAL A CA 1
ATOM 2548 C C . VAL A 1 333 ? 30.454 -7.051 27.484 1.00 37.19 333 VAL A C 1
ATOM 2550 O O . VAL A 1 333 ? 30.799 -8.200 27.764 1.00 37.19 333 VAL A O 1
ATOM 2553 N N . LYS A 1 334 ? 30.942 -6.039 28.214 1.00 30.42 334 LYS A N 1
ATOM 2554 C CA . LYS A 1 334 ? 31.756 -6.285 29.419 1.00 30.42 334 LYS A CA 1
ATOM 2555 C C . LYS A 1 334 ? 30.865 -6.480 30.637 1.00 30.42 334 LYS A C 1
ATOM 2557 O O . LYS A 1 334 ? 30.754 -5.597 31.484 1.00 30.42 334 LYS A O 1
ATOM 2562 N N . SER A 1 335 ? 30.310 -7.688 30.761 1.00 32.09 335 SER A N 1
ATOM 2563 C CA . SER A 1 335 ? 29.664 -8.166 31.984 1.00 32.09 335 SER A CA 1
ATOM 2564 C C . SER A 1 335 ? 30.598 -7.936 33.181 1.00 32.09 335 SER A C 1
ATOM 2566 O O . SER A 1 335 ? 31.617 -8.614 33.351 1.00 32.09 335 SER A O 1
ATOM 2568 N N . ARG A 1 336 ? 30.272 -6.954 34.025 1.00 30.25 336 ARG A N 1
ATOM 2569 C CA . ARG A 1 336 ? 31.033 -6.641 35.244 1.00 30.25 336 ARG A CA 1
ATOM 2570 C C . ARG A 1 336 ? 30.661 -7.523 36.436 1.00 30.25 336 ARG A C 1
ATOM 2572 O O . ARG A 1 336 ? 31.168 -7.294 37.533 1.00 30.25 336 ARG A O 1
ATOM 2579 N N . PHE A 1 337 ? 29.876 -8.580 36.229 1.00 26.12 337 PHE A N 1
ATOM 2580 C CA . PHE A 1 337 ? 29.497 -9.511 37.284 1.00 26.12 337 PHE A CA 1
ATOM 2581 C C . PHE A 1 337 ? 30.048 -10.917 37.051 1.00 26.12 337 PHE A C 1
ATOM 2583 O O . PHE A 1 337 ? 29.974 -11.509 35.979 1.00 26.12 337 PHE A O 1
ATOM 2590 N N . ARG A 1 338 ? 30.691 -11.411 38.111 1.00 27.58 338 ARG A N 1
ATOM 2591 C CA . ARG A 1 338 ? 31.368 -12.700 38.215 1.00 27.58 338 ARG A CA 1
ATOM 2592 C C . ARG A 1 338 ? 30.350 -13.831 38.098 1.00 27.58 338 ARG A C 1
ATOM 2594 O O . ARG A 1 338 ? 29.550 -14.018 39.007 1.00 27.58 338 ARG A O 1
ATOM 2601 N N . THR A 1 339 ? 30.477 -14.678 37.085 1.00 31.45 339 THR A N 1
ATOM 2602 C CA . THR A 1 339 ? 29.863 -16.008 37.114 1.00 31.45 339 THR A CA 1
ATOM 2603 C C . THR A 1 339 ? 30.603 -16.854 38.155 1.00 31.45 339 THR A C 1
ATOM 2605 O O . THR A 1 339 ? 31.771 -17.213 37.980 1.00 31.45 339 THR A O 1
ATOM 2608 N N . ALA A 1 340 ? 29.951 -17.160 39.276 1.00 25.12 340 ALA A N 1
ATOM 2609 C CA . ALA A 1 340 ? 30.488 -18.042 40.306 1.00 25.12 340 ALA A CA 1
ATOM 2610 C C . ALA A 1 340 ? 29.640 -19.323 40.433 1.00 25.12 340 ALA A C 1
ATOM 2612 O O . ALA A 1 340 ? 28.661 -19.337 41.159 1.00 25.12 340 ALA A O 1
ATOM 2613 N N . LYS A 1 341 ? 30.102 -20.367 39.714 1.00 32.22 341 LYS A N 1
ATOM 2614 C CA . LYS A 1 341 ? 30.277 -21.806 40.073 1.00 32.22 341 LYS A CA 1
ATOM 2615 C C . LYS A 1 341 ? 29.117 -22.520 40.801 1.00 32.22 341 LYS A C 1
ATOM 2617 O O . LYS A 1 341 ? 28.715 -22.094 41.869 1.00 32.22 341 LYS A O 1
ATOM 2622 N N . SER A 1 342 ? 28.674 -23.726 40.415 1.00 28.83 342 SER A N 1
ATOM 2623 C CA . SER A 1 342 ? 29.430 -24.999 40.252 1.00 28.83 342 SER A CA 1
ATOM 2624 C C . SER A 1 342 ? 28.403 -26.158 40.080 1.00 28.83 342 SER A C 1
ATOM 2626 O O . SER A 1 342 ? 27.280 -25.977 40.530 1.00 28.83 342 SER A O 1
ATOM 2628 N N . ALA A 1 343 ? 28.650 -27.410 39.655 1.00 27.44 343 ALA A N 1
ATOM 2629 C CA . ALA A 1 343 ? 29.657 -28.121 38.844 1.00 27.44 343 ALA A CA 1
ATOM 2630 C C . ALA A 1 343 ? 29.368 -29.644 38.888 1.00 27.44 343 ALA A C 1
ATOM 2632 O O . ALA A 1 343 ? 29.076 -30.142 39.968 1.00 27.44 343 ALA A O 1
ATOM 2633 N N . VAL A 1 344 ? 29.600 -30.381 37.789 1.00 27.38 344 VAL A N 1
ATOM 2634 C CA . VAL A 1 344 ? 30.116 -31.780 37.700 1.00 27.38 344 VAL A CA 1
ATOM 2635 C C . VAL A 1 344 ? 30.652 -31.928 36.254 1.00 27.38 344 VAL A C 1
ATOM 2637 O O . VAL A 1 344 ? 29.965 -31.492 35.345 1.00 27.38 344 VAL A O 1
ATOM 2640 N N . GLY A 1 345 ? 31.825 -32.448 35.868 1.00 24.95 345 GLY A N 1
ATOM 2641 C CA . GLY A 1 345 ? 32.952 -33.113 36.520 1.00 24.95 345 GLY A CA 1
ATOM 2642 C C . GLY A 1 345 ? 34.061 -33.442 35.477 1.00 24.95 345 GLY A C 1
ATOM 2643 O O . GLY A 1 345 ? 33.785 -34.142 34.518 1.00 24.95 345 GLY A O 1
ATOM 2644 N N . ILE A 1 346 ? 35.275 -32.897 35.696 1.00 26.92 346 ILE A N 1
ATOM 2645 C CA . ILE A 1 346 ? 36.677 -33.410 35.535 1.00 26.92 346 ILE A CA 1
ATOM 2646 C C . ILE A 1 346 ? 37.139 -34.235 34.263 1.00 26.92 346 ILE A C 1
ATOM 2648 O O . ILE A 1 346 ? 36.385 -35.063 33.779 1.00 26.92 346 ILE A O 1
ATOM 2652 N N . PRO A 1 347 ? 38.447 -34.253 33.849 1.00 32.75 347 PRO A N 1
ATOM 2653 C CA . PRO A 1 347 ? 39.222 -33.203 33.136 1.00 32.75 347 PRO A CA 1
ATOM 2654 C C . PRO A 1 347 ? 40.312 -33.678 32.095 1.00 32.75 347 PRO A C 1
ATOM 2656 O O . PRO A 1 347 ? 40.616 -34.860 31.980 1.00 32.75 347 PRO A O 1
ATOM 2659 N N . LYS A 1 348 ? 41.050 -32.674 31.555 1.00 27.22 348 LYS A N 1
ATOM 2660 C CA . LYS A 1 348 ? 42.495 -32.587 31.157 1.00 27.22 348 LYS A CA 1
ATOM 2661 C C . LYS A 1 348 ? 42.996 -33.247 29.855 1.00 27.22 348 LYS A C 1
ATOM 2663 O O . LYS A 1 348 ? 42.872 -34.448 29.696 1.00 27.22 348 LYS A O 1
ATOM 2668 N N . ILE A 1 349 ? 43.758 -32.464 29.061 1.00 26.06 349 ILE A N 1
ATOM 2669 C CA . ILE A 1 349 ? 45.198 -32.654 28.719 1.00 26.06 349 ILE A CA 1
ATOM 2670 C C . ILE A 1 349 ? 45.749 -31.418 27.938 1.00 26.06 349 ILE A C 1
ATOM 2672 O O . ILE A 1 349 ? 45.193 -31.067 26.911 1.00 26.06 349 ILE A O 1
ATOM 2676 N N . HIS A 1 350 ? 46.817 -30.796 28.490 1.00 25.41 350 HIS A N 1
ATOM 2677 C CA . HIS A 1 350 ? 48.011 -30.099 27.912 1.00 25.41 350 HIS A CA 1
ATOM 2678 C C . HIS A 1 350 ? 47.914 -29.157 26.666 1.00 25.41 350 HIS A C 1
ATOM 2680 O O . HIS A 1 350 ? 47.189 -29.452 25.738 1.00 25.41 350 HIS A O 1
ATOM 2686 N N . LEU A 1 351 ? 48.670 -28.049 26.486 1.00 25.75 351 LEU A N 1
ATOM 2687 C CA . LEU A 1 351 ? 49.936 -27.540 27.059 1.00 25.75 351 LEU A CA 1
ATOM 2688 C C . LEU A 1 351 ? 50.195 -26.045 26.672 1.00 25.75 351 LEU A C 1
ATOM 2690 O O . LEU A 1 351 ? 49.861 -25.649 25.565 1.00 25.75 351 LEU A O 1
ATOM 2694 N N . ALA A 1 352 ? 50.918 -25.329 27.555 1.00 25.23 352 ALA A N 1
ATOM 2695 C CA . ALA A 1 352 ? 52.013 -24.340 27.353 1.00 25.23 352 ALA A CA 1
ATOM 2696 C C . ALA A 1 352 ? 51.806 -22.988 26.613 1.00 25.23 352 ALA A C 1
ATOM 2698 O O . ALA A 1 352 ? 51.453 -22.967 25.446 1.00 25.23 352 ALA A O 1
ATOM 2699 N N . MET A 1 353 ? 51.968 -21.841 27.312 1.00 23.55 353 MET A N 1
ATOM 2700 C CA . MET A 1 353 ? 53.189 -20.984 27.505 1.00 23.55 353 MET A CA 1
ATOM 2701 C C . MET A 1 353 ? 53.413 -20.001 26.318 1.00 23.55 353 MET A C 1
ATOM 2703 O O . MET A 1 353 ? 53.272 -20.426 25.187 1.00 23.55 353 MET A O 1
ATOM 2707 N N . THR A 1 354 ? 53.710 -18.691 26.428 1.00 26.97 354 THR A N 1
ATOM 2708 C CA . THR A 1 354 ? 54.641 -17.921 27.293 1.00 26.97 354 THR A CA 1
ATOM 2709 C C . THR A 1 354 ? 54.353 -16.389 27.317 1.00 26.97 354 THR A C 1
ATOM 2711 O O . THR A 1 354 ? 54.069 -15.808 26.279 1.00 26.97 354 THR A O 1
ATOM 2714 N N . ASN A 1 355 ? 54.524 -15.762 28.496 1.00 26.19 355 ASN A N 1
ATOM 2715 C CA . ASN A 1 355 ? 55.117 -14.442 28.870 1.00 26.19 355 ASN A CA 1
ATOM 2716 C C . ASN A 1 355 ? 55.055 -13.150 27.987 1.00 26.19 355 ASN A C 1
ATOM 2718 O O . ASN A 1 355 ? 55.698 -13.103 26.949 1.00 26.19 355 ASN A O 1
ATOM 2722 N N . ARG A 1 356 ? 54.402 -12.089 28.539 1.00 22.59 356 ARG A N 1
ATOM 2723 C CA . ARG A 1 356 ? 54.831 -10.691 28.949 1.00 22.59 356 ARG A CA 1
ATOM 2724 C C . ARG A 1 356 ? 56.025 -9.960 28.255 1.00 22.59 356 ARG A C 1
ATOM 2726 O O . ARG A 1 356 ? 56.903 -10.676 27.791 1.00 22.59 356 ARG A O 1
ATOM 2733 N N . PRO A 1 357 ? 56.237 -8.608 28.407 1.00 36.00 357 PRO A N 1
ATOM 2734 C CA . PRO A 1 357 ? 55.453 -7.511 29.055 1.00 36.00 357 PRO A CA 1
ATOM 2735 C C . PRO A 1 357 ? 55.408 -6.124 28.307 1.00 36.00 357 PRO A C 1
ATOM 2737 O O . PRO A 1 357 ? 55.954 -5.974 27.223 1.00 36.00 357 PRO A O 1
ATOM 2740 N N . ASN A 1 358 ? 54.753 -5.139 28.960 1.00 28.69 358 ASN A N 1
ATOM 2741 C CA . ASN A 1 358 ? 54.669 -3.664 28.782 1.00 28.69 358 ASN A CA 1
ATOM 2742 C C . ASN A 1 358 ? 55.825 -2.895 28.109 1.00 28.69 358 ASN A C 1
ATOM 2744 O O . ASN A 1 358 ? 56.978 -3.124 28.457 1.00 28.69 358 ASN A O 1
ATOM 2748 N N . GLU A 1 359 ? 55.465 -1.810 27.401 1.00 26.52 359 GLU A N 1
ATOM 2749 C CA . GLU A 1 359 ? 56.237 -0.555 27.310 1.00 26.52 359 GLU A CA 1
ATOM 2750 C C . GLU A 1 359 ? 55.321 0.672 27.068 1.00 26.52 359 GLU A C 1
ATOM 2752 O O . GLU A 1 359 ? 54.229 0.550 26.515 1.00 26.52 359 GLU A O 1
ATOM 2757 N N . GLU A 1 360 ? 55.757 1.830 27.577 1.00 23.94 360 GLU A N 1
ATOM 2758 C CA . GLU A 1 360 ? 55.047 3.112 27.731 1.00 23.94 360 GLU A CA 1
ATOM 2759 C C . GLU A 1 360 ? 55.300 4.132 26.590 1.00 23.94 360 GLU A C 1
ATOM 2761 O O . GLU A 1 360 ? 56.245 3.987 25.818 1.00 23.94 360 GLU A O 1
ATOM 2766 N N . HIS A 1 361 ? 54.521 5.236 26.646 1.00 25.73 361 HIS A N 1
ATOM 2767 C CA . HIS A 1 361 ? 54.742 6.623 26.147 1.00 25.73 361 HIS A CA 1
ATOM 2768 C C . HIS A 1 361 ? 54.025 7.038 24.840 1.00 25.73 361 HIS A C 1
ATOM 2770 O O . HIS A 1 361 ? 53.790 6.178 23.996 1.00 25.73 361 HIS A O 1
ATOM 2776 N N . PRO A 1 362 ? 53.784 8.352 24.562 1.00 29.44 362 PRO A N 1
ATOM 2777 C CA . PRO A 1 362 ? 53.764 9.585 25.392 1.00 29.44 362 PRO A CA 1
ATOM 2778 C C . PRO A 1 362 ? 52.503 10.487 25.139 1.00 29.44 362 PRO A C 1
ATOM 2780 O O . PRO A 1 362 ? 51.599 10.074 24.413 1.00 29.44 362 PRO A O 1
ATOM 2783 N N . PRO A 1 363 ? 52.398 11.712 25.723 1.00 32.06 363 PRO A N 1
ATOM 2784 C CA . PRO A 1 363 ? 51.167 12.514 25.714 1.00 32.06 363 PRO A CA 1
ATOM 2785 C C . PRO A 1 363 ? 51.123 13.708 24.723 1.00 32.06 363 PRO A C 1
ATOM 2787 O O . PRO A 1 363 ? 52.143 14.311 24.407 1.00 32.06 363 PRO A O 1
ATOM 2790 N N . ILE A 1 364 ? 49.877 14.081 24.379 1.00 28.08 364 ILE A N 1
ATOM 2791 C CA . ILE A 1 364 ? 49.303 15.402 24.012 1.00 28.08 364 ILE A CA 1
ATOM 2792 C C . ILE A 1 364 ? 49.763 16.103 22.715 1.00 28.08 364 ILE A C 1
ATOM 2794 O O . ILE A 1 364 ? 50.885 16.583 22.606 1.00 28.08 364 ILE A O 1
ATOM 2798 N N . ALA A 1 365 ? 48.782 16.404 21.850 1.00 24.89 365 ALA A N 1
ATOM 2799 C CA . ALA A 1 365 ? 48.646 17.731 21.240 1.00 24.89 365 ALA A CA 1
ATOM 2800 C C . ALA A 1 365 ? 47.168 18.046 20.943 1.00 24.89 365 ALA A C 1
ATOM 2802 O O . ALA A 1 365 ? 46.525 17.386 20.132 1.00 24.89 365 ALA A O 1
ATOM 2803 N N . ALA A 1 366 ? 46.639 19.062 21.627 1.00 29.81 366 ALA A N 1
ATOM 2804 C CA . ALA A 1 366 ? 45.346 19.671 21.351 1.00 29.81 366 ALA A CA 1
ATOM 2805 C C . ALA A 1 366 ? 45.409 20.504 20.061 1.00 29.81 366 ALA A C 1
ATOM 2807 O O . ALA A 1 366 ? 46.355 21.269 19.859 1.00 29.81 366 ALA A O 1
ATOM 2808 N N . GLY A 1 367 ? 44.377 20.406 19.223 1.00 24.44 367 GLY A N 1
ATOM 2809 C CA . GLY A 1 367 ? 44.274 21.191 17.999 1.00 24.44 367 GLY A CA 1
ATOM 2810 C C . GLY A 1 367 ? 42.876 21.169 17.391 1.00 24.44 367 GLY A C 1
ATOM 2811 O O . GLY A 1 367 ? 42.601 20.329 16.554 1.00 24.44 367 GLY A O 1
ATOM 2812 N N . LYS A 1 368 ? 42.072 22.158 17.801 1.00 25.67 368 LYS A N 1
ATOM 2813 C CA . LYS A 1 368 ? 40.973 22.821 17.072 1.00 25.67 368 LYS A CA 1
ATOM 2814 C C . LYS A 1 368 ? 39.770 21.973 16.626 1.00 25.67 368 LYS A C 1
ATOM 2816 O O . LYS A 1 368 ? 39.778 21.314 15.600 1.00 25.67 368 LYS A O 1
ATOM 2821 N N . THR A 1 369 ? 38.706 22.158 17.404 1.00 29.52 369 THR A N 1
ATOM 2822 C CA . THR A 1 369 ? 37.294 22.209 17.002 1.00 29.52 369 THR A CA 1
ATOM 2823 C C . THR A 1 369 ? 37.076 22.787 15.601 1.00 29.52 369 THR A C 1
ATOM 2825 O O . THR A 1 369 ? 37.338 23.972 15.381 1.00 29.52 369 THR A O 1
ATOM 2828 N N . GLU A 1 370 ? 36.512 21.970 14.717 1.00 27.22 370 GLU A N 1
ATOM 2829 C CA . GLU A 1 370 ? 35.626 22.402 13.638 1.00 27.22 370 GLU A CA 1
ATOM 2830 C C . GLU A 1 370 ? 34.274 21.722 13.888 1.00 27.22 370 GLU A C 1
ATOM 2832 O O . GLU A 1 370 ? 34.199 20.512 14.094 1.00 27.22 370 GLU A O 1
ATOM 2837 N N . GLU A 1 371 ? 33.239 22.547 14.018 1.00 28.33 371 GLU A N 1
ATOM 2838 C CA . GLU A 1 371 ? 31.853 22.160 14.264 1.00 28.33 371 GLU A CA 1
ATOM 2839 C C . GLU A 1 371 ? 31.277 21.490 13.007 1.00 28.33 371 GLU A C 1
ATOM 2841 O O . GLU A 1 371 ? 31.238 22.107 11.941 1.00 28.33 371 GLU A O 1
ATOM 2846 N N . GLU A 1 372 ? 30.804 20.248 13.127 1.00 26.53 372 GLU A N 1
ATOM 2847 C CA . GLU A 1 372 ? 29.918 19.637 12.132 1.00 26.53 372 GLU A CA 1
ATOM 2848 C C . GLU A 1 372 ? 28.461 20.058 12.402 1.00 26.53 372 GLU A C 1
ATOM 2850 O O . GLU A 1 372 ? 28.044 20.150 13.562 1.00 26.53 372 GLU A O 1
ATOM 2855 N N . PRO A 1 373 ? 27.670 20.354 11.355 1.00 26.12 373 PRO A N 1
ATOM 2856 C CA . PRO A 1 373 ? 26.347 20.933 11.510 1.00 26.12 373 PRO A CA 1
ATOM 2857 C C . PRO A 1 373 ? 25.341 19.899 12.026 1.00 26.12 373 PRO A C 1
ATOM 2859 O O . PRO A 1 373 ? 25.172 18.824 11.454 1.00 26.12 373 PRO A O 1
ATOM 2862 N N . LEU A 1 374 ? 24.619 20.283 13.079 1.00 26.78 374 LEU A N 1
ATOM 2863 C CA . LEU A 1 374 ? 23.377 19.656 13.524 1.00 26.78 374 LEU A CA 1
ATOM 2864 C C . LEU A 1 374 ? 22.408 19.539 12.340 1.00 26.78 374 LEU A C 1
ATOM 2866 O O . LEU A 1 374 ? 21.896 20.544 11.844 1.00 26.78 374 LEU A O 1
ATOM 2870 N N . PHE A 1 375 ? 22.153 18.310 11.894 1.00 25.80 375 PHE A N 1
ATOM 2871 C CA . PHE A 1 375 ? 21.071 18.037 10.960 1.00 25.80 375 PHE A CA 1
ATOM 2872 C C . PHE A 1 375 ? 19.757 18.074 11.740 1.00 25.80 375 PHE A C 1
ATOM 2874 O O . PHE A 1 375 ? 19.425 17.177 12.513 1.00 25.80 375 PHE A O 1
ATOM 2881 N N . GLU A 1 376 ? 19.042 19.176 11.563 1.00 24.78 376 GLU A N 1
ATOM 2882 C CA . GLU A 1 376 ? 17.709 19.425 12.087 1.00 24.78 376 GLU A CA 1
ATOM 2883 C C . GLU A 1 376 ? 16.737 18.448 11.408 1.00 24.78 376 GLU A C 1
ATOM 2885 O O . GLU A 1 376 ? 16.205 18.696 10.324 1.00 24.78 376 GLU A O 1
ATOM 2890 N N . SER A 1 377 ? 16.540 17.276 12.017 1.00 29.44 377 SER A N 1
ATOM 2891 C CA . SER A 1 377 ? 15.432 16.399 11.657 1.00 29.44 377 SER A CA 1
ATOM 2892 C C . SER A 1 377 ? 14.145 17.186 11.894 1.00 29.44 377 SER A C 1
ATOM 2894 O O . SER A 1 377 ? 13.879 17.613 13.020 1.00 29.44 377 SER A O 1
ATOM 2896 N N . ALA A 1 378 ? 13.380 17.420 10.831 1.00 27.28 378 ALA A N 1
ATOM 2897 C CA . ALA A 1 378 ? 12.132 18.165 10.859 1.00 27.28 378 ALA A CA 1
ATOM 2898 C C . ALA A 1 378 ? 11.069 17.403 11.671 1.00 27.28 378 ALA A C 1
ATOM 2900 O O . ALA A 1 378 ? 10.193 16.733 11.125 1.00 27.28 378 ALA A O 1
ATOM 2901 N N . LEU A 1 379 ? 11.157 17.519 12.994 1.00 31.66 379 LEU A N 1
ATOM 2902 C CA . LEU A 1 379 ? 10.091 17.227 13.935 1.00 31.66 379 LEU A CA 1
ATOM 2903 C C . LEU A 1 379 ? 8.974 18.245 13.689 1.00 31.66 379 LEU A C 1
ATOM 2905 O O . LEU A 1 379 ? 9.106 19.433 13.980 1.00 31.66 379 LEU A O 1
ATOM 2909 N N . MET A 1 380 ? 7.858 17.778 13.137 1.00 26.16 380 MET A N 1
ATOM 2910 C CA . MET A 1 380 ? 6.611 18.538 13.182 1.00 26.16 380 MET A CA 1
ATOM 2911 C C . MET A 1 380 ? 6.181 18.688 14.654 1.00 26.16 380 MET A C 1
ATOM 2913 O O . MET A 1 380 ? 6.293 17.730 15.424 1.00 26.16 380 MET A O 1
ATOM 2917 N N . PRO A 1 381 ? 5.688 19.865 15.076 1.00 28.89 381 PRO A N 1
ATOM 2918 C CA . PRO A 1 381 ? 5.444 20.154 16.483 1.00 28.89 381 PRO A CA 1
ATOM 2919 C C . PRO A 1 381 ? 4.269 19.324 17.015 1.00 28.89 381 PRO A C 1
ATOM 2921 O O . PRO A 1 381 ? 3.113 19.569 16.663 1.00 28.89 381 PRO A O 1
ATOM 2924 N N . ARG A 1 382 ? 4.556 18.372 17.916 1.00 31.30 382 ARG A N 1
ATOM 2925 C CA . ARG A 1 382 ? 3.560 17.793 18.831 1.00 31.30 382 ARG A CA 1
ATOM 2926 C C . ARG A 1 382 ? 3.132 18.883 19.809 1.00 31.30 382 ARG A C 1
ATOM 2928 O O . ARG A 1 382 ? 3.714 19.055 20.872 1.00 31.30 382 ARG A O 1
ATOM 2935 N N . ASN A 1 383 ? 2.141 19.667 19.406 1.00 31.39 383 ASN A N 1
ATOM 2936 C CA . ASN A 1 383 ? 1.510 20.666 20.253 1.00 31.39 383 ASN A CA 1
ATOM 2937 C C . ASN A 1 383 ? 0.236 20.066 20.863 1.00 31.39 383 ASN A C 1
ATOM 2939 O O . ASN A 1 383 ? -0.876 20.437 20.501 1.00 31.39 383 ASN A O 1
ATOM 2943 N N . GLU A 1 384 ? 0.401 19.110 21.774 1.00 32.44 384 GLU A N 1
ATOM 2944 C CA . GLU A 1 384 ? -0.638 18.737 22.733 1.00 32.44 384 GLU A CA 1
ATOM 2945 C C . GLU A 1 384 ? -0.012 18.750 24.129 1.00 32.44 384 GLU A C 1
ATOM 2947 O O . GLU A 1 384 ? 1.062 18.196 24.350 1.00 32.44 384 GLU A O 1
ATOM 2952 N N . LYS A 1 385 ? -0.664 19.454 25.060 1.00 29.95 385 LYS A N 1
ATOM 2953 C CA . LYS A 1 385 ? -0.316 19.451 26.488 1.00 29.95 385 LYS A CA 1
ATOM 2954 C C . LYS A 1 385 ? -0.270 18.001 26.997 1.00 29.95 385 LYS A C 1
ATOM 2956 O O . LYS A 1 385 ? -1.070 17.208 26.497 1.00 29.95 385 LYS A O 1
ATOM 2961 N N . PRO A 1 386 ? 0.584 17.672 27.986 1.00 33.84 386 PRO A N 1
ATOM 2962 C CA . PRO A 1 386 ? 0.680 16.314 28.508 1.00 33.84 386 PRO A CA 1
ATOM 2963 C C . PRO A 1 386 ? -0.705 15.868 28.985 1.00 33.84 386 PRO A C 1
ATOM 2965 O O . PRO A 1 386 ? -1.291 16.465 29.891 1.00 33.84 386 PRO A O 1
ATOM 2968 N N . LYS A 1 387 ? -1.273 14.885 28.284 1.00 41.31 387 LYS A N 1
ATOM 2969 C CA . LYS A 1 387 ? -2.407 14.114 28.779 1.00 41.31 387 LYS A CA 1
ATOM 2970 C C . LYS A 1 387 ? -1.801 13.120 29.754 1.00 41.31 387 LYS A C 1
ATOM 2972 O O . LYS A 1 387 ? -0.910 12.374 29.369 1.00 41.31 387 LYS A O 1
ATOM 2977 N N . THR A 1 388 ? -2.265 13.160 30.991 1.00 40.62 388 THR A N 1
ATOM 2978 C CA . THR A 1 388 ? -1.942 12.172 32.020 1.00 40.62 388 THR A CA 1
ATOM 2979 C C . THR A 1 388 ? -2.163 10.775 31.433 1.00 40.62 388 THR A C 1
ATOM 2981 O O . THR A 1 388 ? -3.217 10.550 30.825 1.00 40.62 388 THR A O 1
ATOM 2984 N N . ARG A 1 389 ? -1.177 9.872 31.555 1.00 49.03 389 ARG A N 1
ATOM 2985 C CA . ARG A 1 389 ? -1.273 8.479 31.070 1.00 49.03 389 ARG A CA 1
ATOM 2986 C C . ARG A 1 389 ? -2.579 7.833 31.566 1.00 49.03 389 ARG A C 1
ATOM 2988 O O . ARG A 1 389 ? -2.942 7.982 32.734 1.00 49.03 389 ARG A O 1
ATOM 2995 N N . GLU A 1 390 ? -3.306 7.121 30.699 1.00 42.25 390 GLU A N 1
ATOM 2996 C CA . GLU A 1 390 ? -4.495 6.363 31.127 1.00 42.25 390 GLU A CA 1
ATOM 2997 C C . GLU A 1 390 ? -4.095 5.358 32.219 1.00 42.25 390 GLU A C 1
ATOM 2999 O O . GLU A 1 390 ? -3.195 4.546 32.026 1.00 42.25 390 GLU A O 1
ATOM 3004 N N . GLY A 1 391 ? -4.741 5.443 33.387 1.00 47.53 391 GLY A N 1
ATOM 3005 C CA . GLY A 1 391 ? -4.397 4.628 34.556 1.00 47.53 391 GLY A CA 1
ATOM 3006 C C . GLY A 1 391 ? -3.329 5.225 35.476 1.00 47.53 391 GLY A C 1
ATOM 3007 O O . GLY A 1 391 ? -2.875 4.516 36.367 1.00 47.53 391 GLY A O 1
ATOM 3008 N N . TYR A 1 392 ? -2.943 6.496 35.309 1.00 52.97 392 TYR A N 1
ATOM 3009 C CA . TYR A 1 392 ? -2.029 7.222 36.201 1.00 52.97 392 TYR A CA 1
ATOM 3010 C C . TYR A 1 392 ? -2.699 8.485 36.782 1.00 52.97 392 TYR A C 1
ATOM 3012 O O . TYR A 1 392 ? -3.530 9.132 36.143 1.00 52.97 392 TYR A O 1
ATOM 3020 N N . VAL A 1 393 ? -2.353 8.835 38.021 1.00 58.25 393 VAL A N 1
ATOM 3021 C CA . VAL A 1 393 ? -2.827 9.996 38.782 1.00 58.25 393 VAL A CA 1
ATOM 3022 C C . VAL A 1 393 ? -1.617 10.840 39.181 1.00 58.25 393 VAL A C 1
ATOM 3024 O O . VAL A 1 393 ? -0.605 10.305 39.623 1.00 58.25 393 VAL A O 1
ATOM 3027 N N . VAL A 1 394 ? -1.712 12.164 39.040 1.00 62.41 394 VAL A N 1
ATOM 3028 C CA . VAL A 1 394 ? -0.650 13.080 39.486 1.00 62.41 394 VAL A CA 1
ATOM 3029 C C . VAL A 1 394 ? -0.689 13.198 41.006 1.00 62.41 394 VAL A C 1
ATOM 3031 O O . VAL A 1 394 ? -1.718 13.572 41.575 1.00 62.41 394 VAL A O 1
ATOM 3034 N N . ASP A 1 395 ? 0.435 12.908 41.649 1.00 61.28 395 ASP A N 1
ATOM 3035 C CA . ASP A 1 395 ? 0.610 13.083 43.084 1.00 61.28 395 ASP A CA 1
ATOM 3036 C C . ASP A 1 395 ? 0.551 14.572 43.474 1.00 61.28 395 ASP A C 1
ATOM 3038 O O . ASP A 1 395 ? 1.293 15.379 42.902 1.00 61.28 395 ASP A O 1
ATOM 3042 N N . PRO A 1 396 ? -0.297 14.976 44.437 1.00 54.03 396 PRO A N 1
ATOM 3043 C CA . PRO A 1 396 ? -0.447 16.382 44.812 1.00 54.03 396 PRO A CA 1
ATOM 3044 C C . PRO A 1 396 ? 0.806 17.006 45.437 1.00 54.03 396 PRO A C 1
ATOM 3046 O O . PRO A 1 396 ? 0.985 18.221 45.337 1.00 54.03 396 PRO A O 1
ATOM 3049 N N . ASP A 1 397 ? 1.646 16.197 46.087 1.00 55.41 397 ASP A N 1
ATOM 3050 C CA . ASP A 1 397 ? 2.765 16.671 46.904 1.00 55.41 397 ASP A CA 1
ATOM 3051 C C . ASP A 1 397 ? 4.079 16.716 46.109 1.00 55.41 397 ASP A C 1
ATOM 3053 O O . ASP A 1 397 ? 4.912 17.599 46.325 1.00 55.41 397 ASP A O 1
ATOM 3057 N N . THR A 1 398 ? 4.255 15.801 45.151 1.00 60.47 398 THR A N 1
ATOM 3058 C CA . THR A 1 398 ? 5.486 15.671 44.349 1.00 60.47 398 THR A CA 1
ATOM 3059 C C . THR A 1 398 ? 5.320 16.042 42.875 1.00 60.47 398 THR A C 1
ATOM 3061 O O . THR A 1 398 ? 6.314 16.311 42.199 1.00 60.47 398 THR A O 1
ATOM 3064 N N . GLY A 1 399 ? 4.086 16.089 42.362 1.00 58.69 399 GLY A N 1
ATOM 3065 C CA . GLY A 1 399 ? 3.795 16.370 40.954 1.00 58.69 399 GLY A CA 1
ATOM 3066 C C . GLY A 1 399 ? 4.183 15.248 39.982 1.00 58.69 399 GLY A C 1
ATOM 3067 O O . GLY A 1 399 ? 4.159 15.478 38.774 1.00 58.69 399 GLY A O 1
ATOM 3068 N N . LEU A 1 400 ? 4.548 14.065 40.488 1.00 62.28 400 LEU A N 1
ATOM 3069 C CA . LEU A 1 400 ? 4.901 12.879 39.700 1.00 62.28 400 LEU A CA 1
ATOM 3070 C C . LEU A 1 400 ? 3.642 12.113 39.261 1.00 62.28 400 LEU A C 1
ATOM 3072 O O . LEU A 1 400 ? 2.645 12.083 39.985 1.00 62.28 400 LEU A O 1
ATOM 3076 N N . GLU A 1 401 ? 3.676 11.489 38.081 1.00 59.09 401 GLU A N 1
ATOM 3077 C CA . GLU A 1 401 ? 2.586 10.635 37.591 1.00 59.09 401 GLU A CA 1
ATOM 3078 C C . GLU A 1 401 ? 2.708 9.231 38.207 1.00 59.09 401 GLU A C 1
ATOM 3080 O O . GLU A 1 401 ? 3.629 8.481 37.905 1.00 59.09 401 GLU A O 1
ATOM 3085 N N . ILE A 1 402 ? 1.775 8.859 39.086 1.00 66.94 402 ILE A N 1
ATOM 3086 C CA . ILE A 1 402 ? 1.766 7.570 39.791 1.00 66.94 402 ILE A CA 1
ATOM 3087 C C . ILE A 1 402 ? 0.668 6.667 39.207 1.00 66.94 402 ILE A C 1
ATOM 3089 O O . ILE A 1 402 ? -0.437 7.154 38.980 1.00 66.94 402 ILE A O 1
ATOM 3093 N N . PRO A 1 403 ? 0.885 5.352 39.024 1.00 60.44 403 PRO A N 1
ATOM 3094 C CA . PRO A 1 403 ? -0.186 4.412 38.694 1.00 60.44 403 PRO A CA 1
ATOM 3095 C C . PRO A 1 403 ? -1.392 4.507 39.648 1.00 60.44 403 PRO A C 1
ATOM 3097 O O . PRO A 1 403 ? -1.256 4.608 40.869 1.00 60.44 403 PRO A O 1
ATOM 3100 N N . GLN A 1 404 ? -2.599 4.433 39.096 1.00 53.47 404 GLN A N 1
ATOM 3101 C CA . GLN A 1 404 ? -3.855 4.480 39.834 1.00 53.47 404 GLN A CA 1
ATOM 3102 C C . GLN A 1 404 ? -3.914 3.321 40.842 1.00 53.47 404 GLN A C 1
ATOM 3104 O O . GLN A 1 404 ? -3.821 2.155 40.471 1.00 53.47 404 GLN A O 1
ATOM 3109 N N . GLY A 1 405 ? -4.065 3.649 42.129 1.00 56.50 405 GLY A N 1
ATOM 3110 C CA . GLY A 1 405 ? -4.020 2.673 43.226 1.00 56.50 405 GLY A CA 1
ATOM 3111 C C . GLY A 1 405 ? -2.717 2.670 44.031 1.00 56.50 405 GLY A C 1
ATOM 3112 O O . GLY A 1 405 ? -2.600 1.887 44.968 1.00 56.50 405 GLY A O 1
ATOM 3113 N N . TYR A 1 406 ? -1.766 3.557 43.735 1.00 62.06 406 TYR A N 1
ATOM 3114 C CA . TYR A 1 406 ? -0.530 3.725 44.503 1.00 62.06 406 TYR A CA 1
ATOM 3115 C C . TYR A 1 406 ? -0.389 5.173 45.008 1.00 62.06 406 TYR A C 1
ATOM 3117 O O . TYR A 1 406 ? -0.899 6.100 44.383 1.00 62.06 406 TYR A O 1
ATOM 3125 N N . GLN A 1 407 ? 0.281 5.375 46.146 1.00 64.50 407 GLN A N 1
ATOM 3126 C CA . GLN A 1 407 ? 0.667 6.689 46.676 1.00 64.50 407 GLN A CA 1
ATOM 3127 C C . GLN A 1 407 ? 2.177 6.737 46.915 1.00 64.50 407 GLN A C 1
ATOM 3129 O O . GLN A 1 407 ? 2.766 5.738 47.328 1.00 64.50 407 GLN A O 1
ATOM 3134 N N . LEU A 1 408 ? 2.806 7.897 46.747 1.00 60.62 408 LEU A N 1
ATOM 3135 C CA . LEU A 1 408 ? 4.183 8.088 47.193 1.00 60.62 408 LEU A CA 1
ATOM 3136 C C . LEU A 1 408 ? 4.204 8.302 48.713 1.00 60.62 408 LEU A C 1
ATOM 3138 O O . LEU A 1 408 ? 3.436 9.089 49.265 1.00 60.62 408 LEU A O 1
ATOM 3142 N N . LYS A 1 409 ? 5.067 7.568 49.417 1.00 67.06 409 LYS A N 1
ATOM 3143 C CA . LYS A 1 409 ? 5.302 7.738 50.852 1.00 67.06 409 LYS A CA 1
ATOM 3144 C C . LYS A 1 409 ? 6.801 7.789 51.107 1.00 67.06 409 LYS A C 1
ATOM 3146 O O . LYS A 1 409 ? 7.549 6.948 50.618 1.00 67.06 409 LYS A O 1
ATOM 3151 N N . GLU A 1 410 ? 7.233 8.779 51.876 1.00 58.50 410 GLU A N 1
ATOM 3152 C CA . GLU A 1 410 ? 8.632 8.912 52.271 1.00 58.50 410 GLU A CA 1
ATOM 3153 C C . GLU A 1 410 ? 8.963 7.848 53.327 1.00 58.50 410 GLU A C 1
ATOM 3155 O O . GLU A 1 410 ? 8.401 7.843 54.426 1.00 58.50 410 GLU A O 1
ATOM 3160 N N . ILE A 1 411 ? 9.841 6.910 52.965 1.00 57.44 411 ILE A N 1
ATOM 3161 C CA . ILE A 1 411 ? 10.318 5.833 53.835 1.00 57.44 411 ILE A CA 1
ATOM 3162 C C . ILE A 1 411 ? 11.843 5.930 53.865 1.00 57.44 411 ILE A C 1
ATOM 3164 O O . ILE A 1 411 ? 12.497 5.782 52.840 1.00 57.44 411 ILE A O 1
ATOM 3168 N N . GLU A 1 412 ? 12.411 6.201 55.043 1.00 44.19 412 GLU A N 1
ATOM 3169 C CA . GLU A 1 412 ? 13.865 6.345 55.256 1.00 44.19 412 GLU A CA 1
ATOM 3170 C C . GLU A 1 412 ? 14.558 7.411 54.375 1.00 44.19 412 GLU A C 1
ATOM 3172 O O . GLU A 1 412 ? 15.751 7.320 54.100 1.00 44.19 412 GLU A O 1
ATOM 3177 N N . GLY A 1 413 ? 13.833 8.461 53.975 1.00 48.53 413 GLY A N 1
ATOM 3178 C CA . GLY A 1 413 ? 14.372 9.562 53.164 1.00 48.53 413 GLY A CA 1
ATOM 3179 C C . GLY A 1 413 ? 14.377 9.301 51.653 1.00 48.53 413 GLY A C 1
ATOM 3180 O O . GLY A 1 413 ? 14.885 10.132 50.902 1.00 48.53 413 GLY A O 1
ATOM 3181 N N . GLU A 1 414 ? 13.792 8.186 51.202 1.00 39.81 414 GLU A N 1
ATOM 3182 C CA . GLU A 1 414 ? 13.515 7.899 49.791 1.00 39.81 414 GLU A CA 1
ATOM 3183 C C . GLU A 1 414 ? 11.997 7.864 49.533 1.00 39.81 414 GLU A C 1
ATOM 3185 O O . GLU A 1 414 ? 11.206 7.372 50.344 1.00 39.81 414 GLU A O 1
ATOM 3190 N N . LEU A 1 415 ? 11.575 8.419 48.393 1.00 55.16 415 LEU A N 1
ATOM 3191 C CA . LEU A 1 415 ? 10.181 8.424 47.943 1.00 55.16 415 LEU A CA 1
ATOM 3192 C C . LEU A 1 415 ? 9.823 7.036 47.392 1.00 55.16 415 LEU A C 1
ATOM 3194 O O . LEU A 1 415 ? 10.266 6.663 46.308 1.00 55.16 415 LEU A O 1
ATOM 3198 N N . ALA A 1 416 ? 9.026 6.270 48.140 1.00 51.59 416 ALA A N 1
ATOM 3199 C CA . ALA A 1 416 ? 8.627 4.914 47.773 1.00 51.59 416 ALA A CA 1
ATOM 3200 C C . ALA A 1 416 ? 7.154 4.855 47.344 1.00 51.59 416 ALA A C 1
ATOM 3202 O O . ALA A 1 416 ? 6.278 5.435 47.983 1.00 51.59 416 ALA A O 1
ATOM 3203 N N . LEU A 1 417 ? 6.876 4.118 46.268 1.00 53.16 417 LEU A N 1
ATOM 3204 C CA . LEU A 1 417 ? 5.533 3.915 45.720 1.00 53.16 417 LEU A CA 1
ATOM 3205 C C . LEU A 1 417 ? 4.798 2.832 46.534 1.00 53.16 417 LEU A C 1
ATOM 3207 O O . LEU A 1 417 ? 5.164 1.665 46.480 1.00 53.16 417 LEU A O 1
ATOM 3211 N N . VAL A 1 418 ? 3.793 3.186 47.327 1.00 57.97 418 VAL A N 1
ATOM 3212 C CA . VAL A 1 418 ? 3.063 2.262 48.210 1.00 57.97 418 VAL A CA 1
ATOM 3213 C C . VAL A 1 418 ? 1.663 2.024 47.654 1.00 57.97 418 VAL A C 1
ATOM 3215 O O . VAL A 1 418 ? 0.938 2.977 47.388 1.00 57.97 418 VAL A O 1
ATOM 3218 N N . ALA A 1 419 ? 1.262 0.762 47.491 1.00 49.88 419 ALA A N 1
ATOM 3219 C CA . ALA A 1 419 ? -0.104 0.425 47.091 1.00 49.88 419 ALA A CA 1
ATOM 3220 C C . ALA A 1 419 ? -1.102 0.927 48.147 1.00 49.88 419 ALA A C 1
ATOM 3222 O O . ALA A 1 419 ? -0.957 0.642 49.337 1.00 49.88 419 ALA A O 1
ATOM 3223 N N . VAL A 1 420 ? -2.120 1.668 47.716 1.00 56.53 420 VAL A N 1
ATOM 3224 C CA . VAL A 1 420 ? -3.273 2.016 48.549 1.00 56.53 420 VAL A CA 1
ATOM 3225 C C . VAL A 1 420 ? -3.996 0.708 48.880 1.00 56.53 420 VAL A C 1
ATOM 3227 O O . VAL A 1 420 ? -4.188 -0.125 47.991 1.00 56.53 420 VAL A O 1
ATOM 3230 N N . GLU A 1 421 ? -4.368 0.493 50.147 1.00 38.88 421 GLU A N 1
ATOM 3231 C CA . GLU A 1 421 ? -5.081 -0.720 50.575 1.00 38.88 421 GLU A CA 1
ATOM 3232 C C . GLU A 1 421 ? -6.290 -0.985 49.656 1.00 38.88 421 GLU A C 1
ATOM 3234 O O . GLU A 1 421 ? -7.275 -0.246 49.678 1.00 38.88 421 GLU A O 1
ATOM 3239 N N . GLY A 1 422 ? -6.196 -2.033 48.826 1.00 44.69 422 GLY A N 1
ATOM 3240 C CA . GLY A 1 422 ? -7.230 -2.423 47.859 1.00 44.69 422 GLY A CA 1
ATOM 3241 C C . GLY A 1 422 ? -6.876 -2.276 46.372 1.00 44.69 422 GLY A C 1
ATOM 3242 O O . GLY A 1 422 ? -7.716 -2.625 45.546 1.00 44.69 422 GLY A O 1
ATOM 3243 N N . ALA A 1 423 ? -5.679 -1.808 46.001 1.00 45.59 423 ALA A N 1
ATOM 3244 C CA . ALA A 1 423 ? -5.216 -1.873 44.611 1.00 45.59 423 ALA A CA 1
ATOM 3245 C C . ALA A 1 423 ? -4.854 -3.318 44.220 1.00 45.59 423 ALA A C 1
ATOM 3247 O O . ALA A 1 423 ? -4.085 -3.986 44.914 1.00 45.59 423 ALA A O 1
ATOM 3248 N N . GLU A 1 424 ? -5.436 -3.821 43.129 1.00 51.94 424 GLU A N 1
ATOM 3249 C CA . GLU A 1 424 ? -5.117 -5.150 42.601 1.00 51.94 424 GLU A CA 1
ATOM 3250 C C . GLU A 1 424 ? -3.648 -5.188 42.154 1.00 51.94 424 GLU A C 1
ATOM 3252 O O . GLU A 1 424 ? -3.186 -4.298 41.441 1.00 51.94 424 GLU A O 1
ATOM 3257 N N . ALA A 1 425 ? -2.900 -6.208 42.592 1.00 58.06 425 ALA A N 1
ATOM 3258 C CA . ALA A 1 425 ? -1.505 -6.378 42.194 1.00 58.06 425 ALA A CA 1
ATOM 3259 C C . ALA A 1 425 ? -1.401 -6.498 40.660 1.00 58.06 425 ALA A C 1
ATOM 3261 O O . ALA A 1 425 ? -2.241 -7.178 40.055 1.00 58.06 425 ALA A O 1
ATOM 3262 N N . PRO A 1 426 ? -0.389 -5.875 40.025 1.00 63.22 426 PRO A N 1
ATOM 3263 C CA . PRO A 1 426 ? -0.214 -5.949 38.585 1.00 63.22 426 PRO A CA 1
ATOM 3264 C C . PRO A 1 426 ? -0.073 -7.415 38.178 1.00 63.22 426 PRO A C 1
ATOM 3266 O O . PRO A 1 426 ? 0.665 -8.185 38.791 1.00 63.22 426 PRO A O 1
ATOM 3269 N N . GLN A 1 427 ? -0.834 -7.813 37.165 1.00 72.12 427 GLN A N 1
ATOM 3270 C CA . GLN A 1 427 ? -0.792 -9.170 36.634 1.00 72.12 427 GLN A CA 1
ATOM 3271 C C . GLN A 1 427 ? 0.258 -9.234 35.527 1.00 72.12 427 GLN A C 1
ATOM 3273 O O . GLN A 1 427 ? 0.322 -8.339 34.682 1.00 72.12 427 GLN A O 1
ATOM 3278 N N . ALA A 1 428 ? 1.078 -10.285 35.542 1.00 77.44 428 ALA A N 1
ATOM 3279 C CA . ALA A 1 428 ? 2.064 -10.525 34.498 1.00 77.44 428 ALA A CA 1
ATOM 3280 C C . ALA A 1 428 ? 1.358 -10.851 33.176 1.00 77.44 428 ALA A C 1
ATOM 3282 O O . ALA A 1 428 ? 0.523 -11.756 33.106 1.00 77.44 428 ALA A O 1
ATOM 3283 N N . MET A 1 429 ? 1.684 -10.084 32.144 1.00 81.94 429 MET A N 1
ATOM 3284 C CA . MET A 1 429 ? 1.236 -10.299 30.778 1.00 81.94 429 MET A CA 1
ATOM 3285 C C . MET A 1 429 ? 2.043 -11.426 30.142 1.00 81.94 429 MET A C 1
ATOM 3287 O O . MET A 1 429 ? 3.226 -11.584 30.413 1.00 81.94 429 MET A O 1
ATOM 3291 N N . GLU A 1 430 ? 1.416 -12.197 29.261 1.00 85.25 430 GLU A N 1
ATOM 3292 C CA . GLU A 1 430 ? 2.138 -13.185 28.463 1.00 85.25 430 GLU A CA 1
ATOM 3293 C C . GLU A 1 430 ? 2.964 -12.473 27.381 1.00 85.25 430 GLU A C 1
ATOM 3295 O O . GLU A 1 430 ? 2.427 -11.683 26.596 1.00 85.25 430 GLU A O 1
ATOM 3300 N N . VAL A 1 431 ? 4.269 -12.749 27.338 1.00 85.38 431 VAL A N 1
ATOM 3301 C CA . VAL A 1 431 ? 5.165 -12.214 26.310 1.00 85.38 431 VAL A CA 1
ATOM 3302 C C . VAL A 1 431 ? 5.289 -13.230 25.180 1.00 85.38 431 VAL A C 1
ATOM 3304 O O . VAL A 1 431 ? 5.899 -14.287 25.326 1.00 85.38 431 VAL A O 1
ATOM 3307 N N . ASP A 1 432 ? 4.718 -12.894 24.028 1.00 85.12 432 ASP A N 1
ATOM 3308 C CA . ASP A 1 432 ? 4.899 -13.671 22.807 1.00 85.12 432 ASP A CA 1
ATOM 3309 C C . ASP A 1 432 ? 6.136 -13.166 22.051 1.00 85.12 432 ASP A C 1
ATOM 3311 O O . ASP A 1 432 ? 6.116 -12.055 21.508 1.00 85.12 432 ASP A O 1
ATOM 3315 N N . CYS A 1 433 ? 7.191 -13.981 21.983 1.00 84.75 433 CYS A N 1
ATOM 3316 C CA . CYS A 1 433 ? 8.395 -13.721 21.181 1.00 84.75 433 CYS A CA 1
ATOM 3317 C C . CYS A 1 433 ? 8.298 -14.269 19.751 1.00 84.75 433 CYS A C 1
ATOM 3319 O O . CYS A 1 433 ? 9.178 -14.012 18.930 1.00 84.75 433 CYS A O 1
ATOM 3321 N N . ASN A 1 434 ? 7.247 -15.023 19.417 1.00 84.50 434 ASN A N 1
ATOM 3322 C CA . ASN A 1 434 ? 7.172 -15.709 18.139 1.00 84.50 434 ASN A CA 1
ATOM 3323 C C . ASN A 1 434 ? 7.166 -14.710 16.977 1.00 84.50 434 ASN A C 1
ATOM 3325 O O . ASN A 1 434 ? 6.348 -13.786 16.913 1.00 84.50 434 ASN A O 1
ATOM 3329 N N . GLY A 1 435 ? 8.092 -14.930 16.047 1.00 82.81 435 GLY A N 1
ATOM 3330 C CA . GLY A 1 435 ? 8.250 -14.135 14.840 1.00 82.81 435 GLY A CA 1
ATOM 3331 C C . GLY A 1 435 ? 9.071 -12.859 15.010 1.00 82.81 435 GLY A C 1
ATOM 3332 O O . GLY A 1 435 ? 9.422 -12.261 13.993 1.00 82.81 435 GLY A O 1
ATOM 3333 N N . ILE A 1 436 ? 9.428 -12.465 16.234 1.00 88.44 436 ILE A N 1
ATOM 3334 C CA . ILE A 1 436 ? 10.272 -11.292 16.468 1.00 88.44 436 ILE A CA 1
ATOM 3335 C C . ILE A 1 436 ? 11.710 -11.602 16.047 1.00 88.44 436 ILE A C 1
ATOM 3337 O O . ILE A 1 436 ? 12.275 -12.620 16.413 1.00 88.44 436 ILE A O 1
ATOM 3341 N N . ARG A 1 437 ? 12.307 -10.722 15.252 1.00 85.31 437 ARG A N 1
ATOM 3342 C CA . ARG A 1 437 ? 13.677 -10.806 14.753 1.00 85.31 437 ARG A CA 1
ATOM 3343 C C . ARG A 1 437 ? 14.406 -9.505 15.067 1.00 85.31 437 ARG A C 1
ATOM 3345 O O . ARG A 1 437 ? 13.839 -8.423 14.941 1.00 85.31 437 ARG A O 1
ATOM 3352 N N . ALA A 1 438 ? 15.678 -9.626 15.405 1.00 84.12 438 ALA A N 1
ATOM 3353 C CA . ALA A 1 438 ? 16.632 -8.562 15.641 1.00 84.12 438 ALA A CA 1
ATOM 3354 C C . ALA A 1 438 ? 17.649 -8.468 14.489 1.00 84.12 438 ALA A C 1
ATOM 3356 O O . ALA A 1 438 ? 18.252 -9.458 14.060 1.00 84.12 438 ALA A O 1
ATOM 3357 N N . LEU A 1 439 ? 17.853 -7.250 13.995 1.00 81.69 439 LEU A N 1
ATOM 3358 C CA . LEU A 1 439 ? 18.911 -6.873 13.062 1.00 81.69 439 LEU A CA 1
ATOM 3359 C C . LEU A 1 439 ? 19.962 -6.090 13.837 1.00 81.69 439 LEU A C 1
ATOM 3361 O O . LEU A 1 439 ? 19.655 -5.037 14.387 1.00 81.69 439 LEU A O 1
ATOM 3365 N N . VAL A 1 440 ? 21.194 -6.585 13.886 1.00 78.12 440 VAL A N 1
ATOM 3366 C CA . VAL A 1 440 ? 22.269 -5.912 14.624 1.00 78.12 440 VAL A CA 1
ATOM 3367 C C . VAL A 1 440 ? 22.957 -4.899 13.711 1.00 78.12 440 VAL A C 1
ATOM 3369 O O . VAL A 1 440 ? 23.543 -5.270 12.693 1.00 78.12 440 VAL A O 1
ATOM 3372 N N . GLY A 1 441 ? 22.868 -3.622 14.073 1.00 69.94 441 GLY A N 1
ATOM 3373 C CA . GLY A 1 441 ? 23.536 -2.502 13.415 1.00 69.94 441 GLY A CA 1
ATOM 3374 C C . GLY A 1 441 ? 24.910 -2.197 13.988 1.00 69.94 441 GLY A C 1
ATOM 3375 O O . GLY A 1 441 ? 25.441 -2.915 14.837 1.00 69.94 441 GLY A O 1
ATOM 3376 N N . ARG A 1 442 ? 25.509 -1.104 13.509 1.00 67.38 442 ARG A N 1
ATOM 3377 C CA . ARG A 1 442 ? 26.816 -0.643 13.993 1.00 67.38 442 ARG A CA 1
ATOM 3378 C C . ARG A 1 442 ? 26.736 -0.055 15.401 1.00 67.38 442 ARG A C 1
ATOM 3380 O O . ARG A 1 442 ? 27.707 -0.138 16.153 1.00 67.38 442 ARG A O 1
ATOM 3387 N N . HIS A 1 443 ? 25.604 0.566 15.720 1.00 57.41 443 HIS A N 1
ATOM 3388 C CA . HIS A 1 443 ? 25.415 1.354 16.938 1.00 57.41 443 HIS A CA 1
ATOM 3389 C C . HIS A 1 443 ? 24.182 0.959 17.752 1.00 57.41 443 HIS A C 1
ATOM 3391 O O . HIS A 1 443 ? 24.111 1.316 18.920 1.00 57.41 443 HIS A O 1
ATOM 3397 N N . SER A 1 444 ? 23.232 0.238 17.159 1.00 68.62 444 SER A N 1
ATOM 3398 C CA . SER A 1 444 ? 22.017 -0.229 17.828 1.00 68.62 444 SER A CA 1
ATOM 3399 C C . SER A 1 444 ? 21.471 -1.462 17.105 1.00 68.62 444 SER A C 1
ATOM 3401 O O . SER A 1 444 ? 21.965 -1.817 16.030 1.00 68.62 444 SER A O 1
ATOM 3403 N N . TYR A 1 445 ? 20.482 -2.138 17.682 1.00 78.69 445 TYR A N 1
ATOM 3404 C CA . TYR A 1 445 ? 19.750 -3.208 17.012 1.00 78.69 445 TYR A CA 1
ATOM 3405 C C . TYR A 1 445 ? 18.335 -2.758 16.653 1.00 78.69 445 TYR A C 1
ATOM 3407 O O . TYR A 1 445 ? 17.794 -1.824 17.229 1.00 78.69 445 TYR A O 1
ATOM 3415 N N . TYR A 1 446 ? 17.726 -3.437 15.691 1.00 85.88 446 TYR A N 1
ATOM 3416 C CA . TYR A 1 446 ? 16.389 -3.122 15.206 1.00 85.88 446 TYR A CA 1
ATOM 3417 C C . TYR A 1 446 ? 15.514 -4.354 15.318 1.00 85.88 446 TYR A C 1
ATOM 3419 O O . TYR A 1 446 ? 15.920 -5.432 14.884 1.00 85.88 446 TYR A O 1
ATOM 3427 N N . LEU A 1 447 ? 14.313 -4.197 15.860 1.00 89.50 447 LEU A N 1
ATOM 3428 C CA . LEU A 1 447 ? 13.356 -5.285 15.999 1.00 89.50 447 LEU A CA 1
ATOM 3429 C C . LEU A 1 447 ? 12.279 -5.212 14.918 1.00 89.50 447 LEU A C 1
ATOM 3431 O O . LEU A 1 447 ? 11.789 -4.133 14.570 1.00 89.50 447 LEU A O 1
ATOM 3435 N N . TYR A 1 448 ? 11.879 -6.380 14.418 1.00 91.25 448 TYR A N 1
ATOM 3436 C CA . TYR A 1 448 ? 10.710 -6.532 13.560 1.00 91.25 448 TYR A CA 1
ATOM 3437 C C . TYR A 1 448 ? 10.022 -7.882 13.725 1.00 91.25 448 TYR A C 1
ATOM 3439 O O . TYR A 1 448 ? 10.634 -8.848 14.156 1.00 91.25 448 TYR A O 1
ATOM 3447 N N . ASP A 1 449 ? 8.754 -7.970 13.332 1.00 92.06 449 ASP A N 1
ATOM 3448 C CA . ASP A 1 449 ? 8.014 -9.229 13.266 1.00 92.06 449 ASP A CA 1
ATOM 3449 C C . ASP A 1 449 ? 7.989 -9.775 11.833 1.00 92.06 449 ASP A C 1
ATOM 3451 O O . ASP A 1 449 ? 7.383 -9.184 10.933 1.00 92.06 449 ASP A O 1
ATOM 3455 N N . ARG A 1 450 ? 8.585 -10.954 11.631 1.00 89.38 450 ARG A N 1
ATOM 3456 C CA . ARG A 1 450 ? 8.637 -11.664 10.345 1.00 89.38 450 ARG A CA 1
ATOM 3457 C C . ARG A 1 450 ? 7.267 -12.080 9.803 1.00 89.38 450 ARG A C 1
ATOM 3459 O O . ARG A 1 450 ? 7.123 -12.351 8.613 1.00 89.38 450 ARG A O 1
ATOM 3466 N N . THR A 1 451 ? 6.258 -12.196 10.671 1.00 88.81 451 THR A N 1
ATOM 3467 C CA . THR A 1 451 ? 4.881 -12.514 10.264 1.00 88.81 451 THR A CA 1
ATOM 3468 C C . THR A 1 451 ? 4.183 -11.307 9.638 1.00 88.81 451 THR A C 1
ATOM 3470 O O . THR A 1 451 ? 3.214 -11.473 8.895 1.00 88.81 451 THR A O 1
ATOM 3473 N N . ARG A 1 452 ? 4.684 -10.094 9.916 1.00 87.81 452 ARG A N 1
ATOM 3474 C CA . ARG A 1 452 ? 4.139 -8.817 9.434 1.00 87.81 452 ARG A CA 1
ATOM 3475 C C . ARG A 1 452 ? 5.019 -8.156 8.379 1.00 87.81 452 ARG A C 1
ATOM 3477 O O . ARG A 1 452 ? 4.494 -7.442 7.531 1.00 87.81 452 ARG A O 1
ATOM 3484 N N . MET A 1 453 ? 6.323 -8.421 8.399 1.00 87.69 453 MET A N 1
ATOM 3485 C CA . MET A 1 453 ? 7.305 -7.833 7.496 1.00 87.69 453 MET A CA 1
ATOM 3486 C C . MET A 1 453 ? 8.294 -8.890 7.004 1.00 87.69 453 MET A C 1
ATOM 3488 O O . MET A 1 453 ? 8.836 -9.659 7.784 1.00 87.69 453 MET A O 1
ATOM 3492 N N . THR A 1 454 ? 8.549 -8.938 5.696 1.00 87.88 454 THR A N 1
ATOM 3493 C CA . THR A 1 454 ? 9.495 -9.912 5.126 1.00 87.88 454 THR A CA 1
ATOM 3494 C C . THR A 1 454 ? 10.935 -9.578 5.503 1.00 87.88 454 THR A C 1
ATOM 3496 O O . THR A 1 454 ? 11.306 -8.405 5.447 1.00 87.88 454 THR A O 1
ATOM 3499 N N . ASP A 1 455 ? 11.765 -10.599 5.721 1.00 84.75 455 ASP A N 1
ATOM 3500 C CA . ASP A 1 455 ? 13.190 -10.446 6.042 1.00 84.75 455 ASP A CA 1
ATOM 3501 C C . ASP A 1 455 ? 13.945 -9.564 5.021 1.00 84.75 455 ASP A C 1
ATOM 3503 O O . ASP A 1 455 ? 14.768 -8.744 5.415 1.00 84.75 455 ASP A O 1
ATOM 3507 N N . ALA A 1 456 ? 13.625 -9.667 3.722 1.00 83.19 456 ALA A N 1
ATOM 3508 C CA . ALA A 1 456 ? 14.232 -8.843 2.666 1.00 83.19 456 ALA A CA 1
ATOM 3509 C C . ALA A 1 456 ? 13.909 -7.347 2.832 1.00 83.19 456 ALA A C 1
ATOM 3511 O O . ALA A 1 456 ? 14.796 -6.497 2.849 1.00 83.19 456 ALA A O 1
ATOM 3512 N N . PHE A 1 457 ? 12.631 -7.016 3.037 1.00 86.56 457 PHE A N 1
ATOM 3513 C CA . PHE A 1 457 ? 12.218 -5.634 3.282 1.00 86.56 457 PHE A CA 1
ATOM 3514 C C . PHE A 1 457 ? 12.806 -5.084 4.589 1.00 86.56 457 PHE A C 1
ATOM 3516 O O . PHE A 1 457 ? 13.289 -3.955 4.610 1.00 86.56 457 PHE A O 1
ATOM 3523 N N . ALA A 1 458 ? 12.819 -5.888 5.657 1.00 86.56 458 ALA A N 1
ATOM 3524 C CA . ALA A 1 458 ? 13.435 -5.513 6.927 1.00 86.56 458 ALA A CA 1
ATOM 3525 C C . ALA A 1 458 ? 14.933 -5.212 6.755 1.00 86.56 458 ALA A C 1
ATOM 3527 O O . ALA A 1 458 ? 15.429 -4.213 7.271 1.00 86.56 458 ALA A O 1
ATOM 3528 N N . ARG A 1 459 ? 15.638 -6.023 5.953 1.00 84.69 459 ARG A N 1
ATOM 3529 C CA . ARG A 1 459 ? 17.046 -5.811 5.596 1.00 84.69 459 ARG A CA 1
ATOM 3530 C C . ARG A 1 459 ? 17.254 -4.487 4.855 1.00 84.69 459 ARG A C 1
ATOM 3532 O O . ARG A 1 459 ? 18.189 -3.763 5.179 1.00 84.69 459 ARG A O 1
ATOM 3539 N N . TRP A 1 460 ? 16.390 -4.137 3.902 1.00 86.06 460 TRP A N 1
ATOM 3540 C CA . TRP A 1 460 ? 16.480 -2.856 3.186 1.00 86.06 460 TRP A CA 1
ATOM 3541 C C . TRP A 1 460 ? 16.171 -1.655 4.073 1.00 86.06 460 TRP A C 1
ATOM 3543 O O . TRP A 1 460 ? 16.881 -0.655 4.003 1.00 86.06 460 TRP A O 1
ATOM 3553 N N . ALA A 1 461 ? 15.148 -1.755 4.924 1.00 85.81 461 ALA A N 1
ATOM 3554 C CA . ALA A 1 461 ? 14.830 -0.719 5.902 1.00 85.81 461 ALA A CA 1
ATOM 3555 C C . ALA A 1 461 ? 16.005 -0.494 6.867 1.00 85.81 461 ALA A C 1
ATOM 3557 O O . ALA A 1 461 ? 16.347 0.646 7.164 1.00 85.81 461 ALA A O 1
ATOM 3558 N N . PHE A 1 462 ? 16.673 -1.573 7.276 1.00 87.12 462 PHE A N 1
ATOM 3559 C CA . PHE A 1 462 ? 17.858 -1.528 8.126 1.00 87.12 462 PHE A CA 1
ATOM 3560 C C . PHE A 1 462 ? 19.041 -0.853 7.434 1.00 87.12 462 PHE A C 1
ATOM 3562 O O . PHE A 1 462 ? 19.642 0.058 7.994 1.00 87.12 462 PHE A O 1
ATOM 3569 N N . LEU A 1 463 ? 19.345 -1.242 6.193 1.00 85.75 463 LEU A N 1
ATOM 3570 C CA . LEU A 1 463 ? 20.412 -0.612 5.409 1.00 85.75 463 LEU A CA 1
ATOM 3571 C C . LEU A 1 463 ? 20.145 0.886 5.190 1.00 85.75 463 LEU A C 1
ATOM 3573 O O . LEU A 1 463 ? 21.063 1.697 5.285 1.00 85.75 463 LEU A O 1
ATOM 3577 N N . ALA A 1 464 ? 18.885 1.260 4.949 1.00 85.44 464 ALA A N 1
ATOM 3578 C CA . ALA A 1 464 ? 18.483 2.655 4.817 1.00 85.44 464 ALA A CA 1
ATOM 3579 C C . ALA A 1 464 ? 18.606 3.435 6.139 1.00 85.44 464 ALA A C 1
ATOM 3581 O O . ALA A 1 464 ? 18.989 4.602 6.109 1.00 85.44 464 ALA A O 1
ATOM 3582 N N . ALA A 1 465 ? 18.313 2.803 7.282 1.00 83.31 465 ALA A N 1
ATOM 3583 C CA . ALA A 1 465 ? 18.456 3.409 8.606 1.00 83.31 465 ALA A CA 1
ATOM 3584 C C . ALA A 1 465 ? 19.929 3.611 9.004 1.00 83.31 465 ALA A C 1
ATOM 3586 O O . ALA A 1 465 ? 20.291 4.689 9.468 1.00 83.31 465 ALA A O 1
ATOM 3587 N N . GLU A 1 466 ? 20.792 2.617 8.762 1.00 83.00 466 GLU A N 1
ATOM 3588 C CA . GLU A 1 466 ? 22.238 2.720 9.025 1.00 83.00 466 GLU A CA 1
ATOM 3589 C C . GLU A 1 466 ? 22.936 3.709 8.079 1.00 83.00 466 GLU A C 1
ATOM 3591 O O . GLU A 1 466 ? 23.981 4.261 8.424 1.00 83.00 466 GLU A O 1
ATOM 3596 N N . ASN A 1 467 ? 22.359 3.938 6.893 1.00 84.44 467 ASN A N 1
ATOM 3597 C CA . ASN A 1 467 ? 22.801 4.937 5.922 1.00 84.44 467 ASN A CA 1
ATOM 3598 C C . ASN A 1 467 ? 24.306 4.833 5.579 1.00 84.44 467 ASN A C 1
ATOM 3600 O O . ASN A 1 467 ? 24.998 5.844 5.459 1.00 84.44 467 ASN A O 1
ATOM 3604 N N . ASP A 1 468 ? 24.824 3.605 5.424 1.00 87.50 468 ASP A N 1
ATOM 3605 C CA . ASP A 1 468 ? 26.193 3.333 4.955 1.00 87.50 468 ASP A CA 1
ATOM 3606 C C . ASP A 1 468 ? 26.172 2.989 3.450 1.00 87.50 468 ASP A C 1
ATOM 3608 O O . ASP A 1 468 ? 25.753 1.883 3.078 1.00 87.50 468 ASP A O 1
ATOM 3612 N N . PRO A 1 469 ? 26.629 3.896 2.559 1.00 88.62 469 PRO A N 1
ATOM 3613 C CA . PRO A 1 469 ? 26.596 3.692 1.110 1.00 88.62 469 PRO A CA 1
ATOM 3614 C C . PRO A 1 469 ? 27.353 2.456 0.621 1.00 88.62 469 PRO A C 1
ATOM 3616 O O . PRO A 1 469 ? 26.936 1.828 -0.351 1.00 88.62 469 PRO A O 1
ATOM 3619 N N . LEU A 1 470 ? 28.464 2.106 1.277 1.00 90.25 470 LEU A N 1
ATOM 3620 C CA . LEU A 1 470 ? 29.333 1.006 0.851 1.00 90.25 470 LEU A CA 1
ATOM 3621 C C . LEU A 1 470 ? 28.658 -0.336 1.147 1.00 90.25 470 LEU A C 1
ATOM 3623 O O . LEU A 1 470 ? 28.569 -1.202 0.279 1.00 90.25 470 LEU A O 1
ATOM 3627 N N . VAL A 1 471 ? 28.143 -0.484 2.372 1.00 87.50 471 VAL A N 1
ATOM 3628 C CA . VAL A 1 471 ? 27.441 -1.703 2.798 1.00 87.50 471 VAL A CA 1
ATOM 3629 C C . VAL A 1 471 ? 26.136 -1.857 2.023 1.00 87.50 471 VAL A C 1
ATOM 3631 O O . VAL A 1 471 ? 25.840 -2.950 1.549 1.00 87.50 471 VAL A O 1
ATOM 3634 N N . THR A 1 472 ? 25.397 -0.761 1.826 1.00 90.19 472 THR A N 1
ATOM 3635 C CA . THR A 1 472 ? 24.140 -0.761 1.065 1.00 90.19 472 THR A CA 1
ATOM 3636 C C . THR A 1 472 ? 24.362 -1.218 -0.374 1.00 90.19 472 THR A C 1
ATOM 3638 O O . THR A 1 472 ? 23.692 -2.143 -0.830 1.00 90.19 472 THR A O 1
ATOM 3641 N N . LEU A 1 473 ? 25.340 -0.638 -1.082 1.00 91.88 473 LEU A N 1
ATOM 3642 C CA . LEU A 1 473 ? 25.641 -1.027 -2.460 1.00 91.88 473 LEU A CA 1
ATOM 3643 C C . LEU A 1 473 ? 26.055 -2.502 -2.553 1.00 91.88 473 LEU A C 1
ATOM 3645 O O . LEU A 1 473 ? 25.554 -3.224 -3.417 1.00 91.88 473 LEU A O 1
ATOM 3649 N N . ALA A 1 474 ? 26.935 -2.963 -1.661 1.00 90.88 474 ALA A N 1
ATOM 3650 C CA . ALA A 1 474 ? 27.399 -4.347 -1.646 1.00 90.88 474 ALA A CA 1
ATOM 3651 C C . ALA A 1 474 ? 26.262 -5.342 -1.384 1.00 90.88 474 ALA A C 1
ATOM 3653 O O . ALA A 1 474 ? 26.092 -6.303 -2.136 1.00 90.88 474 ALA A O 1
ATOM 3654 N N . GLU A 1 475 ? 25.466 -5.111 -0.339 1.00 87.50 475 GLU A N 1
ATOM 3655 C CA . GLU A 1 475 ? 24.391 -6.020 0.058 1.00 87.50 475 GLU A CA 1
ATOM 3656 C C . GLU A 1 475 ? 23.263 -6.044 -0.967 1.00 87.50 475 GLU A C 1
ATOM 3658 O O . GLU A 1 475 ? 22.866 -7.132 -1.375 1.00 87.50 475 GLU A O 1
ATOM 3663 N N . CYS A 1 476 ? 22.810 -4.888 -1.466 1.00 90.06 476 CYS A N 1
ATOM 3664 C CA . CYS A 1 476 ? 21.806 -4.856 -2.530 1.00 90.06 476 CYS A CA 1
ATOM 3665 C C . CYS A 1 476 ? 22.309 -5.570 -3.792 1.00 90.06 476 CYS A C 1
ATOM 3667 O O . CYS A 1 476 ? 21.553 -6.300 -4.428 1.00 90.06 476 CYS A O 1
ATOM 3669 N N . THR A 1 477 ? 23.594 -5.425 -4.134 1.00 91.75 477 THR A N 1
ATOM 3670 C CA . THR A 1 477 ? 24.184 -6.120 -5.288 1.00 91.75 477 THR A CA 1
ATOM 3671 C C . THR A 1 477 ? 24.206 -7.635 -5.085 1.00 91.75 477 THR A C 1
ATOM 3673 O O . THR A 1 477 ? 23.827 -8.388 -5.985 1.00 91.75 477 THR A O 1
ATOM 3676 N N . ARG A 1 478 ? 24.631 -8.100 -3.905 1.00 90.88 478 ARG A N 1
ATOM 3677 C CA . ARG A 1 478 ? 24.675 -9.528 -3.554 1.00 90.88 478 ARG A CA 1
ATOM 3678 C C . ARG A 1 478 ? 23.277 -10.133 -3.481 1.00 90.88 478 ARG A C 1
ATOM 3680 O O . ARG A 1 478 ? 23.080 -11.256 -3.938 1.00 90.88 478 ARG A O 1
ATOM 3687 N N . GLU A 1 479 ? 22.321 -9.412 -2.906 1.00 86.94 479 GLU A N 1
ATOM 3688 C CA . GLU A 1 479 ? 20.939 -9.860 -2.761 1.00 86.94 479 GLU A CA 1
ATOM 3689 C C . GLU A 1 479 ? 20.222 -9.939 -4.101 1.00 86.94 479 GLU A C 1
ATOM 3691 O O . GLU A 1 479 ? 19.571 -10.958 -4.340 1.00 86.94 479 GLU A O 1
ATOM 3696 N N . GLU A 1 480 ? 20.390 -8.938 -4.976 1.00 89.25 480 GLU A N 1
ATOM 3697 C CA . GLU A 1 480 ? 19.940 -9.023 -6.365 1.00 89.25 480 GLU A CA 1
ATOM 3698 C C . GLU A 1 480 ? 20.555 -10.271 -6.984 1.00 89.25 480 GLU A C 1
ATOM 3700 O O . GLU A 1 480 ? 19.824 -11.230 -7.167 1.00 89.25 480 GLU A O 1
ATOM 3705 N N . CYS A 1 481 ? 21.883 -10.366 -7.125 1.00 90.12 481 CYS A N 1
ATOM 3706 C CA . CYS A 1 481 ? 22.536 -11.505 -7.788 1.00 90.12 481 CYS A CA 1
ATOM 3707 C C . CYS A 1 481 ? 22.113 -12.885 -7.245 1.00 90.12 481 CYS A C 1
ATOM 3709 O O . CYS A 1 481 ? 22.016 -13.843 -8.013 1.00 90.12 481 CYS A O 1
ATOM 3711 N N . ARG A 1 482 ? 21.883 -13.008 -5.929 1.00 88.19 482 ARG A N 1
ATOM 3712 C CA . ARG A 1 482 ? 21.479 -14.261 -5.271 1.00 88.19 482 ARG A CA 1
ATOM 3713 C C . ARG A 1 482 ? 20.005 -14.597 -5.495 1.00 88.19 482 ARG A C 1
ATOM 3715 O O . ARG A 1 482 ? 19.681 -15.762 -5.713 1.00 88.19 482 ARG A O 1
ATOM 3722 N N . THR A 1 483 ? 19.123 -13.610 -5.371 1.00 83.62 483 THR A N 1
ATOM 3723 C CA . THR A 1 483 ? 17.663 -13.810 -5.370 1.00 83.62 483 THR A CA 1
ATOM 3724 C C . THR A 1 483 ? 17.103 -13.760 -6.784 1.00 83.62 483 THR A C 1
ATOM 3726 O O . THR A 1 483 ? 16.292 -14.598 -7.177 1.00 83.62 483 THR A O 1
ATOM 3729 N N . TYR A 1 484 ? 17.579 -12.798 -7.567 1.00 82.31 484 TYR A N 1
ATOM 3730 C CA . TYR A 1 484 ? 17.258 -12.597 -8.968 1.00 82.31 484 TYR A CA 1
ATOM 3731 C C . TYR A 1 484 ? 18.577 -12.623 -9.730 1.00 82.31 484 TYR A C 1
ATOM 3733 O O . TYR A 1 484 ? 19.326 -11.671 -9.620 1.00 82.31 484 TYR A O 1
ATOM 3741 N N . PRO A 1 485 ? 18.908 -13.659 -10.512 1.00 86.75 485 PRO A N 1
ATOM 3742 C CA . PRO A 1 485 ? 20.217 -13.772 -11.155 1.00 86.75 485 PRO A CA 1
ATOM 3743 C C . PRO A 1 485 ? 20.394 -12.713 -12.262 1.00 86.75 485 PRO A C 1
ATOM 3745 O O . PRO A 1 485 ? 20.391 -13.033 -13.446 1.00 86.75 485 PRO A O 1
ATOM 3748 N N . ARG A 1 486 ? 20.533 -11.444 -11.867 1.00 90.31 486 ARG A N 1
ATOM 3749 C CA . ARG A 1 486 ? 20.659 -10.213 -12.642 1.00 90.31 486 ARG A CA 1
ATOM 3750 C C . ARG A 1 486 ? 21.608 -9.247 -11.921 1.00 90.31 486 ARG A C 1
ATOM 3752 O O . ARG A 1 486 ? 21.699 -9.285 -10.695 1.00 90.31 486 ARG A O 1
ATOM 3759 N N . PRO A 1 487 ? 22.278 -8.355 -12.663 1.00 93.75 487 PRO A N 1
ATOM 3760 C CA . PRO A 1 487 ? 23.063 -7.292 -12.060 1.00 93.75 487 PRO A CA 1
ATOM 3761 C C . PRO A 1 487 ? 22.157 -6.149 -11.558 1.00 93.75 487 PRO A C 1
ATOM 3763 O O . PRO A 1 487 ? 21.094 -5.874 -12.133 1.00 93.75 487 PRO A O 1
ATOM 3766 N N . LEU A 1 488 ? 22.587 -5.470 -10.492 1.00 93.12 488 LEU A N 1
ATOM 3767 C CA . LEU A 1 488 ? 21.903 -4.326 -9.885 1.00 93.12 488 LEU A CA 1
ATOM 3768 C C . LEU A 1 488 ? 22.149 -3.065 -10.723 1.00 93.12 488 LEU A C 1
ATOM 3770 O O . LEU A 1 488 ? 23.295 -2.669 -10.918 1.00 93.12 488 LEU A O 1
ATOM 3774 N N . ALA A 1 489 ? 21.090 -2.397 -11.182 1.00 91.88 489 ALA A N 1
ATOM 3775 C CA . ALA A 1 489 ? 21.215 -1.103 -11.856 1.00 91.88 489 ALA A CA 1
ATOM 3776 C C . ALA A 1 489 ? 21.474 0.014 -10.834 1.00 91.88 489 ALA A C 1
ATOM 3778 O O . ALA A 1 489 ? 20.739 0.105 -9.845 1.00 91.88 489 ALA A O 1
ATOM 3779 N N . ALA A 1 490 ? 22.454 0.887 -11.096 1.00 88.88 490 ALA A N 1
ATOM 3780 C CA . ALA A 1 490 ? 22.823 1.992 -10.202 1.00 88.88 490 ALA A CA 1
ATOM 3781 C C . ALA A 1 490 ? 21.627 2.893 -9.838 1.00 88.88 490 ALA A C 1
ATOM 3783 O O . ALA A 1 490 ? 21.452 3.262 -8.677 1.00 88.88 490 ALA A O 1
ATOM 3784 N N . ASP A 1 491 ? 20.759 3.169 -10.813 1.00 88.06 491 ASP A N 1
ATOM 3785 C CA . ASP A 1 491 ? 19.594 4.049 -10.661 1.00 88.06 491 ASP A CA 1
ATOM 3786 C C . ASP A 1 491 ? 18.535 3.499 -9.693 1.00 88.06 491 ASP A C 1
ATOM 3788 O O . ASP A 1 491 ? 17.717 4.251 -9.161 1.00 88.06 491 ASP A O 1
ATOM 3792 N N . THR A 1 492 ? 18.552 2.193 -9.409 1.00 87.81 492 THR A N 1
ATOM 3793 C CA . THR A 1 492 ? 17.601 1.566 -8.478 1.00 87.81 492 THR A CA 1
ATOM 3794 C C . THR A 1 492 ? 17.738 2.147 -7.071 1.00 87.81 492 THR A C 1
ATOM 3796 O O . THR A 1 492 ? 16.731 2.348 -6.390 1.00 87.81 492 THR A O 1
ATOM 3799 N N . LEU A 1 493 ? 18.967 2.481 -6.661 1.00 89.88 493 LEU A N 1
ATOM 3800 C CA . LEU A 1 493 ? 19.269 3.027 -5.335 1.00 89.88 493 LEU A CA 1
ATOM 3801 C C . LEU A 1 493 ? 18.867 4.505 -5.184 1.00 89.88 493 LEU A C 1
ATOM 3803 O O . LEU A 1 493 ? 18.800 5.000 -4.061 1.00 89.88 493 LEU A O 1
ATOM 3807 N N . ALA A 1 494 ? 18.537 5.199 -6.279 1.00 88.62 494 ALA A N 1
ATOM 3808 C CA . ALA A 1 494 ? 18.066 6.584 -6.236 1.00 88.62 494 ALA A CA 1
ATOM 3809 C C . ALA A 1 494 ? 16.632 6.714 -5.700 1.00 88.62 494 ALA A C 1
ATOM 3811 O O . ALA A 1 494 ? 16.226 7.779 -5.230 1.00 88.62 494 ALA A O 1
ATOM 3812 N N . ASN A 1 495 ? 15.855 5.632 -5.752 1.00 85.38 495 ASN A N 1
ATOM 3813 C CA . ASN A 1 495 ? 14.494 5.605 -5.235 1.00 85.38 495 ASN A CA 1
ATOM 3814 C C . ASN A 1 495 ? 14.473 5.390 -3.712 1.00 85.38 495 ASN A C 1
ATOM 3816 O O . ASN A 1 495 ? 15.457 4.980 -3.094 1.00 85.38 495 ASN A O 1
ATOM 3820 N N . ALA A 1 496 ? 13.324 5.658 -3.085 1.00 80.19 496 ALA A N 1
ATOM 3821 C CA . ALA A 1 496 ? 13.102 5.238 -1.703 1.00 80.19 496 ALA A CA 1
ATOM 3822 C C . ALA A 1 496 ? 13.217 3.697 -1.600 1.00 80.19 496 ALA A C 1
ATOM 3824 O O . ALA A 1 496 ? 12.728 3.013 -2.502 1.00 80.19 496 ALA A O 1
ATOM 3825 N N . PRO A 1 497 ? 13.818 3.144 -0.529 1.00 83.44 497 PRO A N 1
ATOM 3826 C CA . PRO A 1 497 ? 14.168 3.810 0.732 1.00 83.44 497 PRO A CA 1
ATOM 3827 C C . PRO A 1 497 ? 15.550 4.491 0.769 1.00 83.44 497 PRO A C 1
ATOM 3829 O O . PRO A 1 497 ? 15.746 5.355 1.614 1.00 83.44 497 PRO A O 1
ATOM 3832 N N . PHE A 1 498 ? 16.469 4.175 -0.149 1.00 86.25 498 PHE A N 1
ATOM 3833 C CA . PHE A 1 498 ? 17.881 4.575 -0.040 1.00 86.25 498 PHE A CA 1
ATOM 3834 C C . PHE A 1 498 ? 18.183 6.007 -0.494 1.00 86.25 498 PHE A C 1
ATOM 3836 O O . PHE A 1 498 ? 19.032 6.664 0.099 1.00 86.25 498 PHE A O 1
ATOM 3843 N N . ARG A 1 499 ? 17.490 6.513 -1.525 1.00 87.44 499 ARG A N 1
ATOM 3844 C CA . ARG A 1 499 ? 17.669 7.884 -2.054 1.00 87.44 499 ARG A CA 1
ATOM 3845 C C . ARG A 1 499 ? 19.134 8.253 -2.355 1.00 87.44 499 ARG A C 1
ATOM 3847 O O . ARG A 1 499 ? 19.527 9.409 -2.200 1.00 87.44 499 ARG A O 1
ATOM 3854 N N . MET A 1 500 ? 19.935 7.283 -2.790 1.00 89.00 500 MET A N 1
ATOM 3855 C CA . MET A 1 500 ? 21.347 7.472 -3.116 1.00 89.00 500 MET A CA 1
ATOM 3856 C C . MET A 1 500 ? 21.486 8.052 -4.521 1.00 89.00 500 MET A C 1
ATOM 3858 O O . MET A 1 500 ? 21.055 7.443 -5.499 1.00 89.00 500 MET A O 1
ATOM 3862 N N . ASP A 1 501 ? 22.105 9.225 -4.643 1.00 89.12 501 ASP A N 1
ATOM 3863 C CA . ASP A 1 501 ? 22.375 9.803 -5.956 1.00 89.12 501 ASP A CA 1
ATOM 3864 C C . ASP A 1 501 ? 23.499 9.043 -6.685 1.00 89.12 501 ASP A C 1
ATOM 3866 O O . ASP A 1 501 ? 24.318 8.341 -6.085 1.00 89.12 501 ASP A O 1
ATOM 3870 N N . ALA A 1 502 ? 23.564 9.210 -8.006 1.00 87.69 502 ALA A N 1
ATOM 3871 C CA . ALA A 1 502 ? 24.551 8.520 -8.834 1.00 87.69 502 ALA A CA 1
ATOM 3872 C C . ALA A 1 502 ? 26.004 8.820 -8.409 1.00 87.69 502 ALA A C 1
ATOM 3874 O O . ALA A 1 502 ? 26.872 7.956 -8.540 1.00 87.69 502 ALA A O 1
ATOM 3875 N N . ASN A 1 503 ? 26.279 10.014 -7.864 1.00 89.81 503 ASN A N 1
ATOM 3876 C CA . ASN A 1 503 ? 27.614 10.362 -7.376 1.00 89.81 503 ASN A CA 1
ATOM 3877 C C . ASN A 1 503 ? 27.960 9.609 -6.090 1.00 89.81 503 ASN A C 1
ATOM 3879 O O . ASN A 1 503 ? 29.080 9.113 -5.973 1.00 89.81 503 ASN A O 1
ATOM 3883 N N . THR A 1 504 ? 27.015 9.490 -5.150 1.00 91.31 504 THR A N 1
ATOM 3884 C CA . THR A 1 504 ? 27.197 8.701 -3.925 1.00 91.31 504 THR A CA 1
ATOM 3885 C C . THR A 1 504 ? 27.450 7.242 -4.268 1.00 91.31 504 THR A C 1
ATOM 3887 O O . THR A 1 504 ? 28.397 6.663 -3.747 1.00 91.31 504 THR A O 1
ATOM 3890 N N . VAL A 1 505 ? 26.679 6.660 -5.192 1.00 91.19 505 VAL A N 1
ATOM 3891 C CA . VAL A 1 505 ? 26.872 5.266 -5.632 1.00 91.19 505 VAL A CA 1
ATOM 3892 C C . VAL A 1 505 ? 28.246 5.074 -6.291 1.00 91.19 505 VAL A C 1
ATOM 3894 O O . VAL A 1 505 ? 28.963 4.126 -5.971 1.00 91.19 505 VAL A O 1
ATOM 3897 N N . ALA A 1 506 ? 28.663 5.991 -7.169 1.00 90.69 506 ALA A N 1
ATOM 3898 C CA . ALA A 1 506 ? 29.968 5.915 -7.826 1.00 90.69 506 ALA A CA 1
ATOM 3899 C C . ALA A 1 506 ? 31.142 6.090 -6.846 1.00 90.69 506 ALA A C 1
ATOM 3901 O O . ALA A 1 506 ? 32.121 5.348 -6.920 1.00 90.69 506 ALA A O 1
ATOM 3902 N N . SER A 1 507 ? 31.038 7.046 -5.918 1.00 92.62 507 SER A N 1
ATOM 3903 C CA . SER A 1 507 ? 32.023 7.270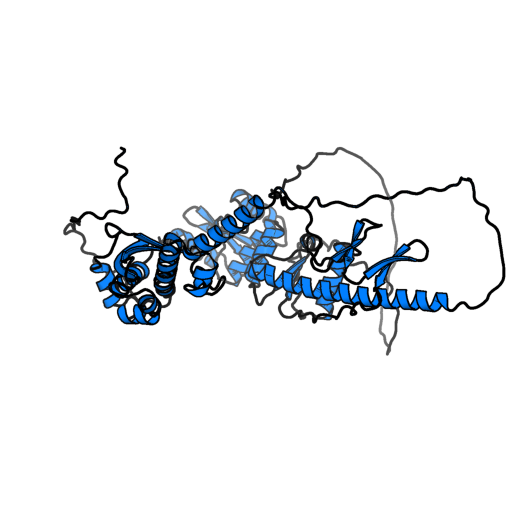 -4.852 1.00 92.62 507 SER A CA 1
ATOM 3904 C C . SER A 1 507 ? 32.112 6.064 -3.919 1.00 92.62 507 SER A C 1
ATOM 3906 O O . SER A 1 507 ? 33.209 5.618 -3.585 1.00 92.62 507 SER A O 1
ATOM 3908 N N . ALA A 1 508 ? 30.961 5.481 -3.567 1.00 91.25 508 ALA A N 1
ATOM 3909 C CA . ALA A 1 508 ? 30.891 4.274 -2.761 1.00 91.25 508 ALA A CA 1
ATOM 3910 C C . ALA A 1 508 ? 31.630 3.119 -3.448 1.00 91.25 508 ALA A C 1
ATOM 3912 O O . ALA A 1 508 ? 32.521 2.511 -2.862 1.00 91.25 508 ALA A O 1
ATOM 3913 N N . PHE A 1 509 ? 31.355 2.878 -4.730 1.00 92.94 509 PHE A N 1
ATOM 3914 C CA . PHE A 1 509 ? 32.059 1.842 -5.479 1.00 92.94 509 PHE A CA 1
ATOM 3915 C C . PHE A 1 509 ? 33.579 2.071 -5.531 1.00 92.94 509 PHE A C 1
ATOM 3917 O O . PHE A 1 509 ? 34.337 1.124 -5.348 1.00 92.94 509 PHE A O 1
ATOM 3924 N N . GLN A 1 510 ? 34.043 3.310 -5.735 1.00 92.44 510 GLN A N 1
ATOM 3925 C CA . GLN A 1 510 ? 35.481 3.615 -5.738 1.00 92.44 510 GLN A CA 1
ATOM 3926 C C . GLN A 1 510 ? 36.147 3.285 -4.400 1.00 92.44 510 GLN A C 1
ATOM 3928 O O . GLN A 1 510 ? 37.192 2.643 -4.387 1.00 92.44 510 GLN A O 1
ATOM 3933 N N . GLN A 1 511 ? 35.520 3.666 -3.286 1.00 90.81 511 GLN A N 1
ATOM 3934 C CA . GLN A 1 511 ? 36.018 3.348 -1.946 1.00 90.81 511 GLN A CA 1
ATOM 3935 C C . GLN A 1 511 ? 35.975 1.838 -1.660 1.00 90.81 511 GLN A C 1
ATOM 3937 O O . GLN A 1 511 ? 36.874 1.309 -1.014 1.00 90.81 511 GLN A O 1
ATOM 3942 N N . MET A 1 512 ? 34.968 1.119 -2.171 1.00 90.69 512 MET A N 1
ATOM 3943 C CA . MET A 1 512 ? 34.871 -0.340 -2.028 1.00 90.69 512 MET A CA 1
ATOM 3944 C C . MET A 1 512 ? 36.046 -1.075 -2.680 1.00 90.69 512 MET A C 1
ATOM 3946 O O . MET A 1 512 ? 36.473 -2.092 -2.149 1.00 90.69 512 MET A O 1
ATOM 3950 N N . GLN A 1 513 ? 36.603 -0.561 -3.784 1.00 88.50 513 GLN A N 1
ATOM 3951 C CA . GLN A 1 513 ? 37.745 -1.193 -4.463 1.00 88.50 513 GLN A CA 1
ATOM 3952 C C . GLN A 1 513 ? 39.042 -1.165 -3.636 1.00 88.50 513 GLN A C 1
ATOM 3954 O O . GLN A 1 513 ? 39.957 -1.940 -3.910 1.00 88.50 513 GLN A O 1
ATOM 3959 N N . GLU A 1 514 ? 39.139 -0.294 -2.629 1.00 88.56 514 GLU A N 1
ATOM 3960 C CA . GLU A 1 514 ? 40.295 -0.215 -1.725 1.00 88.56 514 GLU A CA 1
ATOM 3961 C C . GLU A 1 514 ? 40.177 -1.168 -0.521 1.00 88.56 514 GLU A C 1
ATOM 3963 O O . GLU A 1 514 ? 41.137 -1.345 0.230 1.00 88.56 514 GLU A O 1
ATOM 3968 N N . LEU A 1 515 ? 39.009 -1.792 -0.332 1.00 88.00 515 LEU A N 1
ATOM 3969 C CA . LEU A 1 515 ? 38.681 -2.635 0.815 1.00 88.00 515 LEU A CA 1
ATOM 3970 C C . LEU A 1 515 ? 38.571 -4.107 0.392 1.00 88.00 515 LEU A C 1
ATOM 3972 O O . LEU A 1 515 ? 37.817 -4.453 -0.515 1.00 88.00 515 LEU A O 1
ATOM 3976 N N . GLU A 1 516 ? 39.272 -5.003 1.093 1.00 83.38 516 GLU A N 1
ATOM 3977 C CA . GLU A 1 516 ? 39.258 -6.442 0.770 1.00 83.38 516 GLU A CA 1
ATOM 3978 C C . GLU A 1 516 ? 37.862 -7.081 0.926 1.00 83.38 516 GLU A C 1
ATOM 3980 O O . GLU A 1 516 ? 37.512 -7.978 0.154 1.00 83.38 516 GLU A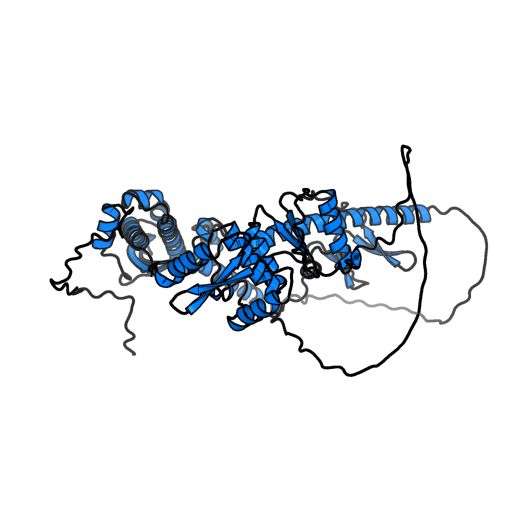 O 1
ATOM 3985 N N . ASP A 1 517 ? 37.032 -6.573 1.847 1.00 78.88 517 ASP A N 1
ATOM 3986 C CA . ASP A 1 517 ? 35.683 -7.088 2.157 1.00 78.88 517 ASP A CA 1
ATOM 3987 C C . ASP A 1 517 ? 34.672 -6.978 0.999 1.00 78.88 517 ASP A C 1
ATOM 3989 O O . ASP A 1 517 ? 33.613 -7.613 1.028 1.00 78.88 517 ASP A O 1
ATOM 3993 N N . PHE A 1 518 ? 34.970 -6.140 0.003 1.00 88.06 518 PHE A N 1
ATOM 3994 C CA . PHE A 1 518 ? 34.101 -5.865 -1.145 1.00 88.06 518 PHE A CA 1
ATOM 3995 C C . PHE A 1 518 ? 34.752 -6.241 -2.479 1.00 88.06 518 PHE A C 1
ATOM 3997 O O . PHE A 1 518 ? 34.287 -5.828 -3.541 1.00 88.06 518 PHE A O 1
ATOM 4004 N N . SER A 1 519 ? 35.825 -7.035 -2.431 1.00 88.12 519 SER A N 1
ATOM 4005 C CA . SER A 1 519 ? 36.580 -7.477 -3.610 1.00 88.12 519 SER A CA 1
ATOM 4006 C C . SER A 1 519 ? 35.774 -8.350 -4.581 1.00 88.12 519 SER A C 1
ATOM 4008 O O . SER A 1 519 ? 36.180 -8.520 -5.734 1.00 88.12 519 SER A O 1
ATOM 4010 N N . ASP A 1 520 ? 34.630 -8.879 -4.141 1.00 91.25 520 ASP A N 1
ATOM 4011 C CA . ASP A 1 520 ? 33.678 -9.607 -4.974 1.00 91.25 520 ASP A CA 1
ATOM 4012 C C . ASP A 1 520 ? 32.832 -8.682 -5.862 1.00 91.25 520 ASP A C 1
ATOM 4014 O O . ASP A 1 520 ? 32.321 -9.138 -6.882 1.00 91.25 520 ASP A O 1
ATOM 4018 N N . ILE A 1 521 ? 32.675 -7.401 -5.516 1.00 94.00 521 ILE A N 1
ATOM 4019 C CA . ILE A 1 521 ? 31.775 -6.481 -6.222 1.00 94.00 521 ILE A CA 1
ATOM 4020 C C . ILE A 1 521 ? 32.476 -5.825 -7.415 1.00 94.00 521 ILE A C 1
ATOM 4022 O O . ILE A 1 521 ? 33.491 -5.139 -7.286 1.00 94.00 521 ILE A O 1
ATOM 4026 N N . GLU A 1 522 ? 31.873 -5.972 -8.592 1.00 94.19 522 GLU A N 1
ATOM 4027 C CA . GLU A 1 522 ? 32.346 -5.416 -9.856 1.00 94.19 522 GLU A CA 1
ATOM 4028 C C . GLU A 1 522 ? 31.280 -4.583 -10.579 1.00 94.19 522 GLU A C 1
ATOM 4030 O O . GLU A 1 522 ? 30.086 -4.666 -10.296 1.00 94.19 522 GLU A O 1
ATOM 4035 N N . GLN A 1 523 ? 31.735 -3.792 -11.556 1.00 94.94 523 GLN A N 1
ATOM 4036 C CA . GLN A 1 523 ? 30.911 -2.941 -12.409 1.00 94.94 523 GLN A CA 1
ATOM 4037 C C . GLN A 1 523 ? 30.934 -3.424 -13.866 1.00 94.94 523 GLN A C 1
ATOM 4039 O O . GLN A 1 523 ? 31.998 -3.704 -14.419 1.00 94.94 523 GLN A O 1
ATOM 4044 N N . VAL A 1 524 ? 29.773 -3.396 -14.522 1.00 94.25 524 VAL A N 1
ATOM 4045 C CA . VAL A 1 524 ? 29.632 -3.485 -15.985 1.00 94.25 524 VAL A CA 1
ATOM 4046 C C . VAL A 1 524 ? 28.839 -2.291 -16.512 1.00 94.25 524 VAL A C 1
ATOM 4048 O O . VAL A 1 524 ? 28.099 -1.635 -15.774 1.00 94.25 524 VAL A O 1
ATOM 4051 N N . LYS A 1 525 ? 29.015 -1.980 -17.796 1.00 93.56 525 LYS A N 1
ATOM 4052 C CA . LYS A 1 525 ? 28.241 -0.950 -18.492 1.00 93.56 525 LYS A CA 1
ATOM 4053 C C . LYS A 1 525 ? 27.608 -1.543 -19.733 1.00 93.56 525 LYS A C 1
ATOM 4055 O O . LYS A 1 525 ? 28.258 -2.334 -20.411 1.00 93.56 525 LYS A O 1
ATOM 4060 N N . ASN A 1 526 ? 26.379 -1.135 -20.019 1.00 90.94 526 ASN A N 1
ATOM 4061 C CA . ASN A 1 526 ? 25.732 -1.475 -21.279 1.00 90.94 526 ASN A CA 1
ATOM 4062 C C . ASN A 1 526 ? 26.135 -0.498 -22.398 1.00 90.94 526 ASN A C 1
ATOM 4064 O O . ASN A 1 526 ? 26.841 0.493 -22.177 1.00 90.94 526 ASN A O 1
ATOM 4068 N N . SER A 1 527 ? 25.644 -0.761 -23.602 1.00 89.06 527 SER A N 1
ATOM 4069 C CA . SER A 1 527 ? 25.906 0.014 -24.813 1.00 89.06 527 SER A CA 1
ATOM 4070 C C . SER A 1 527 ? 25.353 1.447 -24.782 1.00 89.06 527 SER A C 1
ATOM 4072 O O . SER A 1 527 ? 25.872 2.310 -25.493 1.00 89.06 527 SER A O 1
ATOM 4074 N N . ILE A 1 528 ? 24.363 1.734 -23.926 1.00 85.88 528 ILE A N 1
ATOM 4075 C CA . ILE A 1 528 ? 23.813 3.083 -23.684 1.00 85.88 528 ILE A CA 1
ATOM 4076 C C . ILE A 1 528 ? 24.648 3.857 -22.639 1.00 85.88 528 ILE A C 1
ATOM 4078 O O . ILE A 1 528 ? 24.559 5.081 -22.543 1.00 85.88 528 ILE A O 1
ATOM 4082 N N . GLY A 1 529 ? 25.537 3.173 -21.913 1.00 86.62 529 GLY A N 1
ATOM 4083 C CA . GLY A 1 529 ? 26.425 3.759 -20.907 1.00 86.62 529 GLY A CA 1
ATOM 4084 C C . GLY A 1 529 ? 25.873 3.735 -19.480 1.00 86.62 529 GLY A C 1
ATOM 4085 O O . GLY A 1 529 ? 26.495 4.312 -18.584 1.00 86.62 529 GLY A O 1
ATOM 4086 N N . GLU A 1 530 ? 24.749 3.057 -19.249 1.00 89.56 530 GLU A N 1
ATOM 4087 C CA . GLU A 1 530 ? 24.198 2.830 -17.914 1.00 89.56 530 GLU A CA 1
ATOM 4088 C C . GLU A 1 530 ? 25.096 1.883 -17.117 1.00 89.56 530 GLU A C 1
ATOM 4090 O O . GLU A 1 530 ? 25.729 0.973 -17.660 1.00 89.56 530 GLU A O 1
ATOM 4095 N N . THR A 1 531 ? 25.160 2.108 -15.808 1.00 93.12 531 THR A N 1
ATOM 4096 C CA . THR A 1 531 ? 26.047 1.377 -14.904 1.00 93.12 531 THR A CA 1
ATOM 4097 C C . THR A 1 531 ? 25.285 0.327 -14.111 1.00 93.12 531 THR A C 1
ATOM 4099 O O . THR A 1 531 ? 24.264 0.625 -13.488 1.00 93.12 531 THR A O 1
ATOM 4102 N N . TYR A 1 532 ? 25.844 -0.880 -14.079 1.00 93.94 532 TYR A N 1
ATOM 4103 C CA . TYR A 1 532 ? 25.336 -2.000 -13.307 1.00 93.94 532 TYR A CA 1
ATOM 4104 C C . TYR A 1 532 ? 26.436 -2.597 -12.426 1.00 93.94 532 TYR A C 1
ATOM 4106 O O . TYR A 1 532 ? 27.614 -2.574 -12.791 1.00 93.94 532 TYR A O 1
ATOM 4114 N N . TYR A 1 533 ? 26.038 -3.160 -11.290 1.00 95.25 533 TYR A N 1
ATOM 4115 C CA . TYR A 1 533 ? 26.915 -3.796 -10.314 1.00 95.25 533 TYR A CA 1
ATOM 4116 C C . TYR A 1 533 ? 26.548 -5.268 -10.140 1.00 95.25 533 TYR A C 1
ATOM 4118 O O . TYR A 1 533 ? 25.373 -5.635 -10.187 1.00 95.25 533 TYR A O 1
ATOM 4126 N N . TYR A 1 534 ? 27.546 -6.125 -9.948 1.00 95.31 534 TYR A N 1
ATOM 4127 C CA . TYR A 1 534 ? 27.346 -7.557 -9.724 1.00 95.31 534 TYR A CA 1
ATOM 4128 C C . TYR A 1 534 ? 28.416 -8.121 -8.784 1.00 95.31 534 TYR A C 1
ATOM 4130 O O . TYR A 1 534 ? 29.493 -7.545 -8.651 1.00 95.31 534 TYR A O 1
ATOM 4138 N N . SER A 1 535 ? 28.119 -9.244 -8.125 1.00 94.75 535 SER A N 1
ATOM 4139 C CA . SER A 1 535 ? 29.101 -9.979 -7.316 1.00 94.75 535 SER A CA 1
ATOM 4140 C C . SER A 1 535 ? 29.701 -11.117 -8.141 1.00 94.75 535 SER A C 1
ATOM 4142 O O . SER A 1 535 ? 28.967 -11.986 -8.620 1.00 94.75 535 SER A O 1
ATOM 4144 N N . ARG A 1 536 ? 31.029 -11.134 -8.290 1.00 93.12 536 ARG A N 1
ATOM 4145 C CA . ARG A 1 536 ? 31.796 -12.145 -9.038 1.00 93.12 536 ARG A CA 1
ATOM 4146 C C . ARG A 1 536 ? 31.634 -13.551 -8.455 1.00 93.12 536 ARG A C 1
ATOM 4148 O O . ARG A 1 536 ? 31.712 -14.533 -9.190 1.00 93.12 536 ARG A O 1
ATOM 4155 N N . ASP A 1 537 ? 31.373 -13.644 -7.154 1.00 91.62 537 ASP A N 1
ATOM 4156 C CA . ASP A 1 537 ? 31.156 -14.917 -6.462 1.00 91.62 537 ASP A CA 1
ATOM 4157 C C . ASP A 1 537 ? 29.797 -15.543 -6.809 1.00 91.62 537 ASP A C 1
ATOM 4159 O O . ASP A 1 537 ? 29.629 -16.761 -6.735 1.00 91.62 537 ASP A O 1
ATOM 4163 N N . LEU A 1 538 ? 28.822 -14.716 -7.199 1.00 89.69 538 LEU A N 1
ATOM 4164 C CA . LEU A 1 538 ? 27.450 -15.136 -7.496 1.00 89.69 538 LEU A CA 1
ATOM 4165 C C . LEU A 1 538 ? 27.147 -15.163 -8.998 1.00 89.69 538 LEU A C 1
ATOM 4167 O O . LEU A 1 538 ? 26.285 -15.924 -9.436 1.00 89.69 538 LEU A O 1
ATOM 4171 N N . MET A 1 539 ? 27.835 -14.343 -9.793 1.00 91.00 539 MET A N 1
ATOM 4172 C CA . MET A 1 539 ? 27.567 -14.167 -11.215 1.00 91.00 539 MET A CA 1
ATOM 4173 C C . MET A 1 539 ? 28.860 -13.965 -12.009 1.00 91.00 539 MET A C 1
ATOM 4175 O O . MET A 1 539 ? 29.732 -13.184 -11.638 1.00 91.00 539 MET A O 1
ATOM 4179 N N . SER A 1 540 ? 28.961 -14.643 -13.156 1.00 93.19 540 SER A N 1
ATOM 4180 C CA . SER A 1 540 ? 30.070 -14.431 -14.092 1.00 93.19 540 SER A CA 1
ATOM 4181 C C . SER A 1 540 ? 29.941 -13.099 -14.833 1.00 93.19 540 SER A C 1
ATOM 4183 O O . SER A 1 540 ? 28.836 -12.643 -15.133 1.00 93.19 540 SER A O 1
ATOM 4185 N N . ARG A 1 541 ? 31.079 -12.515 -15.208 1.00 93.62 541 ARG A N 1
ATOM 4186 C CA . ARG A 1 541 ? 31.128 -11.253 -15.953 1.00 93.62 541 ARG A CA 1
ATOM 4187 C C . ARG A 1 541 ? 30.341 -11.285 -17.265 1.00 93.62 541 ARG A C 1
ATOM 4189 O O . ARG A 1 541 ? 29.587 -10.364 -17.544 1.00 93.62 541 ARG A O 1
ATOM 4196 N N . GLU A 1 542 ? 30.491 -12.351 -18.047 1.00 92.56 542 GLU A N 1
ATOM 4197 C CA . GLU A 1 542 ? 29.822 -12.514 -19.348 1.00 92.56 542 GLU A CA 1
ATOM 4198 C C . GLU A 1 542 ? 28.293 -12.517 -19.194 1.00 92.56 542 GLU A C 1
ATOM 4200 O O . GLU A 1 542 ? 27.569 -11.898 -19.975 1.00 92.56 542 GLU A O 1
ATOM 4205 N N . MET A 1 543 ? 27.800 -13.173 -18.139 1.00 91.06 543 MET A N 1
ATOM 4206 C CA . MET A 1 543 ? 26.380 -13.183 -17.795 1.00 91.06 543 MET A CA 1
ATOM 4207 C C . MET A 1 543 ? 25.900 -11.798 -17.346 1.00 91.06 543 MET A C 1
ATOM 4209 O O . MET A 1 543 ? 24.828 -11.368 -17.766 1.00 91.06 543 MET A O 1
ATOM 4213 N N . ALA A 1 544 ? 26.691 -11.087 -16.537 1.00 92.00 544 ALA A N 1
ATOM 4214 C CA . ALA A 1 544 ? 26.367 -9.729 -16.106 1.00 92.00 544 ALA A CA 1
ATOM 4215 C C . ALA A 1 544 ? 26.299 -8.752 -17.292 1.00 92.00 544 ALA A C 1
ATOM 4217 O O . ALA A 1 544 ? 25.344 -7.986 -17.385 1.00 92.00 544 ALA A O 1
ATOM 4218 N N . GLU A 1 545 ? 27.260 -8.813 -18.221 1.00 92.81 545 GLU A N 1
ATOM 4219 C CA . GLU A 1 545 ? 27.282 -7.994 -19.442 1.00 92.81 545 GLU A CA 1
ATOM 4220 C C . GLU A 1 545 ? 26.054 -8.279 -20.320 1.00 92.81 545 GLU A C 1
ATOM 4222 O O . GLU A 1 545 ? 25.327 -7.355 -20.684 1.00 92.81 545 GLU A O 1
ATOM 4227 N N . SER A 1 546 ? 25.754 -9.557 -20.584 1.00 91.75 546 SER A N 1
ATOM 4228 C CA . SER A 1 546 ? 24.583 -9.941 -21.383 1.00 91.75 546 SER A CA 1
ATOM 4229 C C . SER A 1 546 ? 23.262 -9.493 -20.752 1.00 91.75 546 SER A C 1
ATOM 4231 O O . SER A 1 546 ? 22.374 -9.024 -21.462 1.00 91.75 546 SER A O 1
ATOM 4233 N N . LEU A 1 547 ? 23.113 -9.620 -19.431 1.00 90.94 547 LEU A N 1
ATOM 4234 C CA . LEU A 1 547 ? 21.888 -9.219 -18.741 1.00 90.94 547 LEU A CA 1
ATOM 4235 C C . LEU A 1 547 ? 21.764 -7.700 -18.613 1.00 90.94 547 LEU A C 1
ATOM 4237 O O . LEU A 1 547 ? 20.654 -7.185 -18.711 1.00 90.94 547 LEU A O 1
ATOM 4241 N N . ALA A 1 548 ? 22.867 -6.976 -18.425 1.00 90.31 548 ALA A N 1
ATOM 4242 C CA . ALA A 1 548 ? 22.862 -5.516 -18.425 1.00 90.31 548 ALA A CA 1
ATOM 4243 C C . ALA A 1 548 ? 22.412 -4.951 -19.786 1.00 90.31 548 ALA A C 1
ATOM 4245 O O . ALA A 1 548 ? 21.608 -4.017 -19.821 1.00 90.31 548 ALA A O 1
ATOM 4246 N N . GLU A 1 549 ? 22.861 -5.546 -20.899 1.00 90.81 549 GLU A N 1
ATOM 4247 C CA . GLU A 1 549 ? 22.355 -5.210 -22.240 1.00 90.81 549 GLU A CA 1
ATOM 4248 C C . GLU A 1 549 ? 20.870 -5.553 -22.378 1.00 90.81 549 GLU A C 1
ATOM 4250 O O . GLU A 1 549 ? 20.069 -4.711 -22.787 1.00 90.81 549 GLU A O 1
ATOM 4255 N N . PHE A 1 550 ? 20.468 -6.759 -21.966 1.00 87.25 550 PHE A N 1
ATOM 4256 C CA . PHE A 1 550 ? 19.072 -7.170 -22.057 1.00 87.25 550 PHE A CA 1
ATOM 4257 C C . PHE A 1 550 ? 18.140 -6.236 -21.271 1.00 87.25 550 PHE A C 1
ATOM 4259 O O . PHE A 1 550 ? 17.119 -5.801 -21.795 1.00 87.25 550 PHE A O 1
ATOM 4266 N N . TYR A 1 551 ? 18.474 -5.897 -20.022 1.00 83.25 551 TYR A N 1
ATOM 4267 C CA . TYR A 1 551 ? 17.611 -5.074 -19.170 1.00 83.25 551 TYR A CA 1
ATOM 4268 C C . TYR A 1 551 ? 17.612 -3.588 -19.530 1.00 83.25 551 TYR A C 1
ATOM 4270 O O . TYR A 1 551 ? 16.564 -2.962 -19.378 1.00 83.25 551 TYR A O 1
ATOM 4278 N N . GLY A 1 552 ? 18.744 -3.036 -19.973 1.00 80.12 552 GLY A N 1
ATOM 4279 C CA . GLY A 1 552 ? 18.849 -1.612 -20.297 1.00 80.12 552 GLY A CA 1
ATOM 4280 C C . GLY A 1 552 ? 18.517 -1.262 -21.749 1.00 80.12 552 GLY A C 1
ATOM 4281 O O . GLY A 1 552 ? 18.161 -0.122 -22.031 1.00 80.12 552 GLY A O 1
ATOM 4282 N N . VAL A 1 553 ? 18.623 -2.219 -22.680 1.00 81.19 553 VAL A N 1
ATOM 4283 C CA . VAL A 1 553 ? 18.555 -1.940 -24.127 1.00 81.19 553 VAL A CA 1
ATOM 4284 C C . VAL A 1 553 ? 17.527 -2.805 -24.848 1.00 81.19 553 VAL A C 1
ATOM 4286 O O . VAL A 1 553 ? 16.693 -2.280 -25.584 1.00 81.19 553 VAL A O 1
ATOM 4289 N N . GLU A 1 554 ? 17.583 -4.128 -24.672 1.00 77.81 554 GLU A N 1
ATOM 4290 C CA . GLU A 1 554 ? 16.776 -5.054 -25.484 1.00 77.81 554 GLU A CA 1
ATOM 4291 C C . GLU A 1 554 ? 15.353 -5.241 -24.955 1.00 77.81 554 GLU A C 1
ATOM 4293 O O . GLU A 1 554 ? 14.431 -5.516 -25.727 1.00 77.81 554 GLU A O 1
ATOM 4298 N N . ARG A 1 555 ? 15.147 -5.102 -23.641 1.00 72.88 555 ARG A N 1
ATOM 4299 C CA . ARG A 1 555 ? 13.825 -5.206 -23.035 1.00 72.88 555 ARG A CA 1
ATOM 4300 C C . ARG A 1 555 ? 13.026 -3.959 -23.424 1.00 72.88 555 ARG A C 1
ATOM 4302 O O . ARG A 1 555 ? 13.381 -2.865 -22.987 1.00 72.88 555 ARG A O 1
ATOM 4309 N N . PRO A 1 556 ? 11.929 -4.089 -24.193 1.00 53.06 556 PRO A N 1
ATOM 4310 C CA . PRO A 1 556 ? 11.090 -2.944 -24.498 1.00 53.06 556 PRO A CA 1
ATOM 4311 C C . PRO A 1 556 ? 10.596 -2.361 -23.176 1.00 53.06 556 PRO A C 1
ATOM 4313 O O . PRO A 1 556 ? 10.032 -3.088 -22.352 1.00 53.06 556 PRO A O 1
ATOM 4316 N N . ALA A 1 557 ? 10.848 -1.068 -22.960 1.00 52.25 557 ALA A N 1
ATOM 4317 C CA . ALA A 1 557 ? 10.282 -0.335 -21.841 1.00 52.25 557 ALA A CA 1
ATOM 4318 C C . ALA A 1 557 ? 8.761 -0.490 -21.932 1.00 52.25 557 ALA A C 1
ATOM 4320 O O . ALA A 1 557 ? 8.117 0.088 -22.806 1.00 52.25 557 ALA A O 1
ATOM 4321 N N . SER A 1 558 ? 8.193 -1.355 -21.095 1.00 41.81 558 SER A N 1
ATOM 4322 C CA . SER A 1 558 ? 6.752 -1.500 -20.966 1.00 41.81 558 SER A CA 1
ATOM 4323 C C . SER A 1 558 ? 6.218 -0.169 -20.442 1.00 41.81 558 SER A C 1
ATOM 4325 O O . SER A 1 558 ? 6.415 0.135 -19.264 1.00 41.81 558 SER A O 1
ATOM 4327 N N . VAL A 1 559 ? 5.653 0.628 -21.354 1.00 36.78 559 VAL A N 1
ATOM 4328 C CA . VAL A 1 559 ? 4.957 1.902 -21.105 1.00 36.78 559 VAL A CA 1
ATOM 4329 C C . VAL A 1 559 ? 3.769 1.699 -20.177 1.00 36.78 559 VAL A C 1
ATOM 4331 O O . VAL A 1 559 ? 3.048 0.690 -20.362 1.00 36.78 559 VAL A O 1
#

Sequence (559 aa):
MSDVRDVFFQPADRAVIRTADVYQTEIESGVDGYSDTLLAVVANFRNSGRPEGFNAQSMVGKSKRGEVALRIFAVIDPETDTIQKAGFKTRGCLAMTAAASTICSMIEGKTFPEALSISEDDIRRALDGVPWDKSYTLTFAVEALRALYGDWLQRNGAGLTQLNALVPCDTYSPACLICEHCSLRNSRTDLLVEGVAAAQKRNPAESNVAAPSDDRTSTLAGIDLSLSAASADGGVDNPADAETEQARETNAKNREVLEHNAIALLLQEVRRASADSHLSAPNEWPLLDFFPEHLSSEEFEMMVYEYLEEHGEPHDILQPVQRGQKALENPHVKSRFRTAKSAVGIPKIHLAMTNRPNEEHPPIAAGKTEEEPLFESALMPRNEKPKTREGYVVDPDTGLEIPQGYQLKEIEGELALVAVEGAEAPQAMEVDCNGIRALVGRHSYYLYDRTRMTDAFARWAFLAAENDPLVTLAECTREECRTYPRPLAADTLANAPFRMDANTVASAFQQMQELEDFSDIEQVKNSIGETYYYSRDLMSREMAESLAEFYGVERPASV

InterPro domains:
  IPR002871 NIF system FeS cluster assembly, NifU, N-terminal [PF01592] (34-156)
  IPR002871 NIF system FeS cluster assembly, NifU, N-terminal [cd06664] (34-129)
  IPR059955 YdhW domain [PF27264] (467-555)

Secondary structure (DSSP, 8-state):
------TTPPPS-------TT----S----STT--HHHHHHHHH---BSPPTT--EEEEEEE-BTB-EEEEEEEEEETTTTEEEEEEEEEES-HHHHHHHHHHHHHHTT-BHHHHHT--HHHHHHHTT---GGGTHHHHHHHHHHHHHHHHHHHHTT--HHHHHHHS---TTSHHHHH-SEEHHHHHHHHHHHHHHHHHHHH-SS-----PPP-------------------------THHHHHHHHHHHHHHHHHHHHHHHHHHHHHHHHHHHHTT--B-GGGGGGSTT--TTS-HHHHHHHHHHHHHHHS-TT-EE-----SS-----GGG---S---------------------------------PPP-------------PPPTTEEE-TTT--EEETTEEEEEETTEEEEEE-TTPPPPPPPP---TTEEEEE-SS-EEEEETTTS-HHHHHHHHHHHHT-HHHHHHHHHHHHHHHSSSPEEGGGGGSTTT---HHHHHHHHHHHTT-GGGTTEEEEE-TT--EEEEETTTS-HHHHHHHHHIIIIIS----